Protein AF-0000000078392306 (afdb_homodimer)

Nearest PDB structures (foldseek):
  4hba-assembly1_A  TM=8.890E-01  e=8.306E-28  Homo sapiens
  5ogo-assembly1_A  TM=8.853E-01  e=5.448E-27  Homo sapiens
  4m2v-assembly1_A  TM=8.783E-01  e=2.795E-27  Homo sapiens
  2h4n-assembly1_A  TM=8.807E-01  e=5.127E-27  Homo sapiens
  8p6u-assembly1_A  TM=8.705E-01  e=2.199E-26  Homo sapiens

Foldseek 3Di:
DPPPPPPPPPPPPPPPPPPPPLQQAFCDPPRRLVPQDDCSPVPQFADDAEAEPVQEDADAWWFKDKALLQPKDWKKWAQQFRSQQPPPLLQLQPPPVPPSSHNARIKIADLVVVPPSFMWIDTRPDDAIWTWGMKGKWAAPDQFPTDQYHYNSTAGRMKMKTKTAGPPDHRNDPDPAALARIEIEMAGEHADDDAQLCVQPLVCLLVHQENGGMDGPTMDRNCSQPDPDQQKWKWWFHFDFDPPGDRRYIYTYGPDHHYHHPVSSVSNQSRHHNVRHGDRTRYRHHDDNNPTGMYIHDNDPD/DPPPPPPPPPPPPPPPPPPPPLQQAFCDPPRRLVPQDDCSPVPQFADDAEAEPVQEDADAWWFKDKALLQPKDWKKWAQQFRSQQPPPLLQLQPPPPPPSSHGARIKIADLVVVPPSFMWIDTRPDDAIWTWGMKHKWAAPDQFPTDQYHYNSTAGRMKMKTKTAGPPDHRNDPDPAALARIEIEMAGEHADDDAQLCVQPLVCLLQHQENGGMDGGTMDRNCSQPDPDQQKWKWWFHFDFDPPGDRRYIYTYGPDHHYHHPVSSVSNQSRHHNVRHGDRTRYRHHDDNNPTGMYIHDNDPD

Structure (mmCIF, N/CA/C/O backbone):
data_AF-0000000078392306-model_v1
#
loop_
_entity.id
_entity.type
_entity.pdbx_description
1 polymer 'Carbonic anhydrase'
#
loop_
_atom_site.group_PDB
_atom_site.id
_atom_site.type_symbol
_atom_site.label_atom_id
_atom_site.label_alt_id
_atom_site.label_comp_id
_atom_site.label_asym_id
_atom_site.label_entity_id
_atom_site.label_seq_id
_atom_site.pdbx_PDB_ins_code
_atom_site.Cartn_x
_atom_site.Cartn_y
_atom_site.Cartn_z
_atom_site.occupancy
_atom_site.B_iso_or_equiv
_atom_site.auth_seq_id
_atom_site.auth_comp_id
_atom_site.auth_asym_id
_atom_site.auth_atom_id
_atom_site.pdbx_PDB_model_num
ATOM 1 N N . MET A 1 1 ? 37.656 -70.188 -48 1 37.53 1 MET A N 1
ATOM 2 C CA . MET A 1 1 ? 36.531 -69.812 -47.156 1 37.53 1 MET A CA 1
ATOM 3 C C . MET A 1 1 ? 36.938 -68.75 -46.156 1 37.53 1 MET A C 1
ATOM 5 O O . MET A 1 1 ? 37.656 -69 -45.188 1 37.53 1 MET A O 1
ATOM 9 N N . PHE A 1 2 ? 37.188 -67.5 -46.656 1 47 2 PHE A N 1
ATOM 10 C CA . PHE A 1 2 ? 37.594 -66.25 -45.969 1 47 2 PHE A CA 1
ATOM 11 C C . PHE A 1 2 ? 36.531 -65.812 -44.969 1 47 2 PHE A C 1
ATOM 13 O O . PHE A 1 2 ? 35.375 -65.625 -45.344 1 47 2 PHE A O 1
ATOM 20 N N . LEU A 1 3 ? 36.688 -66.188 -43.688 1 44.06 3 LEU A N 1
ATOM 21 C CA . LEU A 1 3 ? 35.875 -65.812 -42.562 1 44.06 3 LEU A CA 1
ATOM 22 C C . LEU A 1 3 ? 35.938 -64.312 -42.344 1 44.06 3 LEU A C 1
ATOM 24 O O . LEU A 1 3 ? 37 -63.75 -42.031 1 44.06 3 LEU A O 1
ATOM 28 N N . VAL A 1 4 ? 35.094 -63.531 -43 1 49.12 4 VAL A N 1
ATOM 29 C CA . VAL A 1 4 ? 34.938 -62.094 -42.75 1 49.12 4 VAL A CA 1
ATOM 30 C C . VAL A 1 4 ? 34.375 -61.875 -41.344 1 49.12 4 VAL A C 1
ATOM 32 O O . VAL A 1 4 ? 33.281 -62.344 -41.031 1 49.12 4 VAL A O 1
ATOM 35 N N . ILE A 1 5 ? 35.219 -61.75 -40.312 1 49.16 5 ILE A N 1
ATOM 36 C CA . ILE A 1 5 ? 34.844 -61.344 -38.969 1 49.16 5 ILE A CA 1
ATOM 37 C C . ILE A 1 5 ? 34.25 -59.938 -39.031 1 49.16 5 ILE A C 1
ATOM 39 O O . ILE A 1 5 ? 34.906 -59 -39.438 1 49.16 5 ILE A O 1
ATOM 43 N N . SER A 1 6 ? 32.938 -59.812 -39.219 1 46.03 6 SER A N 1
ATOM 44 C CA . SER A 1 6 ? 32.25 -58.562 -39.094 1 46.03 6 SER A CA 1
ATOM 45 C C . SER A 1 6 ? 32.375 -57.969 -37.688 1 46.03 6 SER A C 1
ATOM 47 O O . SER A 1 6 ? 32 -58.625 -36.719 1 46.03 6 SER A O 1
ATOM 49 N N . THR A 1 7 ? 33.406 -57.188 -37.438 1 47.09 7 THR A N 1
ATOM 50 C CA . THR A 1 7 ? 33.531 -56.469 -36.156 1 47.09 7 THR A CA 1
ATOM 51 C C . THR A 1 7 ? 32.344 -55.531 -35.969 1 47.09 7 THR A C 1
ATOM 53 O O . THR A 1 7 ? 32.125 -54.594 -36.781 1 47.09 7 THR A O 1
ATOM 56 N N . THR A 1 8 ? 31.25 -56.031 -35.406 1 46.09 8 THR A N 1
ATOM 57 C CA . THR A 1 8 ? 30.172 -55.156 -34.969 1 46.09 8 THR A CA 1
ATOM 58 C C . THR A 1 8 ? 30.672 -54.125 -34 1 46.09 8 THR A C 1
ATOM 60 O O . THR A 1 8 ? 31.188 -54.469 -32.906 1 46.09 8 THR A O 1
ATOM 63 N N . MET A 1 9 ? 31.125 -52.969 -34.469 1 43.53 9 MET A N 1
ATOM 64 C CA . MET A 1 9 ? 31.422 -51.812 -33.594 1 43.53 9 MET A CA 1
ATOM 65 C C . MET A 1 9 ? 30.234 -51.469 -32.719 1 43.53 9 MET A C 1
ATOM 67 O O . MET A 1 9 ? 29.156 -51.125 -33.219 1 43.53 9 MET A O 1
ATOM 71 N N . LEU A 1 10 ? 30.172 -52.062 -31.516 1 44.16 10 LEU A N 1
ATOM 72 C CA . LEU A 1 10 ? 29.25 -51.625 -30.484 1 44.16 10 LEU A CA 1
ATOM 73 C C . LEU A 1 10 ? 29.406 -50.125 -30.188 1 44.16 10 LEU A C 1
ATOM 75 O O . LEU A 1 10 ? 30.453 -49.719 -29.688 1 44.16 10 LEU A O 1
ATOM 79 N N . LEU A 1 11 ? 28.766 -49.281 -30.984 1 42.5 11 LEU A N 1
ATOM 80 C CA . LEU A 1 11 ? 28.656 -47.875 -30.625 1 42.5 11 LEU A CA 1
ATOM 81 C C . LEU A 1 11 ? 28.047 -47.719 -29.234 1 42.5 11 LEU A C 1
ATOM 83 O O . LEU A 1 11 ? 26.875 -48.062 -29.031 1 42.5 11 LEU A O 1
ATOM 87 N N . PHE A 1 12 ? 28.875 -47.781 -28.203 1 39.78 12 PHE A N 1
ATOM 88 C CA . PHE A 1 12 ? 28.469 -47.344 -26.875 1 39.78 12 PHE A CA 1
ATOM 89 C C . PHE A 1 12 ? 27.922 -45.938 -26.906 1 39.78 12 PHE A C 1
ATOM 91 O O . PHE A 1 12 ? 28.672 -44.969 -27.125 1 39.78 12 PHE A O 1
ATOM 98 N N . PHE A 1 13 ? 26.641 -45.781 -27.234 1 37.84 13 PHE A N 1
ATOM 99 C CA . PHE A 1 13 ? 25.969 -44.5 -26.969 1 37.84 13 PHE A CA 1
ATOM 100 C C . PHE A 1 13 ? 26.094 -44.125 -25.5 1 37.84 13 PHE A C 1
ATOM 102 O O . PHE A 1 13 ? 25.469 -44.75 -24.641 1 37.84 13 PHE A O 1
ATOM 109 N N . VAL A 1 14 ? 27.234 -43.594 -25.078 1 38.03 14 VAL A N 1
ATOM 110 C CA . VAL A 1 14 ? 27.312 -42.906 -23.797 1 38.03 14 VAL A CA 1
ATOM 111 C C . VAL A 1 14 ? 26.156 -41.938 -23.656 1 38.03 14 VAL A C 1
ATOM 113 O O . VAL A 1 14 ? 26.094 -40.938 -24.375 1 38.03 14 VAL A O 1
ATOM 116 N N . LEU A 1 15 ? 25.031 -42.438 -23.266 1 36.59 15 LEU A N 1
ATOM 117 C CA . LEU A 1 15 ? 24.031 -41.5 -22.75 1 36.59 15 LEU A CA 1
ATOM 118 C C . LEU A 1 15 ? 24.641 -40.562 -21.719 1 36.59 15 LEU A C 1
ATOM 120 O O . LEU A 1 15 ? 25 -41 -20.625 1 36.59 15 LEU A O 1
ATOM 124 N N . ILE A 1 16 ? 25.391 -39.625 -22.188 1 37 16 ILE A N 1
ATOM 125 C CA . ILE A 1 16 ? 25.688 -38.531 -21.266 1 37 16 ILE A CA 1
ATOM 126 C C . ILE A 1 16 ? 24.406 -38.094 -20.562 1 37 16 ILE A C 1
ATOM 128 O O . ILE A 1 16 ? 23.5 -37.531 -21.188 1 37 16 ILE A O 1
ATOM 132 N N . ALA A 1 17 ? 24.031 -38.844 -19.562 1 36.19 17 ALA A N 1
ATOM 133 C CA . ALA A 1 17 ? 23.078 -38.281 -18.609 1 36.19 17 ALA A CA 1
ATOM 134 C C . ALA A 1 17 ? 23.438 -36.844 -18.234 1 36.19 17 ALA A C 1
ATOM 136 O O . ALA A 1 17 ? 24.453 -36.594 -17.594 1 36.19 17 ALA A O 1
ATOM 137 N N . ARG A 1 18 ? 23.141 -35.938 -19.141 1 35.69 18 ARG A N 1
ATOM 138 C CA . ARG A 1 18 ? 23.234 -34.594 -18.609 1 35.69 18 ARG A CA 1
ATOM 139 C C . ARG A 1 18 ? 22.656 -34.5 -17.203 1 35.69 18 ARG A C 1
ATOM 141 O O . ARG A 1 18 ? 21.469 -34.781 -17 1 35.69 18 ARG A O 1
ATOM 148 N N . SER A 1 19 ? 23.484 -34.844 -16.25 1 35.62 19 SER A N 1
ATOM 149 C CA . SER A 1 19 ? 23.125 -34.469 -14.898 1 35.62 19 SER A CA 1
ATOM 150 C C . SER A 1 19 ? 22.406 -33.125 -14.875 1 35.62 19 SER A C 1
ATOM 152 O O . SER A 1 19 ? 22.953 -32.125 -15.297 1 35.62 19 SER A O 1
ATOM 154 N N . ASP A 1 20 ? 21.188 -33.062 -15.3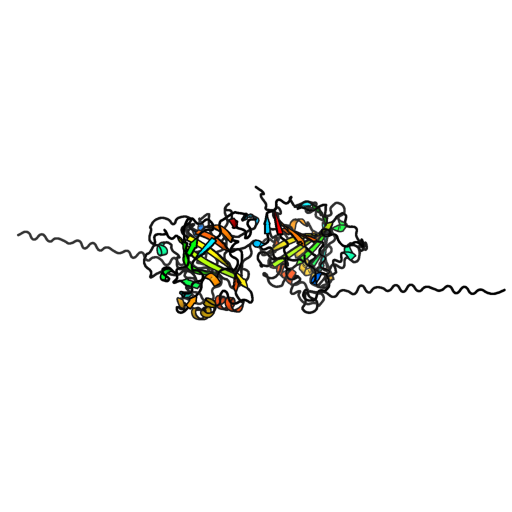28 1 38.03 20 ASP A N 1
ATOM 155 C CA . ASP A 1 20 ? 20.453 -31.828 -15.039 1 38.03 20 ASP A CA 1
ATOM 156 C C . ASP A 1 20 ? 20.891 -31.203 -13.719 1 38.03 20 ASP A C 1
ATOM 158 O O . ASP A 1 20 ? 20.625 -31.766 -12.648 1 38.03 20 ASP A O 1
ATOM 162 N N . ALA A 1 21 ? 22.062 -30.781 -13.656 1 38.62 21 ALA A N 1
ATOM 163 C CA . ALA A 1 21 ? 22.562 -30.031 -12.508 1 38.62 21 ALA A CA 1
ATOM 164 C C . ALA A 1 21 ? 21.438 -29.328 -11.773 1 38.62 21 ALA A C 1
ATOM 166 O O . ALA A 1 21 ? 20.672 -28.562 -12.383 1 38.62 21 ALA A O 1
ATOM 167 N N . LYS A 1 22 ? 20.859 -29.812 -10.781 1 47.62 22 LYS A N 1
ATOM 168 C CA . LYS A 1 22 ? 20.016 -29.172 -9.781 1 47.62 22 LYS A CA 1
ATOM 169 C C . LYS A 1 22 ? 20.344 -27.688 -9.656 1 47.62 22 LYS A C 1
ATOM 171 O O . LYS A 1 22 ? 21.438 -27.312 -9.203 1 47.62 22 LYS A O 1
ATOM 176 N N . ALA A 1 23 ? 20.172 -26.828 -10.641 1 51.97 23 ALA A N 1
ATOM 177 C CA . ALA A 1 23 ? 20.531 -25.438 -10.43 1 51.97 23 ALA A CA 1
ATOM 178 C C . ALA A 1 23 ? 20.094 -24.953 -9.055 1 51.97 23 ALA A C 1
ATOM 180 O O . ALA A 1 23 ? 18.922 -25.047 -8.703 1 51.97 23 ALA A O 1
ATOM 181 N N . ASN A 1 24 ? 20.906 -25.047 -8.047 1 66.62 24 ASN A N 1
ATOM 182 C CA . ASN A 1 24 ? 20.75 -24.781 -6.617 1 66.62 24 ASN A CA 1
ATOM 183 C C . ASN A 1 24 ? 20.406 -23.328 -6.344 1 66.62 24 ASN A C 1
ATOM 185 O O . ASN A 1 24 ? 21.297 -22.5 -6.176 1 66.62 24 ASN A O 1
ATOM 189 N N . TRP A 1 25 ? 19.203 -22.891 -6.812 1 78.62 25 TRP A N 1
ATOM 190 C CA . TRP A 1 25 ? 18.859 -21.531 -6.383 1 78.62 25 TRP A CA 1
ATOM 191 C C . TRP A 1 25 ? 17.938 -21.578 -5.168 1 78.62 25 TRP A C 1
ATOM 193 O O . TRP A 1 25 ? 17.328 -22.594 -4.875 1 78.62 25 TRP A O 1
ATOM 203 N N . GLY A 1 26 ? 17.922 -20.609 -4.375 1 81.31 26 GLY A N 1
ATOM 204 C CA . GLY A 1 26 ? 17.109 -20.391 -3.201 1 81.31 26 GLY A CA 1
ATOM 205 C C . GLY A 1 26 ? 16.875 -18.922 -2.889 1 81.31 26 GLY A C 1
ATOM 206 O O . GLY A 1 26 ? 16.812 -18.094 -3.799 1 81.31 26 GLY A O 1
ATOM 207 N N . TYR A 1 27 ? 16.594 -18.641 -1.7 1 84.94 27 TYR A N 1
ATOM 208 C CA . TYR A 1 27 ? 16.312 -17.266 -1.297 1 84.94 27 TYR A CA 1
ATOM 209 C C . TYR A 1 27 ? 17.266 -16.812 -0.196 1 84.94 27 TYR A C 1
ATOM 211 O O . TYR A 1 27 ? 17.047 -15.773 0.435 1 84.94 27 TYR A O 1
ATOM 219 N N . GLY A 1 28 ? 18.219 -17.594 -0.042 1 80.75 28 GLY A N 1
ATOM 220 C CA . GLY A 1 28 ? 19.203 -17.266 0.977 1 80.75 28 GLY A CA 1
ATOM 221 C C . GLY A 1 28 ? 20.312 -16.359 0.468 1 80.75 28 GLY A C 1
ATOM 222 O O . GLY A 1 28 ? 20.281 -15.922 -0.683 1 80.75 28 GLY A O 1
ATOM 223 N N . GLU A 1 29 ? 21.25 -16.078 1.28 1 82.88 29 GLU A N 1
ATOM 224 C CA . GLU A 1 29 ? 22.344 -15.156 0.968 1 82.88 29 GLU A CA 1
ATOM 225 C C . GLU A 1 29 ? 23.219 -15.711 -0.146 1 82.88 29 GLU A C 1
ATOM 227 O O . GLU A 1 29 ? 23.688 -14.969 -1.012 1 82.88 29 GLU A O 1
ATOM 232 N N . LYS A 1 30 ? 23.453 -16.984 -0.208 1 83.88 30 LYS A N 1
ATOM 233 C CA . LYS A 1 30 ? 24.422 -17.578 -1.121 1 83.88 30 LYS A CA 1
ATOM 234 C C . LYS A 1 30 ? 23.75 -18.062 -2.406 1 83.88 30 LYS A C 1
ATOM 236 O O . LYS A 1 30 ? 24.422 -18.25 -3.426 1 83.88 30 LYS A O 1
ATOM 241 N N . ASP A 1 31 ? 22.469 -18.25 -2.406 1 85.62 31 ASP A N 1
ATOM 242 C CA . ASP A 1 31 ? 21.812 -18.828 -3.568 1 85.62 31 ASP A CA 1
ATOM 243 C C . ASP A 1 31 ? 20.547 -18.031 -3.932 1 85.62 31 ASP A C 1
ATOM 245 O O . ASP A 1 31 ? 19.719 -18.516 -4.703 1 85.62 31 ASP A O 1
ATOM 249 N N . GLY A 1 32 ? 20.438 -16.859 -3.363 1 88.94 32 GLY A N 1
ATOM 250 C CA . GLY A 1 32 ? 19.234 -16.078 -3.523 1 88.94 32 GLY A CA 1
ATOM 251 C C . GLY A 1 32 ? 19.25 -15.211 -4.773 1 88.94 32 GLY A C 1
ATOM 252 O O . GLY A 1 32 ? 20.156 -15.328 -5.602 1 88.94 32 GLY A O 1
ATOM 253 N N . PRO A 1 33 ? 18.188 -14.406 -4.961 1 91 33 PRO A N 1
ATOM 254 C CA . PRO A 1 33 ? 17.969 -13.625 -6.18 1 91 33 PRO A CA 1
ATOM 255 C C . PRO A 1 33 ? 19.156 -12.766 -6.566 1 91 33 PRO A C 1
ATOM 257 O O . PRO A 1 33 ? 19.391 -12.516 -7.75 1 91 33 PRO A O 1
ATOM 260 N N . GLY A 1 34 ? 19.953 -12.336 -5.625 1 91.38 34 GLY A N 1
ATOM 261 C CA . GLY A 1 34 ? 21.094 -11.477 -5.898 1 91.38 34 GLY A CA 1
ATOM 262 C C . GLY A 1 34 ? 22.156 -12.156 -6.734 1 91.38 34 GLY A C 1
ATOM 263 O O . GLY A 1 34 ? 23 -11.484 -7.344 1 91.38 34 GLY A O 1
ATOM 264 N N . VAL A 1 35 ? 22.172 -13.516 -6.766 1 91.19 35 VAL A N 1
ATOM 265 C CA . VAL A 1 35 ? 23.25 -14.211 -7.465 1 91.19 35 VAL A CA 1
ATOM 266 C C . VAL A 1 35 ? 22.656 -15.109 -8.555 1 91.19 35 VAL A C 1
ATOM 268 O O . VAL A 1 35 ? 23.375 -15.93 -9.141 1 91.19 35 VAL A O 1
ATOM 271 N N . TRP A 1 36 ? 21.344 -15.008 -8.773 1 91.06 36 TRP A N 1
ATOM 272 C CA . TRP A 1 36 ? 20.734 -15.82 -9.82 1 91.06 36 TRP A CA 1
ATOM 273 C C . TRP A 1 36 ? 21.312 -15.445 -11.188 1 91.06 36 TRP A C 1
ATOM 275 O O . TRP A 1 36 ? 21.469 -14.266 -11.492 1 91.06 36 TRP A O 1
ATOM 285 N N . PRO A 1 37 ? 21.641 -16.422 -12 1 90.19 37 PRO A N 1
ATOM 286 C CA . PRO A 1 37 ? 22.312 -16.141 -13.266 1 90.19 37 PRO A CA 1
ATOM 287 C C . PRO A 1 37 ? 21.344 -15.969 -14.43 1 90.19 37 PRO A C 1
ATOM 289 O O . PRO A 1 37 ? 20.125 -16.062 -14.242 1 90.19 37 PRO A O 1
ATOM 292 N N . GLY A 1 38 ? 21.938 -15.672 -15.609 1 92 38 GLY A N 1
ATOM 293 C CA . GLY A 1 38 ? 21.172 -15.68 -16.844 1 92 38 GLY A CA 1
ATOM 294 C C . GLY A 1 38 ? 20.203 -14.516 -16.953 1 92 38 GLY A C 1
ATOM 295 O O . GLY A 1 38 ? 20.578 -13.375 -16.672 1 92 38 GLY A O 1
ATOM 296 N N . THR A 1 39 ? 19 -14.867 -17.406 1 92.19 39 THR A N 1
ATOM 297 C CA . THR A 1 39 ? 17.984 -13.859 -17.672 1 92.19 39 THR A CA 1
ATOM 298 C C . THR A 1 39 ? 17.594 -13.125 -16.391 1 92.19 39 THR A C 1
ATOM 300 O O . THR A 1 39 ? 17.219 -11.953 -16.438 1 92.19 39 THR A O 1
ATOM 303 N N . CYS A 1 40 ? 17.766 -13.797 -15.281 1 93.44 40 CYS A N 1
ATOM 304 C CA . CYS A 1 40 ? 17.438 -13.164 -14.008 1 93.44 40 CYS A CA 1
ATOM 305 C C . CYS A 1 40 ? 18.328 -11.938 -13.773 1 93.44 40 CYS A C 1
ATOM 307 O O . CYS A 1 40 ? 17.922 -11 -13.094 1 93.44 40 CYS A O 1
ATOM 309 N N . ARG A 1 41 ? 19.422 -11.977 -14.367 1 93.44 41 ARG A N 1
ATOM 310 C CA . ARG A 1 41 ? 20.406 -10.914 -14.125 1 93.44 41 ARG A CA 1
ATOM 311 C C . ARG A 1 41 ? 20.359 -9.875 -15.242 1 93.44 41 ARG A C 1
ATOM 313 O O . ARG A 1 41 ? 20.438 -8.672 -14.984 1 93.44 41 ARG A O 1
ATOM 320 N N . VAL A 1 42 ? 20.125 -10.312 -16.422 1 95.38 42 VAL A N 1
ATOM 321 C CA . VAL A 1 42 ? 20.375 -9.414 -17.547 1 95.38 42 VAL A CA 1
ATOM 322 C C . VAL A 1 42 ? 19.047 -9.016 -18.203 1 95.38 42 VAL A C 1
ATOM 324 O O . VAL A 1 42 ? 19.016 -8.148 -19.078 1 95.38 42 VAL A O 1
ATOM 327 N N . GLY A 1 43 ? 18 -9.727 -17.891 1 96.12 43 GLY A N 1
ATOM 328 C CA . GLY A 1 43 ? 16.719 -9.391 -18.484 1 96.12 43 GLY A CA 1
ATOM 329 C C . GLY A 1 43 ? 16.312 -7.945 -18.266 1 96.12 43 GLY A C 1
ATOM 330 O O . GLY A 1 43 ? 16.734 -7.324 -17.281 1 96.12 43 GLY A O 1
ATOM 331 N N . THR A 1 44 ? 15.414 -7.375 -19.156 1 97.06 44 THR A N 1
ATOM 332 C CA . THR A 1 44 ? 15.047 -5.965 -19.078 1 97.06 44 THR A CA 1
ATOM 333 C C . THR A 1 44 ? 13.555 -5.812 -18.797 1 97.06 44 THR A C 1
ATOM 335 O O . THR A 1 44 ? 13.07 -4.707 -18.547 1 97.06 44 THR A O 1
ATOM 338 N N . ARG A 1 45 ? 12.805 -6.883 -18.906 1 97.81 45 ARG A N 1
ATOM 339 C CA . ARG A 1 45 ? 11.383 -6.887 -18.609 1 97.81 45 ARG A CA 1
ATOM 340 C C . ARG A 1 45 ? 11.07 -7.848 -17.469 1 97.81 45 ARG A C 1
ATOM 342 O O . ARG A 1 45 ? 10.18 -8.695 -17.578 1 97.81 45 ARG A O 1
ATOM 349 N N . GLN A 1 46 ? 11.766 -7.648 -16.406 1 97.88 46 GLN A N 1
ATOM 350 C CA . GLN A 1 46 ? 11.734 -8.602 -15.305 1 97.88 46 GLN A CA 1
ATOM 351 C C . GLN A 1 46 ? 10.617 -8.273 -14.328 1 97.88 46 GLN A C 1
ATOM 353 O O . GLN A 1 46 ? 10.102 -7.152 -14.32 1 97.88 46 GLN A O 1
ATOM 358 N N . SER A 1 47 ? 10.203 -9.281 -13.609 1 97.81 47 SER A N 1
ATOM 359 C CA . SER A 1 47 ? 9.211 -9.242 -12.539 1 97.81 47 SER A CA 1
ATOM 360 C C . SER A 1 47 ? 9.789 -9.781 -11.234 1 97.81 47 SER A C 1
ATOM 362 O O . SER A 1 47 ? 10.758 -10.539 -11.242 1 97.81 47 SER A O 1
ATOM 364 N N . PRO A 1 48 ? 9.18 -9.453 -10.141 1 98.44 48 PRO A N 1
ATOM 365 C CA . PRO A 1 48 ? 8.008 -8.602 -9.938 1 98.44 48 PRO A CA 1
ATOM 366 C C . PRO A 1 48 ? 8.344 -7.113 -10.016 1 98.44 48 PRO A C 1
ATOM 368 O O . PRO A 1 48 ? 9.523 -6.742 -10.062 1 98.44 48 PRO A O 1
ATOM 371 N N . VAL A 1 49 ? 7.293 -6.258 -10.125 1 98.62 49 VAL A N 1
ATOM 372 C CA . VAL A 1 49 ? 7.5 -4.816 -10.195 1 98.62 49 VAL A CA 1
ATOM 373 C C . VAL A 1 49 ? 6.672 -4.121 -9.117 1 98.62 49 VAL A C 1
ATOM 375 O O . VAL A 1 49 ? 5.848 -4.75 -8.461 1 98.62 49 VAL A O 1
ATOM 378 N N . ASP A 1 50 ? 6.988 -2.879 -8.898 1 97.81 50 ASP A N 1
ATOM 379 C CA . ASP A 1 50 ? 6.145 -1.998 -8.094 1 97.81 50 ASP A CA 1
ATOM 380 C C . ASP A 1 50 ? 5.02 -1.397 -8.93 1 97.81 50 ASP A C 1
ATOM 382 O O . ASP A 1 50 ? 5.258 -0.903 -10.031 1 97.81 50 ASP A O 1
ATOM 386 N N . ILE A 1 51 ? 3.799 -1.483 -8.391 1 96.12 51 ILE A N 1
ATOM 387 C CA . ILE A 1 51 ? 2.678 -0.771 -8.992 1 96.12 51 ILE A CA 1
ATOM 388 C C . ILE A 1 51 ? 2.588 0.638 -8.414 1 96.12 51 ILE A C 1
ATOM 390 O O . ILE A 1 51 ? 1.837 0.877 -7.461 1 96.12 51 ILE A O 1
ATOM 394 N N . SER A 1 52 ? 3.271 1.478 -9.008 1 90.56 52 SER A N 1
ATOM 395 C CA . SER A 1 52 ? 3.246 2.883 -8.609 1 90.56 52 SER A CA 1
ATOM 396 C C . SER A 1 52 ? 2.219 3.666 -9.422 1 90.56 52 SER A C 1
ATOM 398 O O . SER A 1 52 ? 2.1 3.475 -10.633 1 90.56 52 SER A O 1
ATOM 400 N N . PRO A 1 53 ? 1.543 4.535 -8.75 1 82.88 53 PRO A N 1
ATOM 401 C CA . PRO A 1 53 ? 0.544 5.309 -9.492 1 82.88 53 PRO A CA 1
ATOM 402 C C . PRO A 1 53 ? 1.139 6.047 -10.695 1 82.88 53 PRO A C 1
ATOM 404 O O . PRO A 1 53 ? 0.462 6.227 -11.711 1 82.88 53 PRO A O 1
ATOM 407 N N . SER A 1 54 ? 2.373 6.453 -10.594 1 82.62 54 SER A N 1
ATOM 408 C CA . SER A 1 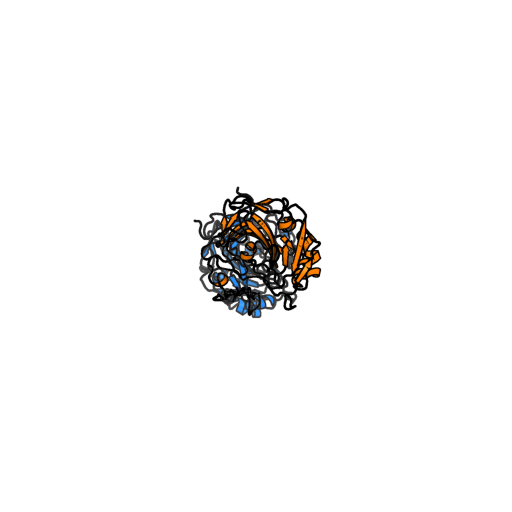54 ? 3.01 7.211 -11.664 1 82.62 54 SER A CA 1
ATOM 409 C C . SER A 1 54 ? 3.312 6.316 -12.867 1 82.62 54 SER A C 1
ATOM 411 O O . SER A 1 54 ? 3.576 6.812 -13.961 1 82.62 54 SER A O 1
ATOM 413 N N . ASP A 1 55 ? 3.268 5.043 -12.664 1 89.88 55 ASP A N 1
ATOM 414 C CA . ASP A 1 55 ? 3.629 4.113 -13.727 1 89.88 55 ASP A CA 1
ATOM 415 C C . ASP A 1 55 ? 2.393 3.424 -14.297 1 89.88 55 ASP A C 1
ATOM 417 O O . ASP A 1 55 ? 2.504 2.557 -15.164 1 89.88 55 ASP A O 1
ATOM 421 N N . VAL A 1 56 ? 1.24 3.807 -13.844 1 90.5 56 VAL A N 1
ATOM 422 C CA . VAL A 1 56 ? -0.005 3.148 -14.227 1 90.5 56 VAL A CA 1
ATOM 423 C C . VAL A 1 56 ? -0.813 4.062 -15.141 1 90.5 56 VAL A C 1
ATOM 425 O O . VAL A 1 56 ? -0.891 5.27 -14.914 1 90.5 56 VAL A O 1
ATOM 428 N N . TYR A 1 57 ? -1.333 3.529 -16.219 1 87.81 57 TYR A N 1
ATOM 429 C CA . TYR A 1 57 ? -2.266 4.266 -17.062 1 87.81 57 TYR A CA 1
ATOM 430 C C . TYR A 1 57 ? -3.578 3.506 -17.219 1 87.81 57 TYR A C 1
ATOM 432 O O . TYR A 1 57 ? -3.59 2.273 -17.234 1 87.81 57 TYR A O 1
ATOM 440 N N . PHE A 1 58 ? -4.652 4.219 -17.328 1 85.81 58 PHE A N 1
ATOM 441 C CA . PHE A 1 58 ? -5.965 3.605 -17.5 1 85.81 58 PHE A CA 1
ATOM 442 C C . PHE A 1 58 ? -6.125 3.066 -18.922 1 85.81 58 PHE A C 1
ATOM 444 O O . PHE A 1 58 ? -5.781 3.744 -19.891 1 85.81 58 PHE A O 1
ATOM 451 N N . SER A 1 59 ? -6.543 1.876 -18.969 1 89.5 59 SER A N 1
ATOM 452 C CA . SER A 1 59 ? -6.738 1.232 -20.266 1 89.5 59 SER A CA 1
ATOM 453 C C . SER A 1 59 ? -8.086 0.519 -20.328 1 89.5 59 SER A C 1
ATOM 455 O O . SER A 1 59 ? -8.508 -0.118 -19.359 1 89.5 59 SER A O 1
ATOM 457 N N . PRO A 1 60 ? -8.742 0.69 -21.469 1 90.81 60 PRO A N 1
ATOM 458 C CA . PRO A 1 60 ? -10.008 -0.027 -21.656 1 90.81 60 PRO A CA 1
ATOM 459 C C . PRO A 1 60 ? -9.805 -1.497 -22.016 1 90.81 60 PRO A C 1
ATOM 461 O O . PRO A 1 60 ? -10.297 -1.956 -23.047 1 90.81 60 PRO A O 1
ATOM 464 N N . LEU A 1 61 ? -9.211 -2.203 -21.234 1 94.12 61 LEU A N 1
ATOM 465 C CA . LEU A 1 61 ? -9.016 -3.637 -21.406 1 94.12 61 LEU A CA 1
ATOM 466 C C . LEU A 1 61 ? -10.336 -4.387 -21.234 1 94.12 61 LEU A C 1
ATOM 468 O O . LEU A 1 61 ? -11.172 -4 -20.422 1 94.12 61 LEU A O 1
ATOM 472 N N . PRO A 1 62 ? -10.477 -5.461 -22.047 1 95.06 62 PRO A N 1
ATOM 473 C CA . PRO A 1 62 ? -11.648 -6.309 -21.781 1 95.06 62 PRO A CA 1
ATOM 474 C C . PRO A 1 62 ? -11.609 -6.961 -20.406 1 95.06 62 PRO A C 1
ATOM 476 O O . PRO A 1 62 ? -10.555 -7.016 -19.766 1 95.06 62 PRO A O 1
ATOM 479 N N . ARG A 1 63 ? -12.758 -7.402 -20.062 1 95.31 63 ARG A N 1
ATOM 480 C CA . ARG A 1 63 ? -12.867 -8.148 -18.828 1 95.31 63 ARG A CA 1
ATOM 481 C C . ARG A 1 63 ? -12.031 -9.422 -18.859 1 95.31 63 ARG A C 1
ATOM 483 O O . ARG A 1 63 ? -11.938 -10.07 -19.906 1 95.31 63 ARG A O 1
ATOM 490 N N . LEU A 1 64 ? -11.391 -9.75 -17.797 1 97.62 64 LEU A N 1
ATOM 491 C CA . LEU A 1 64 ? -10.766 -11.055 -17.625 1 97.62 64 LEU A CA 1
ATOM 492 C C . LEU A 1 64 ? -11.781 -12.094 -17.156 1 97.62 64 LEU A C 1
ATOM 494 O O . LEU A 1 64 ? -12.359 -11.945 -16.078 1 97.62 64 LEU A O 1
ATOM 498 N N . ASN A 1 65 ? -11.93 -13.094 -17.906 1 98.06 65 ASN A N 1
ATOM 499 C CA . ASN A 1 65 ? -12.945 -14.094 -17.625 1 98.06 65 ASN A CA 1
ATOM 500 C C . ASN A 1 65 ? -12.328 -15.352 -17 1 98.06 65 ASN A C 1
ATOM 502 O O . ASN A 1 65 ? -11.289 -15.828 -17.469 1 98.06 65 ASN A O 1
ATOM 506 N N . PHE A 1 66 ? -12.977 -15.836 -15.992 1 98.62 66 PHE A N 1
ATOM 507 C CA . PHE A 1 66 ? -12.562 -17.047 -15.289 1 98.62 66 PHE A CA 1
ATOM 508 C C . PHE A 1 66 ? -13.57 -18.172 -15.516 1 98.62 66 PHE A C 1
ATOM 510 O O . PHE A 1 66 ? -14.711 -18.094 -15.055 1 98.62 66 PHE A O 1
ATOM 517 N N . PHE A 1 67 ? -13.094 -19.219 -16.156 1 98.56 67 PHE A N 1
ATOM 518 C CA . PHE A 1 67 ? -13.961 -20.344 -16.484 1 98.56 67 PHE A CA 1
ATOM 519 C C . PHE A 1 67 ? -13.617 -21.562 -15.633 1 98.56 67 PHE A C 1
ATOM 521 O O . PHE A 1 67 ? -12.445 -21.859 -15.414 1 98.56 67 PHE A O 1
ATOM 528 N N . ASN A 1 68 ? -14.617 -22.219 -15.109 1 98.31 68 ASN A N 1
ATOM 529 C CA . ASN A 1 68 ? -14.523 -23.453 -14.336 1 98.31 68 ASN A CA 1
ATOM 530 C C . ASN A 1 68 ? -13.852 -23.219 -12.984 1 98.31 68 ASN A C 1
ATOM 532 O O . ASN A 1 68 ? -13.391 -24.172 -12.344 1 98.31 68 ASN A O 1
ATOM 536 N N . TYR A 1 69 ? -13.781 -22.016 -12.539 1 98.44 69 TYR A N 1
ATOM 537 C CA . TYR A 1 69 ? -13.156 -21.734 -11.258 1 98.44 69 TYR A CA 1
ATOM 538 C C . TYR A 1 69 ? -14.109 -22.016 -10.102 1 98.44 69 TYR A C 1
ATOM 540 O O . TYR A 1 69 ? -13.695 -22.078 -8.945 1 98.44 69 TYR A O 1
ATOM 548 N N . ASP A 1 70 ? -15.352 -22.203 -10.453 1 97.19 70 ASP A N 1
ATOM 549 C CA . ASP A 1 70 ? -16.359 -22.516 -9.453 1 97.19 70 ASP A CA 1
ATOM 550 C C . ASP A 1 70 ? -16.5 -24.031 -9.273 1 97.19 70 ASP A C 1
ATOM 552 O O . ASP A 1 70 ? -17.312 -24.5 -8.469 1 97.19 70 ASP A O 1
ATOM 556 N N . ARG A 1 71 ? -15.719 -24.781 -10 1 96.81 71 ARG A N 1
ATOM 557 C CA . ARG A 1 71 ? -15.734 -26.234 -9.875 1 96.81 71 ARG A CA 1
ATOM 558 C C . ARG A 1 71 ? -14.805 -26.703 -8.75 1 96.81 71 ARG A C 1
ATOM 560 O O . ARG A 1 71 ? -13.703 -26.156 -8.594 1 96.81 71 ARG A O 1
ATOM 567 N N . LYS A 1 72 ? -15.312 -27.672 -8.078 1 95.75 72 LYS A N 1
ATOM 568 C CA . LYS A 1 72 ? -14.508 -28.297 -7.031 1 95.75 72 LYS A CA 1
ATOM 569 C C . LYS A 1 72 ? -13.844 -29.578 -7.531 1 95.75 72 LYS A C 1
ATOM 571 O O . LYS A 1 72 ? -14.477 -30.375 -8.227 1 95.75 72 LYS A O 1
ATOM 576 N N . GLY A 1 73 ? -12.547 -29.734 -7.238 1 94.44 73 GLY A N 1
ATOM 577 C CA . GLY A 1 73 ? -11.82 -30.922 -7.664 1 94.44 73 GLY A CA 1
ATOM 578 C C . GLY A 1 73 ? -10.594 -31.219 -6.816 1 94.44 73 GLY A C 1
ATOM 579 O O . GLY A 1 73 ? -10.25 -30.422 -5.93 1 94.44 73 GLY A O 1
ATOM 580 N N . PRO A 1 74 ? -10.055 -32.375 -7.02 1 93.44 74 PRO A N 1
ATOM 581 C CA . PRO A 1 74 ? -8.891 -32.781 -6.234 1 93.44 74 PRO A CA 1
ATOM 582 C C . PRO A 1 74 ? -7.629 -32 -6.602 1 93.44 74 PRO A C 1
ATOM 584 O O . PRO A 1 74 ? -7.398 -31.719 -7.781 1 93.44 74 PRO A O 1
ATOM 587 N N . VAL A 1 75 ? -6.898 -31.641 -5.566 1 92.25 75 VAL A N 1
ATOM 588 C CA . VAL A 1 75 ? -5.594 -31.016 -5.754 1 92.25 75 VAL A CA 1
ATOM 589 C C . VAL A 1 75 ? -4.586 -31.609 -4.773 1 92.25 75 VAL A C 1
ATOM 591 O O . VAL A 1 75 ? -4.969 -32.312 -3.842 1 92.25 75 VAL A O 1
ATOM 594 N N . VAL A 1 76 ? -3.365 -31.375 -5.105 1 89.06 76 VAL A N 1
ATOM 595 C CA . VAL A 1 76 ? -2.262 -31.75 -4.23 1 89.06 76 VAL A CA 1
ATOM 596 C C . VAL A 1 76 ? -1.572 -30.5 -3.689 1 89.06 76 VAL A C 1
ATOM 598 O O . VAL A 1 76 ? -1.199 -29.609 -4.457 1 89.06 76 VAL A O 1
ATOM 601 N N . LEU A 1 77 ? -1.549 -30.422 -2.396 1 91 77 LEU A N 1
ATOM 602 C CA . LEU A 1 77 ? -0.799 -29.359 -1.72 1 91 77 LEU A CA 1
ATOM 603 C C . LEU A 1 77 ? 0.569 -29.875 -1.275 1 91 77 LEU A C 1
ATOM 605 O O . LEU A 1 77 ? 0.67 -30.922 -0.637 1 91 77 LEU A O 1
ATOM 609 N N . GLU A 1 78 ? 1.579 -29.078 -1.653 1 87.94 78 GLU A N 1
ATOM 610 C CA . GLU A 1 78 ? 2.934 -29.562 -1.386 1 87.94 78 GLU A CA 1
ATOM 611 C C . GLU A 1 78 ? 3.816 -28.438 -0.856 1 87.94 78 GLU A C 1
ATOM 613 O O . GLU A 1 78 ? 3.742 -27.297 -1.336 1 87.94 78 GLU A O 1
ATOM 618 N N . ASN A 1 79 ? 4.594 -28.75 0.198 1 88.69 79 ASN A N 1
ATOM 619 C CA . ASN A 1 79 ? 5.746 -27.938 0.56 1 88.69 79 ASN A CA 1
ATOM 620 C C . ASN A 1 79 ? 7.012 -28.406 -0.15 1 88.69 79 ASN A C 1
ATOM 622 O O . ASN A 1 79 ? 7.625 -29.391 0.252 1 88.69 79 ASN A O 1
ATOM 626 N N . THR A 1 80 ? 7.383 -27.656 -1.14 1 78.62 80 THR A N 1
ATOM 627 C CA . THR A 1 80 ? 8.508 -28.094 -1.965 1 78.62 80 THR A CA 1
ATOM 628 C C . THR A 1 80 ? 9.828 -27.656 -1.345 1 78.62 80 THR A C 1
ATOM 630 O O . THR A 1 80 ? 10.898 -28.125 -1.745 1 78.62 80 THR A O 1
ATOM 633 N N . GLY A 1 81 ? 9.719 -26.875 -0.291 1 73.06 81 GLY A N 1
ATOM 634 C CA . GLY A 1 81 ? 10.938 -26.312 0.279 1 73.06 81 GLY A CA 1
ATOM 635 C C . GLY A 1 81 ? 11.57 -25.25 -0.601 1 73.06 81 GLY A C 1
ATOM 636 O O . GLY A 1 81 ? 10.906 -24.672 -1.456 1 73.06 81 GLY A O 1
ATOM 637 N N . ASN A 1 82 ? 12.719 -24.531 -0.378 1 59.03 82 ASN A N 1
ATOM 638 C CA . ASN A 1 82 ? 13.383 -23.547 -1.218 1 59.03 82 ASN A CA 1
ATOM 639 C C . ASN A 1 82 ? 13.977 -24.188 -2.469 1 59.03 82 ASN A C 1
ATOM 641 O O . ASN A 1 82 ? 14.828 -23.578 -3.129 1 59.03 82 ASN A O 1
ATOM 645 N N . THR A 1 83 ? 13.828 -25.422 -2.613 1 47.41 83 THR A N 1
ATOM 646 C CA . THR A 1 83 ? 14.477 -26.031 -3.777 1 47.41 83 THR A CA 1
ATOM 647 C C . THR A 1 83 ? 13.656 -25.766 -5.039 1 47.41 83 THR A C 1
ATOM 649 O O . THR A 1 83 ? 12.555 -26.297 -5.188 1 47.41 83 THR A O 1
ATOM 652 N N . GLY A 1 84 ? 13.562 -24.484 -5.238 1 42.81 84 GLY A N 1
ATOM 653 C CA . GLY A 1 84 ? 12.766 -24 -6.352 1 42.81 84 GLY A CA 1
ATOM 654 C C . GLY A 1 84 ? 12.773 -24.922 -7.547 1 42.81 84 GLY A C 1
ATOM 655 O O . GLY A 1 84 ? 13.836 -25.281 -8.055 1 42.81 84 GLY A O 1
ATOM 656 N N . LEU A 1 85 ? 12.016 -25.781 -7.527 1 39.84 85 LEU A N 1
ATOM 657 C CA . LEU A 1 85 ? 11.734 -26.484 -8.773 1 39.84 85 LEU A CA 1
ATOM 658 C C . LEU A 1 85 ? 11.578 -25.516 -9.93 1 39.84 85 LEU A C 1
ATOM 660 O O . LEU A 1 85 ? 11 -24.438 -9.766 1 39.84 85 LEU A O 1
ATOM 664 N N . ARG A 1 86 ? 12.531 -25.531 -10.82 1 41.66 86 ARG A N 1
ATOM 665 C CA . ARG A 1 86 ? 12.516 -24.828 -12.094 1 41.66 86 ARG A CA 1
ATOM 666 C C . ARG A 1 86 ? 11.141 -24.922 -12.75 1 41.66 86 ARG A C 1
ATOM 668 O O . ARG A 1 86 ? 10.664 -26.016 -13.047 1 41.66 86 ARG A O 1
ATOM 675 N N . LEU A 1 87 ? 10.156 -24.125 -12.367 1 38.97 87 LEU A N 1
ATOM 676 C CA . LEU A 1 87 ? 9.164 -24.062 -13.43 1 38.97 87 LEU A CA 1
ATOM 677 C C . LEU A 1 87 ? 9.836 -24 -14.797 1 38.97 87 LEU A C 1
ATOM 679 O O . LEU A 1 87 ? 10.266 -22.922 -15.234 1 38.97 87 LEU A O 1
ATOM 683 N N . THR A 1 88 ? 10.734 -24.859 -15.031 1 39.22 88 THR A N 1
ATOM 684 C CA . THR A 1 88 ? 11.281 -24.766 -16.375 1 39.22 88 THR A CA 1
ATOM 685 C C . THR A 1 88 ? 10.211 -25.078 -17.422 1 39.22 88 THR A C 1
ATOM 687 O O . THR A 1 88 ? 9.492 -26.078 -17.312 1 39.22 88 THR A O 1
ATOM 690 N N . LEU A 1 89 ? 9.938 -24.047 -18.047 1 42.06 89 LEU A N 1
ATOM 691 C CA . LEU A 1 89 ? 9.273 -24.281 -19.328 1 42.06 89 LEU A CA 1
ATOM 692 C C . LEU A 1 89 ? 9.742 -25.594 -19.938 1 42.06 89 LEU A C 1
ATOM 694 O O . LEU A 1 89 ? 9.008 -26.219 -20.703 1 42.06 89 LEU A O 1
ATOM 698 N N . THR A 1 90 ? 10.922 -25.844 -19.797 1 38.5 90 THR A N 1
ATOM 699 C CA . THR A 1 90 ? 11.367 -27.141 -20.281 1 38.5 90 THR A CA 1
ATOM 700 C C . THR A 1 90 ? 10.57 -28.266 -19.625 1 38.5 90 THR A C 1
ATOM 702 O O . THR A 1 90 ? 10.25 -29.266 -20.266 1 38.5 90 THR A O 1
ATOM 705 N N . HIS A 1 91 ? 10.273 -27.953 -18.453 1 42.84 91 HIS A N 1
ATOM 706 C CA . HIS A 1 91 ? 9.438 -29 -17.859 1 42.84 91 HIS A CA 1
ATOM 707 C C . HIS A 1 91 ? 7.992 -28.875 -18.344 1 42.84 91 HIS A C 1
ATOM 709 O O . HIS A 1 91 ? 7.285 -29.891 -18.438 1 42.84 91 HIS A O 1
ATOM 715 N N . LEU A 1 92 ? 7.535 -27.656 -18.469 1 43.47 92 LEU A N 1
ATOM 716 C CA . LEU A 1 92 ? 6.289 -27.609 -19.234 1 43.47 92 LEU A CA 1
ATOM 717 C C . LEU A 1 92 ? 6.457 -28.312 -20.578 1 43.47 92 LEU A C 1
ATOM 719 O O . LEU A 1 92 ? 5.477 -28.781 -21.172 1 43.47 92 LEU A O 1
ATOM 723 N N . ARG A 1 93 ? 7.648 -28.234 -21.094 1 40.28 93 ARG A N 1
ATOM 724 C CA . ARG A 1 93 ? 7.941 -28.922 -22.344 1 40.28 93 ARG A CA 1
ATOM 725 C C . ARG A 1 93 ? 8.039 -30.438 -22.141 1 40.28 93 ARG A C 1
ATOM 727 O O . ARG A 1 93 ? 7.805 -31.203 -23.062 1 40.28 93 ARG A O 1
ATOM 734 N N . ALA A 1 94 ? 8.68 -30.828 -21.062 1 36.72 94 ALA A N 1
ATOM 735 C CA . ALA A 1 94 ? 8.867 -32.281 -21 1 36.72 94 ALA A CA 1
ATOM 736 C C . ALA A 1 94 ? 7.539 -33 -20.75 1 36.72 94 ALA A C 1
ATOM 738 O O . ALA A 1 94 ? 6.762 -32.594 -19.875 1 36.72 94 ALA A O 1
ATOM 739 N N . ALA A 1 95 ? 6.828 -33.438 -21.703 1 33.72 95 ALA A N 1
ATOM 740 C CA . ALA A 1 95 ? 5.695 -34.344 -21.672 1 33.72 95 ALA A CA 1
ATOM 741 C C . ALA A 1 95 ? 5.742 -35.25 -20.422 1 33.72 95 ALA A C 1
ATOM 743 O O . ALA A 1 95 ? 4.961 -36.188 -20.297 1 33.72 95 ALA A O 1
ATOM 744 N N . ASP A 1 96 ? 6.938 -35.344 -19.703 1 33.53 96 ASP A N 1
ATOM 745 C CA . ASP A 1 96 ? 6.977 -36.344 -18.625 1 33.53 96 ASP A CA 1
ATOM 746 C C . ASP A 1 96 ? 6.277 -35.812 -17.375 1 33.53 96 ASP A C 1
ATOM 748 O O . ASP A 1 96 ? 6.629 -34.75 -16.859 1 33.53 96 ASP A O 1
ATOM 752 N N . ARG A 1 97 ? 4.969 -36.031 -17.234 1 36.66 97 ARG A N 1
ATOM 753 C CA . ARG A 1 97 ? 4.102 -35.906 -16.062 1 36.66 97 ARG A CA 1
ATOM 754 C C . ARG A 1 97 ? 4.898 -36.031 -14.773 1 36.66 97 ARG A C 1
ATOM 756 O O . ARG A 1 97 ? 4.359 -35.844 -13.68 1 36.66 97 ARG A O 1
ATOM 763 N N . SER A 1 98 ? 5.926 -36.812 -14.766 1 34.16 98 SER A N 1
ATOM 764 C CA . SER A 1 98 ? 6.508 -37.125 -13.461 1 34.16 98 SER A CA 1
ATOM 765 C C . SER A 1 98 ? 7.141 -35.906 -12.82 1 34.16 98 SER A C 1
ATOM 767 O O . SER A 1 98 ? 7.066 -35.719 -11.602 1 34.16 98 SER A O 1
ATOM 769 N N . GLY A 1 99 ? 8.25 -35.312 -13.336 1 32.5 99 GLY A N 1
ATOM 770 C CA . GLY A 1 99 ? 9.172 -34.5 -12.562 1 32.5 99 GLY A CA 1
ATOM 771 C C . GLY A 1 99 ? 8.758 -33.031 -12.477 1 32.5 99 GLY A C 1
ATOM 772 O O . GLY A 1 99 ? 9.43 -32.156 -13.031 1 32.5 99 GLY A O 1
ATOM 773 N N . VAL A 1 100 ? 7.535 -32.688 -12.648 1 34.66 100 VAL A N 1
ATOM 774 C CA . VAL A 1 100 ? 7.324 -31.312 -12.195 1 34.66 100 VAL A CA 1
ATOM 775 C C . VAL A 1 100 ? 8.078 -31.062 -10.891 1 34.66 100 VAL A C 1
ATOM 777 O O . VAL A 1 100 ? 7.707 -31.594 -9.844 1 34.66 100 VAL A O 1
ATOM 780 N N . THR A 1 101 ? 9.375 -31.078 -10.883 1 34.19 101 THR A N 1
ATOM 781 C CA . THR A 1 101 ? 10.086 -30.672 -9.68 1 34.19 101 THR A CA 1
ATOM 782 C C . THR A 1 101 ? 9.656 -29.266 -9.266 1 34.19 101 THR A C 1
ATOM 784 O O . THR A 1 101 ? 9.664 -28.328 -10.078 1 34.19 101 THR A O 1
ATOM 787 N N . ASN A 1 102 ? 8.5 -29.203 -8.648 1 35.69 102 ASN A N 1
ATOM 788 C CA . ASN A 1 102 ? 7.723 -28.094 -8.109 1 35.69 102 ASN A CA 1
ATOM 789 C C . ASN A 1 102 ? 8.57 -27.203 -7.207 1 35.69 102 ASN A C 1
ATOM 791 O O . ASN A 1 102 ? 9.188 -27.688 -6.254 1 35.69 102 ASN A O 1
ATOM 795 N N . ASP A 1 103 ? 9.195 -26.203 -7.758 1 39.19 103 ASP A N 1
ATOM 796 C CA . ASP A 1 103 ? 10.117 -25.281 -7.105 1 39.19 103 ASP A CA 1
ATOM 797 C C . ASP A 1 103 ? 9.383 -24.359 -6.125 1 39.19 103 ASP A C 1
ATOM 799 O O . ASP A 1 103 ? 9.953 -23.391 -5.625 1 39.19 103 ASP A O 1
ATOM 803 N N . HIS A 1 104 ? 8.078 -24.312 -6.164 1 46.19 104 HIS A N 1
ATOM 804 C CA . HIS A 1 104 ? 7.5 -23.312 -5.281 1 46.19 104 HIS A CA 1
ATOM 805 C C . HIS A 1 104 ? 7.23 -23.875 -3.895 1 46.19 104 HIS A C 1
ATOM 807 O O . HIS A 1 104 ? 7.012 -25.078 -3.748 1 46.19 104 HIS A O 1
ATOM 813 N N . LEU A 1 105 ? 7.602 -23.25 -2.822 1 58.28 105 LEU A N 1
ATOM 814 C CA . LEU A 1 105 ? 7.496 -23.688 -1.434 1 58.28 105 LEU A CA 1
ATOM 815 C C . LEU A 1 105 ? 6.121 -24.281 -1.154 1 58.28 105 LEU A C 1
ATOM 817 O O . LEU A 1 105 ? 6.016 -25.391 -0.643 1 58.28 105 LEU A O 1
ATOM 821 N N . VAL A 1 106 ? 5.125 -23.531 -1.394 1 58.06 106 VAL A N 1
ATOM 822 C CA . VAL A 1 106 ? 3.781 -24.094 -1.256 1 58.06 106 VAL A CA 1
ATOM 823 C C . VAL A 1 106 ? 3.059 -24.031 -2.6 1 58.06 106 VAL A C 1
ATOM 825 O O . VAL A 1 106 ? 2.801 -22.938 -3.127 1 58.06 106 VAL A O 1
ATOM 828 N N . VAL A 1 107 ? 2.764 -25.219 -3.111 1 73.5 107 VAL A N 1
ATOM 829 C CA . VAL A 1 107 ? 2.189 -25.328 -4.449 1 73.5 107 VAL A CA 1
ATOM 830 C C . VAL A 1 107 ? 0.92 -26.172 -4.395 1 73.5 107 VAL A C 1
ATOM 832 O O . VAL A 1 107 ? 0.87 -27.188 -3.688 1 73.5 107 VAL A O 1
ATOM 835 N N . VAL A 1 108 ? -0.061 -25.641 -5.02 1 77.75 108 VAL A N 1
ATOM 836 C CA . VAL A 1 108 ? -1.254 -26.422 -5.34 1 77.75 108 VAL A CA 1
ATOM 837 C C . VAL A 1 108 ? -1.216 -26.844 -6.805 1 77.75 108 VAL A C 1
ATOM 839 O O . VAL A 1 108 ? -1.136 -26.016 -7.703 1 77.75 108 VAL A O 1
ATOM 842 N N . ARG A 1 109 ? -1.29 -28.172 -6.988 1 82.75 109 ARG A N 1
ATOM 843 C CA . ARG A 1 109 ? -1.229 -28.703 -8.344 1 82.75 109 ARG A CA 1
ATOM 844 C C . ARG A 1 109 ? -2.277 -29.797 -8.555 1 82.75 109 ARG A C 1
ATOM 846 O O . ARG A 1 109 ? -3.055 -30.094 -7.648 1 82.75 109 ARG A O 1
ATOM 853 N N . GLY A 1 110 ? -2.303 -30.266 -9.797 1 85.12 110 GLY A N 1
ATOM 854 C CA . GLY A 1 110 ? -3.217 -31.359 -10.109 1 85.12 110 GLY A CA 1
ATOM 855 C C . GLY A 1 110 ? -4.395 -30.922 -10.961 1 85.12 110 GLY A C 1
ATOM 856 O O . GLY A 1 110 ? -5.227 -31.75 -11.344 1 85.12 110 GLY A O 1
ATOM 857 N N . PHE A 1 111 ? -4.375 -29.656 -11.367 1 89.81 111 PHE A N 1
ATOM 858 C CA . PHE A 1 111 ? -5.484 -29.125 -12.148 1 89.81 111 PHE A CA 1
ATOM 859 C C . PHE A 1 111 ? -5.516 -29.75 -13.539 1 89.81 111 PHE A C 1
ATOM 861 O O . PHE A 1 111 ? -6.57 -29.812 -14.172 1 89.81 111 PHE A O 1
ATOM 868 N N . ASP A 1 112 ? -4.398 -30.188 -14.031 1 85.25 112 ASP A N 1
ATOM 869 C CA . ASP A 1 112 ? -4.297 -30.797 -15.352 1 85.25 112 ASP A CA 1
ATOM 870 C C . ASP A 1 112 ? -5.059 -32.125 -15.414 1 85.25 112 ASP A C 1
ATOM 872 O O . ASP A 1 112 ? -5.379 -32.594 -16.5 1 85.25 112 ASP A O 1
ATOM 876 N N . GLU A 1 113 ? -5.402 -32.656 -14.312 1 88 113 GLU A N 1
ATOM 877 C CA . GLU A 1 113 ? -6.102 -33.938 -14.242 1 88 113 GLU A CA 1
ATOM 878 C C . GLU A 1 113 ? -7.613 -33.75 -14.219 1 88 113 GLU A C 1
ATOM 880 O O . GLU A 1 113 ? -8.367 -34.719 -14.219 1 88 113 GLU A O 1
ATOM 885 N N . TRP A 1 114 ? -8.016 -32.5 -14.281 1 94.12 114 TRP A N 1
ATOM 886 C CA . TRP A 1 114 ? -9.445 -32.219 -14.133 1 94.12 114 TRP A CA 1
ATOM 887 C C . TRP A 1 114 ? -10.172 -32.375 -15.469 1 94.12 114 TRP A C 1
ATOM 889 O O . TRP A 1 114 ? -11.398 -32.25 -15.523 1 94.12 114 TRP A O 1
ATOM 899 N N . GLY A 1 115 ? -9.492 -32.688 -16.562 1 92.69 115 GLY A N 1
ATOM 900 C CA . GLY A 1 115 ? -10.117 -32.844 -17.875 1 92.69 115 GLY A CA 1
ATOM 901 C C . GLY A 1 115 ? -10.836 -31.578 -18.344 1 92.69 115 GLY A C 1
ATOM 902 O O . GLY A 1 115 ? -10.25 -30.484 -18.328 1 92.69 115 GLY A O 1
ATOM 903 N N . GLU A 1 116 ? -12.102 -31.688 -18.734 1 94.25 116 GLU A N 1
ATOM 904 C CA . GLU A 1 116 ? -12.898 -30.578 -19.266 1 94.25 116 GLU A CA 1
ATOM 905 C C . GLU A 1 116 ? -13.227 -29.562 -18.172 1 94.25 116 GLU A C 1
ATOM 907 O O . GLU A 1 116 ? -13.641 -28.438 -18.469 1 94.25 116 GLU A O 1
ATOM 912 N N . LYS A 1 117 ? -13.016 -29.984 -16.969 1 96.69 117 LYS A N 1
ATOM 913 C CA . LYS A 1 117 ? -13.359 -29.125 -15.836 1 96.69 117 LYS A CA 1
ATOM 914 C C . LYS A 1 117 ? -12.148 -28.312 -15.391 1 96.69 117 LYS A C 1
ATOM 916 O O . LYS A 1 117 ? -12.242 -27.531 -14.438 1 96.69 117 LYS A O 1
ATOM 921 N N . ARG A 1 118 ? -11.047 -28.484 -16.062 1 96.12 118 ARG A N 1
ATOM 922 C CA . ARG A 1 118 ? -9.859 -27.703 -15.711 1 96.12 118 ARG A CA 1
ATOM 923 C C . ARG A 1 118 ? -10.117 -26.219 -15.852 1 96.12 118 ARG A C 1
ATOM 925 O O . ARG A 1 118 ? -10.625 -25.75 -16.875 1 96.12 118 ARG A O 1
ATOM 932 N N . PRO A 1 119 ? -9.789 -25.438 -14.766 1 98 119 PRO A N 1
ATOM 933 C CA . PRO A 1 119 ? -9.977 -23.984 -14.844 1 98 119 PRO A CA 1
ATOM 934 C C . PRO A 1 119 ? -9.109 -23.344 -15.93 1 98 119 PRO A C 1
ATOM 936 O O . PRO A 1 119 ? -7.988 -23.781 -16.172 1 98 119 PRO A O 1
ATOM 939 N N . PHE A 1 120 ? -9.672 -22.312 -16.594 1 98.19 120 PHE A N 1
ATOM 940 C CA . PHE A 1 120 ? -8.898 -21.531 -17.547 1 98.19 120 PHE A CA 1
ATOM 941 C C . PHE A 1 120 ? -9.383 -20.078 -17.594 1 98.19 120 PHE A C 1
ATOM 943 O O . PHE A 1 120 ? -10.43 -19.766 -17.016 1 98.19 120 PHE A O 1
ATOM 950 N N . ILE A 1 121 ? -8.547 -19.188 -18.172 1 98.75 121 ILE A N 1
ATOM 951 C CA . ILE A 1 121 ? -8.906 -17.781 -18.266 1 98.75 121 ILE A CA 1
ATOM 952 C C . ILE A 1 121 ? -8.844 -17.328 -19.734 1 98.75 121 ILE A C 1
ATOM 954 O O . ILE A 1 121 ? -8.172 -17.969 -20.547 1 98.75 121 ILE A O 1
ATOM 958 N N . SER A 1 122 ? -9.594 -16.328 -20.062 1 98.31 122 SER A N 1
ATOM 959 C CA . SER A 1 122 ? -9.602 -15.625 -21.344 1 98.31 122 SER A CA 1
ATOM 960 C C . SER A 1 122 ? -10.008 -14.164 -21.172 1 98.31 122 SER A C 1
ATOM 962 O O . SER A 1 122 ? -10.43 -13.758 -20.078 1 98.31 122 SER A O 1
ATOM 964 N N . GLY A 1 123 ? -9.75 -13.398 -22.219 1 97.75 123 GLY A N 1
ATOM 965 C CA . GLY A 1 123 ? -10.016 -11.977 -22.094 1 97.75 123 GLY A CA 1
ATOM 966 C C . GLY A 1 123 ? -8.867 -11.203 -21.469 1 97.75 123 GLY A C 1
ATOM 967 O O . GLY A 1 123 ? -7.707 -11.609 -21.578 1 97.75 123 GLY A O 1
ATOM 968 N N . GLY A 1 124 ? -9.117 -9.977 -21 1 96.5 124 GLY A N 1
ATOM 969 C CA . GLY A 1 124 ? -8.086 -9.164 -20.375 1 96.5 124 GLY A CA 1
ATOM 970 C C . GLY A 1 124 ? -6.965 -8.789 -21.344 1 96.5 124 GLY A C 1
ATOM 971 O O . GLY A 1 124 ? -5.836 -8.531 -20.906 1 96.5 124 GLY A O 1
ATOM 972 N N . GLY A 1 125 ? -7.164 -8.914 -22.609 1 96.62 125 GLY A N 1
ATOM 973 C CA . GLY A 1 125 ? -6.16 -8.602 -23.609 1 96.62 125 GLY A CA 1
ATOM 974 C C . GLY A 1 125 ? -5.355 -9.82 -24.031 1 96.62 125 GLY A C 1
ATOM 975 O O . GLY A 1 125 ? -4.438 -9.703 -24.844 1 96.62 125 GLY A O 1
ATOM 976 N N . LEU A 1 126 ? -5.695 -10.977 -23.484 1 97.19 126 LEU A N 1
ATOM 977 C CA . LEU A 1 126 ? -5.043 -12.219 -23.891 1 97.19 126 LEU A CA 1
ATOM 978 C C . LEU A 1 126 ? -5.5 -12.648 -25.281 1 97.19 126 LEU A C 1
ATOM 980 O O . LEU A 1 126 ? -6.652 -12.414 -25.656 1 97.19 126 LEU A O 1
ATOM 984 N N . LYS A 1 127 ? -4.641 -13.375 -25.922 1 94.81 127 LYS A N 1
ATOM 985 C CA . LYS A 1 127 ? -4.902 -13.711 -27.312 1 94.81 127 LYS A CA 1
ATOM 986 C C . LYS A 1 127 ? -5.645 -15.039 -27.438 1 94.81 127 LYS A C 1
ATOM 988 O O . LYS A 1 127 ? -6.215 -15.344 -28.484 1 94.81 127 LYS A O 1
ATOM 993 N N . GLU A 1 128 ? -5.562 -15.828 -26.531 1 95.88 128 GLU A N 1
ATOM 994 C CA . GLU A 1 128 ? -6.258 -17.109 -26.484 1 95.88 128 GLU A CA 1
ATOM 995 C C . GLU A 1 128 ? -6.578 -17.531 -25.047 1 95.88 128 GLU A C 1
ATOM 997 O O . GLU A 1 128 ? -6.551 -16.688 -24.141 1 95.88 128 GLU A O 1
ATOM 1002 N N . ARG A 1 129 ? -6.996 -18.781 -24.953 1 97.06 129 ARG A N 1
ATOM 1003 C CA . ARG A 1 129 ? -7.27 -19.312 -23.625 1 97.06 129 ARG A CA 1
ATOM 1004 C C . ARG A 1 129 ? -5.984 -19.766 -22.938 1 97.06 129 ARG A C 1
ATOM 1006 O O . ARG A 1 129 ? -5.07 -20.266 -23.594 1 97.06 129 ARG A O 1
ATOM 1013 N N . TYR A 1 130 ? -5.969 -19.609 -21.703 1 97.12 130 TYR A N 1
ATOM 1014 C CA . TYR A 1 130 ? -4.855 -20.047 -20.875 1 97.12 130 TYR A CA 1
ATOM 1015 C C . TYR A 1 130 ? -5.332 -21 -19.781 1 97.12 130 TYR A C 1
ATOM 1017 O O . TYR A 1 130 ? -6.238 -20.672 -19.016 1 97.12 130 TYR A O 1
ATOM 1025 N N . GLN A 1 131 ? -4.676 -22.156 -19.656 1 94.88 131 GLN A N 1
ATOM 1026 C CA . GLN A 1 131 ? -5.113 -23.219 -18.75 1 94.88 131 GLN A CA 1
ATOM 1027 C C . GLN A 1 131 ? -4.34 -23.172 -17.438 1 94.88 131 GLN A C 1
ATOM 1029 O O . GLN A 1 131 ? -3.111 -23.047 -17.438 1 94.88 131 GLN A O 1
ATOM 1034 N N . LEU A 1 132 ? -5.141 -23.312 -16.375 1 95.19 132 LEU A N 1
ATOM 1035 C CA . LEU A 1 132 ? -4.516 -23.266 -15.055 1 95.19 132 LEU A CA 1
ATOM 1036 C C . LEU A 1 132 ? -3.582 -24.469 -14.859 1 95.19 132 LEU A C 1
ATOM 1038 O O . LEU A 1 132 ? -3.982 -25.609 -15.07 1 95.19 132 LEU A O 1
ATOM 1042 N N . LEU A 1 133 ? -2.41 -24.156 -14.445 1 89.75 133 LEU A N 1
ATOM 1043 C CA . LEU A 1 133 ? -1.398 -25.172 -14.234 1 89.75 133 LEU A CA 1
ATOM 1044 C C . LEU A 1 133 ? -1.143 -25.391 -12.742 1 89.75 133 LEU A C 1
ATOM 1046 O O . LEU A 1 133 ? -1.101 -26.531 -12.273 1 89.75 133 LEU A O 1
ATOM 1050 N N . GLN A 1 134 ? -0.984 -24.297 -12 1 89.88 134 GLN A N 1
ATOM 1051 C CA . GLN A 1 134 ? -0.664 -24.375 -10.578 1 89.88 134 GLN A CA 1
ATOM 1052 C C . GLN A 1 134 ? -0.98 -23.047 -9.875 1 89.88 134 GLN A C 1
ATOM 1054 O O . GLN A 1 134 ? -1.161 -22.031 -10.531 1 89.88 134 GLN A O 1
ATOM 1059 N N . VAL A 1 135 ? -1.055 -23.188 -8.586 1 93.5 135 VAL A N 1
ATOM 1060 C CA . VAL A 1 135 ? -1.16 -22.031 -7.699 1 93.5 135 VAL A CA 1
ATOM 1061 C C . VAL A 1 135 ? -0.062 -22.078 -6.637 1 93.5 135 VAL A C 1
ATOM 1063 O O . VAL A 1 135 ? 0.224 -23.156 -6.09 1 93.5 135 VAL A O 1
ATOM 1066 N N . HIS A 1 136 ? 0.581 -20.984 -6.398 1 92.62 136 HIS A N 1
ATOM 1067 C CA . HIS A 1 136 ? 1.571 -20.984 -5.328 1 92.62 136 HIS A CA 1
ATOM 1068 C C . HIS A 1 136 ? 1.541 -19.672 -4.555 1 92.62 136 HIS A C 1
ATOM 1070 O O . HIS A 1 136 ? 0.968 -18.688 -5.02 1 92.62 136 HIS A O 1
ATOM 1076 N N . LEU A 1 137 ? 2.188 -19.703 -3.381 1 93.88 137 LEU A N 1
ATOM 1077 C CA . LEU A 1 137 ? 2.123 -18.562 -2.475 1 93.88 137 LEU A CA 1
ATOM 1078 C C . LEU A 1 137 ? 3.516 -18 -2.203 1 93.88 137 LEU A C 1
ATOM 1080 O O . LEU A 1 137 ? 4.496 -18.75 -2.186 1 93.88 137 LEU A O 1
ATOM 1084 N N . HIS A 1 138 ? 3.551 -16.734 -1.995 1 94.88 138 HIS A N 1
ATOM 1085 C CA . HIS A 1 138 ? 4.715 -15.992 -1.511 1 94.88 138 HIS A CA 1
ATOM 1086 C C . HIS A 1 138 ? 4.418 -15.305 -0.184 1 94.88 138 HIS A C 1
ATOM 1088 O O . HIS A 1 138 ? 3.332 -14.75 0.004 1 94.88 138 HIS A O 1
ATOM 1094 N N . TRP A 1 139 ? 5.414 -15.383 0.746 1 95 139 TRP A N 1
ATOM 1095 C CA . TRP A 1 139 ? 5.246 -14.75 2.047 1 95 139 TRP A CA 1
ATOM 1096 C C . TRP A 1 139 ? 6.598 -14.477 2.697 1 95 139 TRP A C 1
ATOM 1098 O O . TRP A 1 139 ? 7.641 -14.797 2.129 1 95 139 TRP A O 1
ATOM 1108 N N . ALA A 1 140 ? 6.574 -13.766 3.812 1 94.62 140 ALA A N 1
ATOM 1109 C CA . ALA A 1 140 ? 7.719 -13.539 4.688 1 94.62 140 ALA A CA 1
ATOM 1110 C C . ALA A 1 140 ? 7.305 -13.578 6.156 1 94.62 140 ALA A C 1
ATOM 1112 O O . ALA A 1 140 ? 6.141 -13.836 6.473 1 94.62 140 ALA A O 1
ATOM 1113 N N . GLN A 1 141 ? 8.266 -13.398 6.969 1 95.12 141 GLN A N 1
ATOM 1114 C CA . GLN A 1 141 ? 7.996 -13.523 8.398 1 95.12 141 GLN A CA 1
ATOM 1115 C C . GLN A 1 141 ? 7.395 -12.234 8.961 1 95.12 141 GLN A C 1
ATOM 1117 O O . GLN A 1 141 ? 6.832 -12.234 10.062 1 95.12 141 GLN A O 1
ATOM 1122 N N . ARG A 1 142 ? 7.52 -11.148 8.211 1 95.31 142 ARG A N 1
ATOM 1123 C CA . ARG A 1 142 ? 6.895 -9.891 8.609 1 95.31 142 ARG A CA 1
ATOM 1124 C C . ARG A 1 142 ? 5.758 -9.523 7.66 1 95.31 142 ARG A C 1
ATOM 1126 O O . ARG A 1 142 ? 5.805 -9.836 6.473 1 95.31 142 ARG A O 1
ATOM 1133 N N . ASN A 1 143 ? 4.816 -8.766 8.203 1 96 143 ASN A N 1
ATOM 1134 C CA . ASN A 1 143 ? 3.635 -8.391 7.43 1 96 143 ASN A CA 1
ATOM 1135 C C . ASN A 1 143 ? 3.984 -7.422 6.301 1 96 143 ASN A C 1
ATOM 1137 O O . ASN A 1 143 ? 3.303 -7.387 5.277 1 96 143 ASN A O 1
ATOM 1141 N N . ASP A 1 144 ? 5.008 -6.621 6.465 1 94.75 144 ASP A N 1
ATOM 1142 C CA . ASP A 1 144 ? 5.289 -5.535 5.535 1 94.75 144 ASP A CA 1
ATOM 1143 C C . ASP A 1 144 ? 6.375 -5.938 4.535 1 94.75 144 ASP A C 1
ATOM 1145 O O . ASP A 1 144 ? 7.016 -5.074 3.928 1 94.75 144 ASP A O 1
ATOM 1149 N N . THR A 1 145 ? 6.633 -7.297 4.359 1 95.94 145 THR A N 1
ATOM 1150 C CA . THR A 1 145 ? 7.637 -7.762 3.408 1 95.94 145 THR A CA 1
ATOM 1151 C C . THR A 1 145 ? 7.16 -9.023 2.695 1 95.94 145 THR A C 1
ATOM 1153 O O . THR A 1 145 ? 7.969 -9.781 2.154 1 95.94 145 THR A O 1
ATOM 1156 N N . GLY A 1 146 ? 5.938 -9.281 2.678 1 96.81 146 GLY A N 1
ATOM 1157 C CA . GLY A 1 146 ? 5.441 -10.609 2.332 1 96.81 146 GLY A CA 1
ATOM 1158 C C . GLY A 1 146 ? 5.25 -10.805 0.84 1 96.81 146 GLY A C 1
ATOM 1159 O O . GLY A 1 146 ? 5.691 -11.805 0.279 1 96.81 146 GLY A O 1
ATOM 1160 N N . SER A 1 147 ? 4.547 -9.93 0.156 1 98.06 147 SER A N 1
ATOM 1161 C CA . SER A 1 147 ? 4.254 -10.078 -1.266 1 98.06 147 SER A CA 1
ATOM 1162 C C . SER A 1 147 ? 5.473 -9.75 -2.119 1 98.06 147 SER A C 1
ATOM 1164 O O . SER A 1 147 ? 6.375 -9.031 -1.675 1 98.06 147 SER A O 1
ATOM 1166 N N . GLU A 1 148 ? 5.504 -10.328 -3.303 1 97.69 148 GLU A N 1
ATOM 1167 C CA . GLU A 1 148 ? 6.562 -9.984 -4.246 1 97.69 148 GLU A CA 1
ATOM 1168 C C . GLU A 1 148 ? 6.297 -8.641 -4.91 1 97.69 148 GLU A C 1
ATOM 1170 O O . GLU A 1 148 ? 7.145 -7.742 -4.875 1 97.69 148 GLU A O 1
ATOM 1175 N N . HIS A 1 149 ? 5.152 -8.555 -5.504 1 98.62 149 HIS A N 1
ATOM 1176 C CA . HIS A 1 149 ? 4.777 -7.246 -6.023 1 98.62 149 HIS A CA 1
ATOM 1177 C C . HIS A 1 149 ? 4.484 -6.266 -4.895 1 98.62 149 HIS A C 1
ATOM 1179 O O . HIS A 1 149 ? 4.152 -6.676 -3.781 1 98.62 149 HIS A O 1
ATOM 1185 N N . THR A 1 150 ? 4.648 -5 -5.176 1 97.88 150 THR A N 1
ATOM 1186 C CA . THR A 1 150 ? 4.297 -3.949 -4.227 1 97.88 150 THR A CA 1
ATOM 1187 C C . THR A 1 150 ? 3.334 -2.947 -4.859 1 97.88 150 THR A C 1
ATOM 1189 O O . THR A 1 150 ? 3.271 -2.83 -6.086 1 97.88 150 THR A O 1
ATOM 1192 N N . ILE A 1 151 ? 2.564 -2.367 -4.039 1 96.38 151 ILE A N 1
ATOM 1193 C CA . ILE A 1 151 ? 1.747 -1.218 -4.414 1 96.38 151 ILE A CA 1
ATOM 1194 C C . ILE A 1 151 ? 2.285 0.041 -3.738 1 96.38 151 ILE A C 1
ATOM 1196 O O . ILE A 1 151 ? 2.312 0.13 -2.508 1 96.38 151 ILE A O 1
ATOM 1200 N N . ALA A 1 152 ? 2.725 0.981 -4.539 1 94.31 152 ALA A N 1
ATOM 1201 C CA . ALA A 1 152 ? 3.324 2.209 -4.023 1 94.31 152 ALA A CA 1
ATOM 1202 C C . ALA A 1 152 ? 4.426 1.899 -3.014 1 94.31 152 ALA A C 1
ATOM 1204 O O . ALA A 1 152 ? 4.461 2.479 -1.925 1 94.31 152 ALA A O 1
ATOM 1205 N N . SER A 1 153 ? 5.172 0.893 -3.305 1 95.06 153 SER A N 1
ATOM 1206 C CA . SER A 1 153 ? 6.375 0.483 -2.588 1 95.06 153 SER A CA 1
ATOM 1207 C C . SER A 1 153 ? 6.031 -0.324 -1.342 1 95.06 153 SER A C 1
ATOM 1209 O O . SER A 1 153 ? 6.922 -0.766 -0.614 1 95.06 153 SER A O 1
ATOM 1211 N N . LEU A 1 154 ? 4.75 -0.595 -1.122 1 96.75 154 LEU A N 1
ATOM 1212 C CA . LEU A 1 154 ? 4.336 -1.319 0.075 1 96.75 154 LEU A CA 1
ATOM 1213 C C . LEU A 1 154 ? 4.062 -2.785 -0.244 1 96.75 154 LEU A C 1
ATOM 1215 O O . LEU A 1 154 ? 3.48 -3.1 -1.284 1 96.75 154 LEU A O 1
ATOM 1219 N N . HIS A 1 155 ? 4.461 -3.654 0.63 1 98 155 HIS A N 1
ATOM 1220 C CA . HIS A 1 155 ? 4.203 -5.086 0.503 1 98 155 HIS A CA 1
ATOM 1221 C C . HIS A 1 155 ? 2.922 -5.48 1.228 1 98 155 HIS A C 1
ATOM 1223 O O . HIS A 1 155 ? 2.629 -4.965 2.307 1 98 155 HIS A O 1
ATOM 1229 N N . TYR A 1 156 ? 2.244 -6.391 0.632 1 98.19 156 TYR A N 1
ATOM 1230 C CA . TYR A 1 156 ? 1.231 -7.133 1.376 1 98.19 156 TYR A CA 1
ATOM 1231 C C . TYR A 1 156 ? 1.866 -8.242 2.201 1 98.19 156 TYR A C 1
ATOM 1233 O O . TYR A 1 156 ? 3.014 -8.633 1.958 1 98.19 156 TYR A O 1
ATOM 1241 N N . PRO A 1 157 ? 1.111 -8.805 3.176 1 98.06 157 PRO A N 1
ATOM 1242 C CA . PRO A 1 157 ? 1.642 -9.906 3.988 1 98.06 157 PRO A CA 1
ATOM 1243 C C . PRO A 1 157 ? 1.949 -11.156 3.166 1 98.06 157 PRO A C 1
ATOM 1245 O O . PRO A 1 157 ? 2.795 -11.961 3.555 1 98.06 157 PRO A O 1
ATOM 1248 N N . ALA A 1 158 ? 1.262 -11.32 2.111 1 97.81 158 ALA A N 1
ATOM 1249 C CA . ALA A 1 158 ? 1.481 -12.461 1.229 1 97.81 158 ALA A CA 1
ATOM 1250 C C . ALA A 1 158 ? 0.88 -12.211 -0.151 1 97.81 158 ALA A C 1
ATOM 1252 O O . ALA A 1 158 ? 0.224 -11.195 -0.375 1 97.81 158 ALA A O 1
ATOM 1253 N N . GLU A 1 159 ? 1.159 -13.133 -1.076 1 98.19 159 GLU A N 1
ATOM 1254 C CA . GLU A 1 159 ? 0.708 -13.055 -2.463 1 98.19 159 GLU A CA 1
ATOM 1255 C C . GLU A 1 159 ? 0.51 -14.445 -3.062 1 98.19 159 GLU A C 1
ATOM 1257 O O . GLU A 1 159 ? 1.304 -15.352 -2.812 1 98.19 159 GLU A O 1
ATOM 1262 N N . ILE A 1 160 ? -0.539 -14.609 -3.807 1 97.69 160 ILE A N 1
ATOM 1263 C CA . ILE A 1 160 ? -0.817 -15.852 -4.523 1 97.69 160 ILE A CA 1
ATOM 1264 C C . ILE A 1 160 ? -0.605 -15.648 -6.02 1 97.69 160 ILE A C 1
ATOM 1266 O O . ILE A 1 160 ? -1.005 -14.617 -6.574 1 97.69 160 ILE A O 1
ATOM 1270 N N . HIS A 1 161 ? -0.007 -16.625 -6.633 1 96.88 161 HIS A N 1
ATOM 1271 C CA . HIS A 1 161 ? 0.124 -16.641 -8.086 1 96.88 161 HIS A CA 1
ATOM 1272 C C . HIS A 1 161 ? -0.632 -17.812 -8.695 1 96.88 161 HIS A C 1
ATOM 1274 O O . HIS A 1 161 ? -0.456 -18.953 -8.266 1 96.88 161 HIS A O 1
ATOM 1280 N N . PHE A 1 162 ? -1.487 -17.5 -9.641 1 96.81 162 PHE A N 1
ATOM 1281 C CA . PHE A 1 162 ? -2.09 -18.5 -10.516 1 96.81 162 PHE A CA 1
ATOM 1282 C C . PHE A 1 162 ? -1.334 -18.594 -11.836 1 96.81 162 PHE A C 1
ATOM 1284 O O . PHE A 1 162 ? -1.343 -17.656 -12.633 1 96.81 162 PHE A O 1
ATOM 1291 N N . VAL A 1 163 ? -0.769 -19.734 -12.07 1 94.25 163 VAL A N 1
ATOM 1292 C CA . VAL A 1 163 ? 0.018 -19.938 -13.281 1 94.25 163 VAL A CA 1
ATOM 1293 C C . VAL A 1 163 ? -0.852 -20.562 -14.367 1 94.25 163 VAL A C 1
ATOM 1295 O O . VAL A 1 163 ? -1.367 -21.672 -14.188 1 94.25 163 VAL A O 1
ATOM 1298 N N . HIS A 1 164 ? -1.013 -19.875 -15.461 1 95.06 164 HIS A N 1
ATOM 1299 C CA . HIS A 1 164 ? -1.743 -20.391 -16.609 1 95.06 164 HIS A CA 1
ATOM 1300 C C . HIS A 1 164 ? -0.833 -20.531 -17.828 1 95.06 164 HIS A C 1
ATOM 1302 O O . HIS A 1 164 ? 0.017 -19.672 -18.062 1 95.06 164 HIS A O 1
ATOM 1308 N N . VAL A 1 165 ? -1.053 -21.547 -18.562 1 91 165 VAL A N 1
ATOM 1309 C CA . VAL A 1 165 ? -0.277 -21.75 -19.781 1 91 165 VAL A CA 1
ATOM 1310 C C . VAL A 1 165 ? -1.194 -21.672 -21 1 91 165 VAL A C 1
ATOM 1312 O O . VAL A 1 165 ? -2.336 -22.141 -20.969 1 91 165 VAL A O 1
ATOM 1315 N N . LYS A 1 166 ? -0.624 -21.109 -21.938 1 92.12 166 LYS A N 1
ATOM 1316 C CA . LYS A 1 166 ? -1.362 -20.953 -23.188 1 92.12 166 LYS A CA 1
ATOM 1317 C C . LYS A 1 166 ? -1.795 -22.312 -23.734 1 92.12 166 LYS A C 1
ATOM 1319 O O . LYS A 1 166 ? -1.028 -23.281 -23.703 1 92.12 166 LYS A O 1
ATOM 1324 N N . LYS A 1 167 ? -3.008 -22.328 -24.281 1 89.12 167 LYS A N 1
ATOM 1325 C CA . LYS A 1 167 ? -3.547 -23.578 -24.781 1 89.12 167 LYS A CA 1
ATOM 1326 C C . LYS A 1 167 ? -2.68 -24.141 -25.906 1 89.12 167 LYS A C 1
ATOM 1328 O O . LYS A 1 167 ? -2.48 -25.344 -26 1 89.12 167 LYS A O 1
ATOM 1333 N N . SER A 1 168 ? -2.191 -23.25 -26.75 1 85.81 168 SER A N 1
ATOM 1334 C CA . SER A 1 168 ? -1.417 -23.672 -27.922 1 85.81 168 SER A CA 1
ATOM 1335 C C . SER A 1 168 ? 0.009 -24.047 -27.531 1 85.81 168 SER A C 1
ATOM 1337 O O . SER A 1 168 ? 0.805 -24.438 -28.375 1 85.81 168 SER A O 1
ATOM 1339 N N . PHE A 1 169 ? 0.169 -23.859 -26.234 1 78.12 169 PHE A N 1
ATOM 1340 C CA . PHE A 1 169 ? 1.516 -24.172 -25.781 1 78.12 169 PHE A CA 1
ATOM 1341 C C . PHE A 1 169 ? 1.805 -25.672 -25.953 1 78.12 169 PHE A C 1
ATOM 1343 O O . PHE A 1 169 ? 1.003 -26.516 -25.547 1 78.12 169 PHE A O 1
ATOM 1350 N N . VAL A 1 170 ? 2.832 -25.969 -26.719 1 66.38 170 VAL A N 1
ATOM 1351 C CA . VAL A 1 170 ? 3.258 -27.344 -26.969 1 66.38 170 VAL A CA 1
ATOM 1352 C C . VAL A 1 170 ? 4.387 -27.719 -26 1 66.38 170 VAL A C 1
ATOM 1354 O O . VAL A 1 170 ? 5.504 -27.203 -26.125 1 66.38 170 VAL A O 1
ATOM 1357 N N . PRO A 1 171 ? 4 -28.531 -25.047 1 61.31 171 PRO A N 1
ATOM 1358 C CA . PRO A 1 171 ? 5.062 -28.953 -24.125 1 61.31 171 PRO A CA 1
ATOM 1359 C C . PRO A 1 171 ? 6.246 -29.594 -24.844 1 61.31 171 PRO A C 1
ATOM 1361 O O . PRO A 1 171 ? 6.059 -30.328 -25.828 1 61.31 171 PRO A O 1
ATOM 1364 N N . GLY A 1 172 ? 7.461 -29.234 -24.453 1 58.41 172 GLY A N 1
ATOM 1365 C CA . GLY A 1 172 ? 8.641 -29.875 -25.031 1 58.41 172 GLY A CA 1
ATOM 1366 C C . GLY A 1 172 ? 9.164 -29.156 -26.25 1 58.41 172 GLY A C 1
ATOM 1367 O O . GLY A 1 172 ? 10.188 -29.547 -26.812 1 58.41 172 GLY A O 1
ATOM 1368 N N . SER A 1 173 ? 8.422 -28.188 -26.625 1 63.75 173 SER A N 1
ATOM 1369 C CA . SER A 1 173 ? 8.891 -27.453 -27.797 1 63.75 173 SER A CA 1
ATOM 1370 C C . SER A 1 173 ? 10.25 -26.797 -27.516 1 63.75 173 SER A C 1
ATOM 1372 O O . SER A 1 173 ? 10.516 -26.359 -26.406 1 63.75 173 SER A O 1
ATOM 1374 N N . ARG A 1 174 ? 11.242 -26.953 -28.375 1 59.22 174 ARG A N 1
ATOM 1375 C CA . ARG A 1 174 ? 12.578 -26.359 -28.297 1 59.22 174 ARG A CA 1
ATOM 1376 C C . ARG A 1 174 ? 12.547 -24.875 -28.641 1 59.22 174 ARG A C 1
ATOM 1378 O O . ARG A 1 174 ? 13.57 -24.188 -28.531 1 59.22 174 ARG A O 1
ATOM 1385 N N . GLU A 1 175 ? 11.43 -24.453 -29.016 1 63.94 175 GLU A N 1
ATOM 1386 C CA . GLU A 1 175 ? 11.328 -23.031 -29.375 1 63.94 175 GLU A CA 1
ATOM 1387 C C . GLU A 1 175 ? 11.312 -22.156 -28.125 1 63.94 175 GLU A C 1
ATOM 1389 O O . GLU A 1 175 ? 10.836 -22.562 -27.078 1 63.94 175 GLU A O 1
ATOM 1394 N N . PRO A 1 176 ? 12.031 -21.062 -28.281 1 67.56 176 PRO A N 1
ATOM 1395 C CA . PRO A 1 176 ? 11.945 -20.109 -27.172 1 67.56 176 PRO A CA 1
ATOM 1396 C C . PRO A 1 176 ? 10.508 -19.766 -26.797 1 67.56 176 PRO A C 1
ATOM 1398 O O . PRO A 1 176 ? 9.625 -19.75 -27.656 1 67.56 176 PRO A O 1
ATOM 1401 N N . LEU A 1 177 ? 10.375 -19.656 -25.484 1 76.5 177 LEU A N 1
ATOM 1402 C CA . LEU A 1 177 ? 9.039 -19.281 -25.031 1 76.5 177 LEU A CA 1
ATOM 1403 C C . LEU A 1 177 ? 8.609 -17.953 -25.656 1 76.5 177 LEU A C 1
ATOM 1405 O O . LEU A 1 177 ? 9.406 -17.016 -25.734 1 76.5 177 LEU A O 1
ATOM 1409 N N . GLU A 1 178 ? 7.406 -18 -26.172 1 81.81 178 GLU A N 1
ATOM 1410 C CA . GLU A 1 178 ? 6.824 -16.75 -26.609 1 81.81 178 GLU A CA 1
ATOM 1411 C C . GLU A 1 178 ? 6.66 -15.773 -25.438 1 81.81 178 GLU A C 1
ATOM 1413 O O . GLU A 1 178 ? 6.609 -16.203 -24.281 1 81.81 178 GLU A O 1
ATOM 1418 N N . ASP A 1 179 ? 6.555 -14.477 -25.734 1 89.38 179 ASP A N 1
ATOM 1419 C CA . ASP A 1 179 ? 6.457 -13.438 -24.719 1 89.38 179 ASP A CA 1
ATOM 1420 C C . ASP A 1 179 ? 5.141 -13.539 -23.953 1 89.38 179 ASP A C 1
ATOM 1422 O O . ASP A 1 179 ? 4.992 -12.938 -22.875 1 89.38 179 ASP A O 1
ATOM 1426 N N . ASP A 1 180 ? 4.215 -14.32 -24.5 1 93.06 180 ASP A N 1
ATOM 1427 C CA . ASP A 1 180 ? 2.924 -14.477 -23.828 1 93.06 180 ASP A CA 1
ATOM 1428 C C . ASP A 1 180 ? 2.602 -15.953 -23.609 1 93.06 180 ASP A C 1
ATOM 1430 O O . ASP A 1 180 ? 1.442 -16.359 -23.719 1 93.06 180 ASP A O 1
ATOM 1434 N N . ALA A 1 181 ? 3.637 -16.781 -23.328 1 90.88 181 ALA A N 1
ATOM 1435 C CA . ALA A 1 181 ? 3.439 -18.203 -23.109 1 90.88 181 ALA A CA 1
ATOM 1436 C C . ALA A 1 181 ? 2.684 -18.469 -21.812 1 90.88 181 ALA A C 1
ATOM 1438 O O . ALA A 1 181 ? 1.945 -19.453 -21.703 1 90.88 181 ALA A O 1
ATOM 1439 N N . ILE A 1 182 ? 2.877 -17.578 -20.859 1 92.94 182 ILE A N 1
ATOM 1440 C CA . ILE A 1 182 ? 2.307 -17.75 -19.531 1 92.94 182 ILE A CA 1
ATOM 1441 C C . ILE A 1 182 ? 1.472 -16.516 -19.156 1 92.94 182 ILE A C 1
ATOM 1443 O O . ILE A 1 182 ? 1.879 -15.383 -19.422 1 92.94 182 ILE A O 1
ATOM 1447 N N . ALA A 1 183 ? 0.292 -16.734 -18.719 1 97.25 183 ALA A N 1
ATOM 1448 C CA . ALA A 1 183 ? -0.504 -15.695 -18.078 1 97.25 183 ALA A CA 1
ATOM 1449 C C . ALA A 1 183 ? -0.55 -15.906 -16.562 1 97.25 183 ALA A C 1
ATOM 1451 O O . ALA A 1 183 ? -1.004 -16.953 -16.094 1 97.25 183 ALA A O 1
ATOM 1452 N N . MET A 1 184 ? -0.096 -14.977 -15.852 1 97.75 184 MET A N 1
ATOM 1453 C CA . MET A 1 184 ? -0.035 -15.07 -14.398 1 97.75 184 MET A CA 1
ATOM 1454 C C . MET A 1 184 ? -1.053 -14.141 -13.75 1 97.75 184 MET A C 1
ATOM 1456 O O . MET A 1 184 ? -1.046 -12.938 -14 1 97.75 184 MET A O 1
ATOM 1460 N N . VAL A 1 185 ? -1.936 -14.727 -12.977 1 98.69 185 VAL A N 1
ATOM 1461 C CA . VAL A 1 185 ? -2.824 -13.898 -12.164 1 98.69 185 VAL A CA 1
ATOM 1462 C C . VAL A 1 185 ? -2.268 -13.781 -10.75 1 98.69 185 VAL A C 1
ATOM 1464 O O . VAL A 1 185 ? -2.055 -14.789 -10.07 1 98.69 185 VAL A O 1
ATOM 1467 N N . GLY A 1 186 ? -1.962 -12.57 -10.328 1 98.62 186 GLY A N 1
ATOM 1468 C CA . GLY A 1 186 ? -1.509 -12.297 -8.969 1 98.62 186 GLY A CA 1
ATOM 1469 C C . GLY A 1 186 ? -2.605 -11.766 -8.07 1 98.62 186 GLY A C 1
ATOM 1470 O O . GLY A 1 186 ? -3.42 -10.945 -8.492 1 98.62 186 GLY A O 1
ATOM 1471 N N . VAL A 1 187 ? -2.629 -12.289 -6.871 1 98.69 187 VAL A N 1
ATOM 1472 C CA . VAL A 1 187 ? -3.604 -11.867 -5.871 1 98.69 187 VAL A CA 1
ATOM 1473 C C . VAL A 1 187 ? -2.895 -11.562 -4.551 1 98.69 187 VAL A C 1
ATOM 1475 O O . VAL A 1 187 ? -2.186 -12.414 -4.012 1 98.69 187 VAL A O 1
ATOM 1478 N N . PHE A 1 188 ? -3.15 -10.344 -4.051 1 98.44 188 PHE A N 1
ATOM 1479 C CA . PHE A 1 188 ? -2.6 -9.969 -2.752 1 98.44 188 PHE A CA 1
ATOM 1480 C C . PHE A 1 188 ? -3.457 -10.531 -1.623 1 98.44 188 PHE A C 1
ATOM 1482 O O . PHE A 1 188 ? -4.676 -10.648 -1.764 1 98.44 188 PHE A O 1
ATOM 1489 N N . LEU A 1 189 ? -2.768 -10.914 -0.508 1 98.44 189 LEU A N 1
ATOM 1490 C CA . LEU A 1 189 ? -3.467 -11.312 0.709 1 98.44 189 LEU A CA 1
ATOM 1491 C C . LEU A 1 189 ? -3.342 -10.242 1.783 1 98.44 189 LEU A C 1
ATOM 1493 O O . LEU A 1 189 ? -2.25 -9.719 2.025 1 98.44 189 LEU A O 1
ATOM 1497 N N . ILE A 1 190 ? -4.441 -9.961 2.377 1 97.69 190 ILE A N 1
ATOM 1498 C CA . ILE A 1 190 ? -4.465 -8.969 3.447 1 97.69 190 ILE A CA 1
ATOM 1499 C C . ILE A 1 190 ? -4.988 -9.609 4.73 1 97.69 190 ILE A C 1
ATOM 1501 O O . ILE A 1 190 ? -5.898 -10.445 4.691 1 97.69 190 ILE A O 1
ATOM 1505 N N . ILE A 1 191 ? -4.453 -9.227 5.871 1 97.19 191 ILE A N 1
ATOM 1506 C CA . ILE A 1 191 ? -4.867 -9.797 7.148 1 97.19 191 ILE A CA 1
ATOM 1507 C C . ILE A 1 191 ? -6.242 -9.258 7.535 1 97.19 191 ILE A C 1
ATOM 1509 O O . ILE A 1 191 ? -6.445 -8.047 7.586 1 97.19 191 ILE A O 1
ATOM 1513 N N . SER A 1 192 ? -7.129 -10.102 7.688 1 96.38 192 SER A N 1
ATOM 1514 C CA . SER A 1 192 ? -8.477 -9.797 8.172 1 96.38 192 SER A CA 1
ATOM 1515 C C . SER A 1 192 ? -9.078 -10.992 8.898 1 96.38 192 SER A C 1
ATOM 1517 O O . SER A 1 192 ? -8.43 -12.023 9.055 1 96.38 192 SER A O 1
ATOM 1519 N N . ASN A 1 193 ? -10.336 -10.875 9.352 1 96.62 193 ASN A N 1
ATOM 1520 C CA . ASN A 1 193 ? -10.93 -11.898 10.195 1 96.62 193 ASN A CA 1
ATOM 1521 C C . ASN A 1 193 ? -11.68 -12.938 9.367 1 96.62 193 ASN A C 1
ATOM 1523 O O . ASN A 1 193 ? -12.148 -13.945 9.906 1 96.62 193 ASN A O 1
ATOM 1527 N N . ASP A 1 194 ? -11.789 -12.781 8.094 1 97.38 194 ASP A N 1
ATOM 1528 C CA . ASP A 1 194 ? -12.492 -13.734 7.234 1 97.38 194 ASP A CA 1
ATOM 1529 C C . ASP A 1 194 ? -11.57 -14.891 6.828 1 97.38 194 ASP A C 1
ATOM 1531 O O . ASP A 1 194 ? -10.609 -14.695 6.082 1 97.38 194 ASP A O 1
ATOM 1535 N N . SER A 1 195 ? -11.883 -16.031 7.234 1 97.25 195 SER A N 1
ATOM 1536 C CA . SER A 1 195 ? -11.039 -17.188 6.98 1 97.25 195 SER A CA 1
ATOM 1537 C C . SER A 1 195 ? -11.484 -17.938 5.727 1 97.25 195 SER A C 1
ATOM 1539 O O . SER A 1 195 ? -10.836 -18.891 5.301 1 97.25 195 SER A O 1
ATOM 1541 N N . SER A 1 196 ? -12.516 -17.5 5.082 1 96.88 196 SER A N 1
ATOM 1542 C CA . SER A 1 196 ? -13.195 -18.281 4.059 1 96.88 196 SER A CA 1
ATOM 1543 C C . SER A 1 196 ? -12.32 -18.469 2.824 1 96.88 196 SER A C 1
ATOM 1545 O O . SER A 1 196 ? -12.234 -19.562 2.27 1 96.88 196 SER A O 1
ATOM 1547 N N . PRO A 1 197 ? -11.594 -17.469 2.469 1 97.19 197 PRO A N 1
ATOM 1548 C CA . PRO A 1 197 ? -10.914 -17.609 1.178 1 97.19 197 PRO A CA 1
ATOM 1549 C C . PRO A 1 197 ? -9.852 -18.703 1.179 1 97.19 197 PRO A C 1
ATOM 1551 O O . PRO A 1 197 ? -9.734 -19.453 0.202 1 97.19 197 PRO A O 1
ATOM 1554 N N . LEU A 1 198 ? -9.125 -18.891 2.234 1 96.38 198 LEU A N 1
ATOM 1555 C CA . LEU A 1 198 ? -8.016 -19.844 2.232 1 96.38 198 LEU A CA 1
ATOM 1556 C C . LEU A 1 198 ? -8.375 -21.094 3.039 1 96.38 198 LEU A C 1
ATOM 1558 O O . LEU A 1 198 ? -7.516 -21.938 3.307 1 96.38 198 LEU A O 1
ATOM 1562 N N . PHE A 1 199 ? -9.57 -21.219 3.398 1 95.31 199 PHE A N 1
ATOM 1563 C CA . PHE A 1 199 ? -9.984 -22.266 4.328 1 95.31 199 PHE A CA 1
ATOM 1564 C C . PHE A 1 199 ? -9.562 -23.641 3.816 1 95.31 199 PHE A C 1
ATOM 1566 O O . PHE A 1 199 ? -8.969 -24.438 4.555 1 95.31 199 PHE A O 1
ATOM 1573 N N . GLU A 1 200 ? -9.781 -23.953 2.566 1 92.44 200 GLU A N 1
ATOM 1574 C CA . GLU A 1 200 ? -9.586 -25.297 2.016 1 92.44 200 GLU A CA 1
ATOM 1575 C C . GLU A 1 200 ? -8.109 -25.672 1.995 1 92.44 200 GLU A C 1
ATOM 1577 O O . GLU A 1 200 ? -7.766 -26.859 2.125 1 92.44 200 GLU A O 1
ATOM 1582 N N . ILE A 1 201 ? -7.246 -24.688 1.911 1 92.31 201 ILE A N 1
ATOM 1583 C CA . ILE A 1 201 ? -5.836 -25.047 1.812 1 92.31 201 ILE A CA 1
ATOM 1584 C C . ILE A 1 201 ? -5.137 -24.766 3.141 1 92.31 201 ILE A C 1
ATOM 1586 O O . ILE A 1 201 ? -4.246 -25.516 3.549 1 92.31 201 ILE A O 1
ATOM 1590 N N . ALA A 1 202 ? -5.539 -23.766 3.836 1 93.31 202 ALA A N 1
ATOM 1591 C CA . ALA A 1 202 ? -4.855 -23.359 5.062 1 93.31 202 ALA A CA 1
ATOM 1592 C C . ALA A 1 202 ? -5.012 -24.406 6.152 1 93.31 202 ALA A C 1
ATOM 1594 O O . ALA A 1 202 ? -4.141 -24.562 7.012 1 93.31 202 ALA A O 1
ATOM 1595 N N . SER A 1 203 ? -6.047 -25.156 6.09 1 91.5 203 SER A N 1
ATOM 1596 C CA . SER A 1 203 ? -6.281 -26.219 7.062 1 91.5 203 SER A CA 1
ATOM 1597 C C . SER A 1 203 ? -5.238 -27.312 6.934 1 91.5 203 SER A C 1
ATOM 1599 O O . SER A 1 203 ? -5.102 -28.156 7.824 1 91.5 203 SER A O 1
ATOM 1601 N N . ASN A 1 204 ? -4.504 -27.344 5.855 1 92.31 204 ASN A N 1
ATOM 1602 C CA . ASN A 1 204 ? -3.539 -28.406 5.598 1 92.31 204 ASN A CA 1
ATOM 1603 C C . ASN A 1 204 ? -2.105 -27.891 5.691 1 92.31 204 ASN A C 1
ATOM 1605 O O . ASN A 1 204 ? -1.157 -28.641 5.477 1 92.31 204 ASN A O 1
ATOM 1609 N N . PHE A 1 205 ? -1.896 -26.625 6.004 1 91.69 205 PHE A N 1
ATOM 1610 C CA . PHE A 1 205 ? -0.552 -26.062 6.066 1 91.69 205 PHE A CA 1
ATOM 1611 C C . PHE A 1 205 ? 0.302 -26.797 7.086 1 91.69 205 PHE A C 1
ATOM 1613 O O . PHE A 1 205 ? 1.468 -27.109 6.82 1 91.69 205 PHE A O 1
ATOM 1620 N N . LEU A 1 206 ? -0.268 -27.156 8.195 1 92.31 206 LEU A N 1
ATOM 1621 C CA . LEU A 1 206 ? 0.498 -27.781 9.266 1 92.31 206 LEU A CA 1
ATOM 1622 C C . LEU A 1 206 ? 0.828 -29.219 8.93 1 92.31 206 LEU A C 1
ATOM 1624 O O . LEU A 1 206 ? 1.71 -29.828 9.547 1 92.31 206 LEU A O 1
ATOM 1628 N N . THR A 1 207 ? 0.101 -29.797 7.941 1 92.12 207 THR A N 1
ATOM 1629 C CA . THR A 1 207 ? 0.393 -31.156 7.523 1 92.12 207 THR A CA 1
ATOM 1630 C C . THR A 1 207 ? 1.58 -31.188 6.566 1 92.12 207 THR A C 1
ATOM 1632 O O . THR A 1 207 ? 2.156 -32.25 6.32 1 92.12 207 THR A O 1
ATOM 1635 N N . ILE A 1 208 ? 1.939 -30.031 6.094 1 91.25 208 ILE A N 1
ATOM 1636 C CA . ILE A 1 208 ? 3.035 -30 5.133 1 91.25 208 ILE A CA 1
ATOM 1637 C C . ILE A 1 208 ? 4.16 -29.109 5.648 1 91.25 208 ILE A C 1
ATOM 1639 O O . ILE A 1 208 ? 4.801 -28.406 4.875 1 91.25 208 ILE A O 1
ATOM 1643 N N . THR A 1 209 ? 4.41 -29.078 6.898 1 92.06 209 THR A N 1
ATOM 1644 C CA . THR A 1 209 ? 5.402 -28.203 7.52 1 92.06 209 THR A CA 1
ATOM 1645 C C . THR A 1 209 ? 6.805 -28.547 7.023 1 92.06 209 THR A C 1
ATOM 1647 O O . THR A 1 209 ? 7.625 -27.656 6.805 1 92.06 209 THR A O 1
ATOM 1650 N N . LYS A 1 210 ? 7.035 -29.797 6.762 1 90.25 210 LYS A N 1
ATOM 1651 C CA . LYS A 1 210 ? 8.359 -30.234 6.336 1 90.25 210 LYS A CA 1
ATOM 1652 C C . LYS A 1 210 ? 8.484 -30.203 4.812 1 90.25 210 LYS A C 1
ATOM 1654 O O . LYS A 1 210 ? 7.547 -30.562 4.102 1 90.25 210 LYS A O 1
ATOM 1659 N N . ALA A 1 211 ? 9.648 -29.828 4.41 1 87 211 ALA A N 1
ATOM 1660 C CA . ALA A 1 211 ? 9.906 -29.844 2.971 1 87 211 ALA A CA 1
ATOM 1661 C C . ALA A 1 211 ? 9.688 -31.25 2.402 1 87 211 ALA A C 1
ATOM 1663 O O . ALA A 1 211 ? 10.094 -32.25 3.012 1 87 211 ALA A O 1
ATOM 1664 N N . GLY A 1 212 ? 9 -31.25 1.247 1 84 212 GLY A N 1
ATOM 1665 C CA . GLY A 1 212 ? 8.75 -32.531 0.609 1 84 212 GLY A CA 1
ATOM 1666 C C . GLY A 1 212 ? 7.43 -33.156 1.025 1 84 212 GLY A C 1
ATOM 1667 O O . GLY A 1 212 ? 6.977 -34.125 0.415 1 84 212 GLY A O 1
ATOM 1668 N N . SER A 1 213 ? 6.84 -32.594 2.041 1 87.56 213 SER A N 1
ATOM 1669 C CA . SER A 1 213 ? 5.555 -33.125 2.49 1 87.56 213 SER A CA 1
ATOM 1670 C C . SER A 1 213 ? 4.438 -32.75 1.521 1 87.56 213 SER A C 1
ATOM 1672 O O . SER A 1 213 ? 4.465 -31.672 0.911 1 87.56 213 SER A O 1
ATOM 1674 N N . VAL A 1 214 ? 3.488 -33.719 1.408 1 88.31 214 VAL A N 1
ATOM 1675 C CA . VAL A 1 214 ? 2.367 -33.562 0.489 1 88.31 214 VAL A CA 1
ATOM 1676 C C . VAL A 1 214 ? 1.059 -33.875 1.212 1 88.31 214 VAL A C 1
ATOM 1678 O O . VAL A 1 214 ? 1.012 -34.75 2.062 1 88.31 214 VAL A O 1
ATOM 1681 N N . SER A 1 215 ? 0.116 -33.094 0.944 1 86.81 215 SER A N 1
ATOM 1682 C CA . SER A 1 215 ? -1.263 -33.406 1.308 1 86.81 215 SER A CA 1
ATOM 1683 C C . SER A 1 215 ? -2.119 -33.656 0.07 1 86.81 215 SER A C 1
ATOM 1685 O O . SER A 1 215 ? -2.34 -32.75 -0.732 1 86.81 215 SER A O 1
ATOM 1687 N N . ASP A 1 216 ? -2.578 -34.875 -0.234 1 76.25 216 ASP A N 1
ATOM 1688 C CA . ASP A 1 216 ? -3.221 -35.281 -1.482 1 76.25 216 ASP A CA 1
ATOM 1689 C C . ASP A 1 216 ? -4.734 -35.375 -1.308 1 76.25 216 ASP A C 1
ATOM 1691 O O . ASP A 1 216 ? -5.461 -35.625 -2.277 1 76.25 216 ASP A O 1
ATOM 1695 N N . MET A 1 217 ? -5.223 -35.125 -0.312 1 69.12 217 MET A N 1
ATOM 1696 C CA . MET A 1 217 ? -6.656 -35.344 -0.138 1 69.12 217 MET A CA 1
ATOM 1697 C C . MET A 1 217 ? -7.383 -34.031 0.079 1 69.12 217 MET A C 1
ATOM 1699 O O . MET A 1 217 ? -8.258 -33.938 0.937 1 69.12 217 MET A O 1
ATOM 1703 N N . ILE A 1 218 ? -6.992 -33.125 -0.825 1 84.62 218 ILE A N 1
ATOM 1704 C CA . ILE A 1 218 ? -7.652 -31.828 -0.681 1 84.62 218 ILE A CA 1
ATOM 1705 C C . ILE A 1 218 ? -8.531 -31.562 -1.9 1 84.62 218 ILE A C 1
ATOM 1707 O O . ILE A 1 218 ? -8.133 -31.828 -3.035 1 84.62 218 ILE A O 1
ATOM 1711 N N . LYS A 1 219 ? -9.773 -31.266 -1.692 1 91.5 219 LYS A N 1
ATOM 1712 C CA . LYS A 1 219 ? -10.617 -30.703 -2.742 1 91.5 219 LYS A CA 1
ATOM 1713 C C . LYS A 1 219 ? -10.727 -29.188 -2.602 1 91.5 219 LYS A C 1
ATOM 1715 O O . LYS A 1 219 ? -10.906 -28.672 -1.495 1 91.5 219 LYS A O 1
ATOM 1720 N N . MET A 1 220 ? -10.578 -28.594 -3.725 1 92.44 220 MET A N 1
ATOM 1721 C CA . MET A 1 220 ? -10.617 -27.141 -3.631 1 92.44 220 MET A CA 1
ATOM 1722 C C . MET A 1 220 ? -11.398 -26.547 -4.797 1 92.44 220 MET A C 1
ATOM 1724 O O . MET A 1 220 ? -11.469 -27.141 -5.871 1 92.44 220 MET A O 1
ATOM 1728 N N . GLU A 1 221 ? -12.07 -25.469 -4.539 1 96.31 221 GLU A N 1
ATOM 1729 C CA . GLU A 1 221 ? -12.625 -24.562 -5.531 1 96.31 221 GLU A CA 1
ATOM 1730 C C . GLU A 1 221 ? -11.742 -23.328 -5.703 1 96.31 221 GLU A C 1
ATOM 1732 O O . GLU A 1 221 ? -11.703 -22.453 -4.832 1 96.31 221 GLU A O 1
ATOM 1737 N N . PRO A 1 222 ? -11.078 -23.234 -6.871 1 97.19 222 PRO A N 1
ATOM 1738 C CA . PRO A 1 222 ? -10.055 -22.188 -7 1 97.19 222 PRO A CA 1
ATOM 1739 C C . PRO A 1 222 ? -10.617 -20.781 -6.867 1 97.19 222 PRO A C 1
ATOM 1741 O O . PRO A 1 222 ? -9.891 -19.844 -6.508 1 97.19 222 PRO A O 1
ATOM 1744 N N . GLN A 1 223 ? -11.883 -20.547 -7.133 1 97.81 223 GLN A N 1
ATOM 1745 C CA . GLN A 1 223 ? -12.461 -19.203 -7.137 1 97.81 223 GLN A CA 1
ATOM 1746 C C . GLN A 1 223 ? -12.344 -18.547 -5.762 1 97.81 223 GLN A C 1
ATOM 1748 O O . GLN A 1 223 ? -12.336 -17.328 -5.652 1 97.81 223 GLN A O 1
ATOM 1753 N N . TYR A 1 224 ? -12.195 -19.328 -4.684 1 97 224 TYR A N 1
ATOM 1754 C CA . TYR A 1 224 ? -12.156 -18.781 -3.338 1 97 224 TYR A CA 1
ATOM 1755 C C . TYR A 1 224 ? -10.844 -18.031 -3.096 1 97 224 TYR A C 1
ATOM 1757 O O . TYR A 1 224 ? -10.766 -17.172 -2.217 1 97 224 TYR A O 1
ATOM 1765 N N . LEU A 1 225 ? -9.852 -18.422 -3.875 1 97.81 225 LEU A N 1
ATOM 1766 C CA . LEU A 1 225 ? -8.562 -17.75 -3.744 1 97.81 225 LEU A CA 1
ATOM 1767 C C . LEU A 1 225 ? -8.539 -16.453 -4.551 1 97.81 225 LEU A C 1
ATOM 1769 O O . LEU A 1 225 ? -7.543 -15.727 -4.535 1 97.81 225 LEU A O 1
ATOM 1773 N N . LEU A 1 226 ? -9.594 -16.203 -5.289 1 98.44 226 LEU A N 1
ATOM 1774 C CA . LEU A 1 226 ? -9.734 -14.969 -6.062 1 98.44 226 LEU A CA 1
ATOM 1775 C C . LEU A 1 226 ? -10.641 -13.977 -5.344 1 98.44 226 LEU A C 1
ATOM 1777 O O . LEU A 1 226 ? -11.539 -14.375 -4.602 1 98.44 226 LEU A O 1
ATOM 1781 N N . PRO A 1 227 ? -10.391 -12.656 -5.578 1 97.19 227 PRO A N 1
ATOM 1782 C CA . PRO A 1 227 ? -11.328 -11.695 -5.012 1 97.19 227 PRO A CA 1
ATOM 1783 C C . PRO A 1 227 ? -12.742 -11.836 -5.582 1 97.19 227 PRO A C 1
ATOM 1785 O O . PRO A 1 227 ? -12.906 -12.305 -6.715 1 97.19 227 PRO A O 1
ATOM 1788 N N . GLN A 1 228 ? -13.703 -11.414 -4.766 1 94.06 228 GLN A N 1
ATOM 1789 C CA . GLN A 1 228 ? -15.078 -11.43 -5.234 1 94.06 228 GLN A CA 1
ATOM 1790 C C . GLN A 1 228 ? -15.281 -10.43 -6.379 1 94.06 228 GLN A C 1
ATOM 1792 O O . GLN A 1 228 ? -15.945 -10.742 -7.367 1 94.06 228 GLN A O 1
ATOM 1797 N N . PHE A 1 229 ? -14.758 -9.273 -6.207 1 92.06 229 PHE A N 1
ATOM 1798 C CA . PHE A 1 229 ? -14.805 -8.258 -7.246 1 92.06 229 PHE A CA 1
ATOM 1799 C C . PHE A 1 229 ? -13.523 -8.266 -8.07 1 92.06 229 PHE A C 1
ATOM 1801 O O . PHE A 1 229 ? -12.492 -7.742 -7.645 1 92.06 229 PHE A O 1
ATOM 1808 N N . ARG A 1 230 ? -13.555 -8.727 -9.367 1 94.19 230 ARG A N 1
ATOM 1809 C CA . ARG A 1 230 ? -12.352 -9.023 -10.148 1 94.19 230 ARG A CA 1
ATOM 1810 C C . ARG A 1 230 ? -12.25 -8.094 -11.359 1 94.19 230 ARG A C 1
ATOM 1812 O O . ARG A 1 230 ? -11.352 -8.25 -12.188 1 94.19 230 ARG A O 1
ATOM 1819 N N . GLU A 1 231 ? -13.094 -7.137 -11.469 1 93.69 231 GLU A N 1
ATOM 1820 C CA . GLU A 1 231 ? -13.148 -6.281 -12.656 1 93.69 231 GLU A CA 1
ATOM 1821 C C . GLU A 1 231 ? -11.891 -5.43 -12.773 1 93.69 231 GLU A C 1
ATOM 1823 O O . GLU A 1 231 ? -11.336 -5.289 -13.867 1 93.69 231 GLU A O 1
ATOM 1828 N N . PRO A 1 232 ? -11.516 -4.824 -11.656 1 94.69 232 PRO A N 1
ATOM 1829 C CA . PRO A 1 232 ? -10.297 -4.02 -11.789 1 94.69 232 PRO A CA 1
ATOM 1830 C C . PRO A 1 232 ? -9.023 -4.852 -11.672 1 94.69 232 PRO A C 1
ATOM 1832 O O . PRO A 1 232 ? -8.914 -5.691 -10.773 1 94.69 232 PRO A O 1
ATOM 1835 N N . PHE A 1 233 ? -8.086 -4.672 -12.586 1 96.44 233 PHE A N 1
ATOM 1836 C CA . PHE A 1 233 ? -6.797 -5.348 -12.5 1 96.44 233 PHE A CA 1
ATOM 1837 C C . PHE A 1 233 ? -5.723 -4.559 -13.242 1 96.44 233 PHE A C 1
ATOM 1839 O O . PHE A 1 233 ? -6.035 -3.693 -14.062 1 96.44 233 PHE A O 1
ATOM 1846 N N . TYR A 1 234 ? -4.473 -4.824 -12.867 1 96.94 234 TYR A N 1
ATOM 1847 C CA . TYR A 1 234 ? -3.289 -4.312 -13.555 1 96.94 234 TYR A CA 1
ATOM 1848 C C . TYR A 1 234 ? -2.748 -5.332 -14.547 1 96.94 234 TYR A C 1
ATOM 1850 O O . TYR A 1 234 ? -2.818 -6.539 -14.305 1 96.94 234 TYR A O 1
ATOM 1858 N N . ARG A 1 235 ? -2.199 -4.855 -15.602 1 97.94 235 ARG A N 1
ATOM 1859 C CA . ARG A 1 235 ? -1.632 -5.734 -16.609 1 97.94 235 ARG A CA 1
ATOM 1860 C C . ARG A 1 235 ? -0.289 -5.207 -17.109 1 97.94 235 ARG A C 1
ATOM 1862 O O . ARG A 1 235 ? -0.137 -4.008 -17.344 1 97.94 235 ARG A O 1
ATOM 1869 N N . TYR A 1 236 ? 0.665 -6.055 -17.219 1 98.19 236 TYR A N 1
ATOM 1870 C CA . TYR A 1 236 ? 1.944 -5.715 -17.828 1 98.19 236 TYR A CA 1
ATOM 1871 C C . TYR A 1 236 ? 2.662 -6.965 -18.328 1 98.19 236 TYR A C 1
ATOM 1873 O O . TYR A 1 236 ? 2.334 -8.078 -17.922 1 98.19 236 TYR A O 1
ATOM 1881 N N . GLU A 1 237 ? 3.557 -6.773 -19.281 1 97.5 237 GLU A N 1
ATOM 1882 C CA . GLU A 1 237 ? 4.41 -7.859 -19.75 1 97.5 237 GLU A CA 1
ATOM 1883 C C . GLU A 1 237 ? 5.66 -7.992 -18.875 1 97.5 237 GLU A C 1
ATOM 1885 O O . GLU A 1 237 ? 6.328 -6.996 -18.594 1 97.5 237 GLU A O 1
ATOM 1890 N N . GLY A 1 238 ? 5.934 -9.203 -18.469 1 97.81 238 GLY A N 1
ATOM 1891 C CA . GLY A 1 238 ? 7.07 -9.398 -17.578 1 97.81 238 GLY A CA 1
ATOM 1892 C C . GLY A 1 238 ? 7.672 -10.789 -17.688 1 97.81 238 GLY A C 1
ATOM 1893 O O . GLY A 1 238 ? 7.723 -11.367 -18.766 1 97.81 238 GLY A O 1
ATOM 1894 N N . SER A 1 239 ? 8.234 -11.273 -16.594 1 95.81 239 SER A N 1
ATOM 1895 C CA . SER A 1 239 ? 8.961 -12.539 -16.531 1 95.81 239 SER A CA 1
ATOM 1896 C C . SER A 1 239 ? 8.461 -13.406 -15.383 1 95.81 239 SER A C 1
ATOM 1898 O O . SER A 1 239 ? 7.637 -12.969 -14.57 1 95.81 239 SER A O 1
ATOM 1900 N N . LEU A 1 240 ? 8.93 -14.578 -15.398 1 91.75 240 LEU A N 1
ATOM 1901 C CA . LEU A 1 240 ? 8.867 -15.383 -14.18 1 91.75 240 LEU A CA 1
ATOM 1902 C C . LEU A 1 240 ? 9.602 -14.695 -13.031 1 91.75 240 LEU A C 1
ATOM 1904 O O . LEU A 1 240 ? 10.508 -13.891 -13.266 1 91.75 240 LEU A O 1
ATOM 1908 N N . THR A 1 241 ? 9.188 -15.062 -11.797 1 94.06 241 THR A N 1
ATOM 1909 C CA . THR A 1 241 ? 9.844 -14.469 -10.641 1 94.06 241 THR A CA 1
ATOM 1910 C C . THR A 1 241 ? 10.828 -15.445 -10.016 1 94.06 241 THR A C 1
ATOM 1912 O O . THR A 1 241 ? 11.391 -15.172 -8.953 1 94.06 241 THR A O 1
ATOM 1915 N N . THR A 1 242 ? 10.992 -16.547 -10.578 1 88.56 242 THR A N 1
ATOM 1916 C CA . THR A 1 242 ? 11.992 -17.531 -10.211 1 88.56 242 THR A CA 1
ATOM 1917 C C . THR A 1 242 ? 12.812 -17.953 -11.438 1 88.56 242 THR A C 1
ATOM 1919 O O . THR A 1 242 ? 12.359 -17.797 -12.57 1 88.56 242 THR A O 1
ATOM 1922 N N . PRO A 1 243 ? 13.953 -18.422 -11.148 1 86.31 243 PRO A N 1
ATOM 1923 C CA . PRO A 1 243 ? 14.75 -18.875 -12.289 1 86.31 243 PRO A CA 1
ATOM 1924 C C . PRO A 1 243 ? 14.016 -19.891 -13.156 1 86.31 243 PRO A C 1
ATOM 1926 O O . PRO A 1 243 ? 13.289 -20.75 -12.633 1 86.31 243 PRO A O 1
ATOM 1929 N N . PRO A 1 244 ? 14.273 -19.703 -14.484 1 84.5 244 PRO A N 1
ATOM 1930 C CA . PRO A 1 244 ? 15.297 -18.922 -15.18 1 84.5 244 PRO A CA 1
ATOM 1931 C C . PRO A 1 244 ? 14.852 -17.5 -15.461 1 84.5 244 PRO A C 1
ATOM 1933 O O . PRO A 1 244 ? 15.523 -16.766 -16.188 1 84.5 244 PRO A O 1
ATOM 1936 N N . CYS A 1 245 ? 13.727 -17.062 -15.008 1 91.06 245 CYS A N 1
ATOM 1937 C CA . CYS A 1 245 ? 13.281 -15.688 -15.094 1 91.06 245 CYS A CA 1
ATOM 1938 C C . CYS A 1 245 ? 12.945 -15.312 -16.531 1 91.06 245 CYS A C 1
ATOM 1940 O O . CYS A 1 245 ? 13.211 -14.188 -16.969 1 91.06 245 CYS A O 1
ATOM 1942 N N . ASP A 1 246 ? 12.398 -16.266 -17.219 1 89.12 246 ASP A N 1
ATOM 1943 C CA . ASP A 1 246 ? 12.047 -16.047 -18.609 1 89.12 246 ASP A CA 1
ATOM 1944 C C . ASP A 1 246 ? 11.055 -14.891 -18.75 1 89.12 246 ASP A C 1
ATOM 1946 O O . ASP A 1 246 ? 10.07 -14.828 -18.016 1 89.12 246 ASP A O 1
ATOM 1950 N N . GLU A 1 247 ? 11.336 -14.039 -19.734 1 94.25 247 GLU A N 1
ATOM 1951 C CA . GLU A 1 247 ? 10.461 -12.914 -20.031 1 94.25 247 GLU A CA 1
ATOM 1952 C C . GLU A 1 247 ? 9.336 -13.32 -20.984 1 94.25 247 GLU A C 1
ATOM 1954 O O . GLU A 1 247 ? 9.266 -12.828 -22.109 1 94.25 247 GLU A O 1
ATOM 1959 N N . ALA A 1 248 ? 8.461 -14.211 -20.422 1 92.69 248 ALA A N 1
ATOM 1960 C CA . ALA A 1 248 ? 7.438 -14.875 -21.219 1 92.69 248 ALA A CA 1
ATOM 1961 C C . ALA A 1 248 ? 6.074 -14.805 -20.531 1 92.69 248 ALA A C 1
ATOM 1963 O O . ALA A 1 248 ? 5.184 -15.609 -20.828 1 92.69 248 ALA A O 1
ATOM 1964 N N . VAL A 1 249 ? 5.941 -13.805 -19.656 1 95.62 249 VAL A N 1
ATOM 1965 C CA . VAL A 1 249 ? 4.762 -13.805 -18.797 1 95.62 249 VAL A CA 1
ATOM 1966 C C . VAL A 1 249 ? 3.953 -12.531 -19.031 1 95.62 249 VAL A C 1
ATOM 1968 O O . VAL A 1 249 ? 4.512 -11.43 -19.062 1 95.62 249 VAL A O 1
ATOM 1971 N N . VAL A 1 250 ? 2.666 -12.695 -19.25 1 97.81 250 VAL A N 1
ATOM 1972 C CA . VAL A 1 250 ? 1.728 -11.586 -19.109 1 97.81 250 VAL A CA 1
ATOM 1973 C C . VAL A 1 250 ? 1.127 -11.586 -17.703 1 97.81 250 VAL A C 1
ATOM 1975 O O . VAL A 1 250 ? 0.443 -12.539 -17.312 1 97.81 250 VAL A O 1
ATOM 1978 N N . TRP A 1 251 ? 1.36 -10.555 -16.984 1 98.56 251 TRP A N 1
ATOM 1979 C CA . TRP A 1 251 ? 0.872 -10.438 -15.617 1 98.56 251 TRP A CA 1
ATOM 1980 C C . TRP A 1 251 ? -0.485 -9.742 -15.578 1 98.56 251 TRP A C 1
ATOM 1982 O O . TRP A 1 251 ? -0.678 -8.711 -16.234 1 98.56 251 TRP A O 1
ATOM 1992 N N . MET A 1 252 ? -1.35 -10.305 -14.867 1 98.31 252 MET A N 1
ATOM 1993 C CA . MET A 1 252 ? -2.623 -9.711 -14.469 1 98.31 252 MET A CA 1
ATOM 1994 C C . MET A 1 252 ? -2.758 -9.68 -12.953 1 98.31 252 MET A C 1
ATOM 1996 O O . MET A 1 252 ? -3.068 -10.695 -12.328 1 98.31 252 MET A O 1
ATOM 2000 N N . LEU A 1 253 ? -2.576 -8.547 -12.352 1 98.25 253 LEU A N 1
ATOM 2001 C CA . LEU A 1 253 ? -2.65 -8.422 -10.898 1 98.25 253 LEU A CA 1
ATOM 2002 C C . LEU A 1 253 ? -4.008 -7.879 -10.469 1 98.25 253 LEU A C 1
ATOM 2004 O O . LEU A 1 253 ? -4.391 -6.773 -10.859 1 98.25 253 LEU A O 1
ATOM 2008 N N . MET A 1 254 ? -4.707 -8.695 -9.656 1 97.81 254 MET A N 1
ATOM 2009 C CA . MET A 1 254 ? -5.996 -8.234 -9.141 1 97.81 254 MET A CA 1
ATOM 2010 C C . MET A 1 254 ? -5.816 -7.012 -8.25 1 97.81 254 MET A C 1
ATOM 2012 O O . MET A 1 254 ? -4.906 -6.969 -7.422 1 97.81 254 MET A O 1
ATOM 2016 N N . ALA A 1 255 ? -6.703 -6.055 -8.477 1 95.5 255 ALA A N 1
ATOM 2017 C CA . ALA A 1 255 ? -6.613 -4.828 -7.684 1 95.5 255 ALA A CA 1
ATOM 2018 C C . ALA A 1 255 ? -7.082 -5.062 -6.25 1 95.5 255 ALA A C 1
ATOM 2020 O O . ALA A 1 255 ? -6.543 -4.477 -5.312 1 95.5 255 ALA A O 1
ATOM 2021 N N . GLU A 1 256 ? -8.078 -5.934 -6.086 1 95.06 256 GLU A N 1
ATOM 2022 C CA . GLU A 1 256 ? -8.625 -6.234 -4.766 1 95.06 256 GLU A CA 1
ATOM 2023 C C . GLU A 1 256 ? -7.895 -7.402 -4.117 1 95.06 256 GLU A C 1
ATOM 2025 O O . GLU A 1 256 ? -7.688 -8.445 -4.746 1 95.06 256 GLU A O 1
ATOM 2030 N N . PRO A 1 257 ? -7.504 -7.219 -2.836 1 97 257 PRO A N 1
ATOM 2031 C CA . PRO A 1 257 ? -6.875 -8.336 -2.121 1 97 257 PRO A CA 1
ATOM 2032 C C . PRO A 1 257 ? -7.891 -9.336 -1.578 1 97 257 PRO A C 1
ATOM 2034 O O . PRO A 1 257 ? -9.102 -9.078 -1.623 1 97 257 PRO A O 1
ATOM 2037 N N . VAL A 1 258 ? -7.367 -10.438 -1.149 1 98 258 VAL A N 1
ATOM 2038 C CA . VAL A 1 258 ? -8.164 -11.484 -0.511 1 98 258 VAL A CA 1
ATOM 2039 C C . VAL A 1 258 ? -7.742 -11.625 0.951 1 98 258 VAL A C 1
ATOM 2041 O O . VAL A 1 258 ? -6.578 -11.406 1.296 1 98 258 VAL A O 1
ATOM 2044 N N . SER A 1 259 ? -8.703 -12.039 1.744 1 98 259 SER A N 1
ATOM 2045 C CA . SER A 1 259 ? -8.484 -12.125 3.186 1 98 259 SER A CA 1
ATOM 2046 C C . SER A 1 259 ? -7.645 -13.344 3.549 1 98 259 SER A C 1
ATOM 2048 O O . SER A 1 259 ? -7.84 -14.422 2.986 1 98 259 SER A O 1
ATOM 2050 N N . ILE A 1 260 ? -6.766 -13.211 4.469 1 98.38 260 ILE A N 1
ATOM 2051 C CA . ILE A 1 260 ? -6.105 -14.273 5.223 1 98.38 260 ILE A CA 1
ATOM 2052 C C . ILE A 1 260 ? -6.141 -13.938 6.715 1 98.38 260 ILE A C 1
ATOM 2054 O O . ILE A 1 260 ? -5.895 -12.789 7.105 1 98.38 260 ILE A O 1
ATOM 2058 N N . THR A 1 261 ? -6.457 -14.867 7.566 1 98.44 261 THR A N 1
ATOM 2059 C CA . THR A 1 261 ? -6.469 -14.594 9 1 98.44 261 THR A CA 1
ATOM 2060 C C . THR A 1 261 ? -5.055 -14.672 9.57 1 98.44 261 THR A C 1
ATOM 2062 O O . THR A 1 261 ? -4.16 -15.25 8.953 1 98.44 261 THR A O 1
ATOM 2065 N N . TYR A 1 262 ? -4.922 -14.062 10.766 1 97.44 262 TYR A N 1
ATOM 2066 C CA . TYR A 1 262 ? -3.643 -14.141 11.461 1 97.44 262 TYR A CA 1
ATOM 2067 C C . TYR A 1 262 ? -3.236 -15.594 11.695 1 97.44 262 TYR A C 1
ATOM 2069 O O . TYR A 1 262 ? -2.072 -15.953 11.516 1 97.44 262 TYR A O 1
ATOM 2077 N N . SER A 1 263 ? -4.18 -16.406 12.047 1 97.94 263 SER A N 1
ATOM 2078 C CA . SER A 1 263 ? -3.904 -17.812 12.32 1 97.94 263 SER A CA 1
ATOM 2079 C C . SER A 1 263 ? -3.445 -18.547 11.07 1 97.94 263 SER A C 1
ATOM 2081 O O . SER A 1 263 ? -2.482 -19.312 11.109 1 97.94 263 SER A O 1
ATOM 2083 N N . GLN A 1 264 ? -4.152 -18.344 10.008 1 97.69 264 GLN A N 1
ATOM 2084 C CA . GLN A 1 264 ? -3.777 -18.969 8.742 1 97.69 264 GLN A CA 1
ATOM 2085 C C . GLN A 1 264 ? -2.379 -18.547 8.312 1 97.69 264 GLN A C 1
ATOM 2087 O O . GLN A 1 264 ? -1.568 -19.391 7.898 1 97.69 264 GLN A O 1
ATOM 2092 N N . LEU A 1 265 ? -2.094 -17.266 8.398 1 97.94 265 LEU A N 1
ATOM 2093 C CA . LEU A 1 265 ? -0.783 -16.734 8.031 1 97.94 265 LEU A CA 1
ATOM 2094 C C . LEU A 1 265 ? 0.301 -17.297 8.953 1 97.94 265 LEU A C 1
ATOM 2096 O O . LEU A 1 265 ? 1.4 -17.609 8.5 1 97.94 265 LEU A O 1
ATOM 2100 N N . SER A 1 266 ? 0.013 -17.391 10.211 1 97.31 266 SER A N 1
ATOM 2101 C CA . SER A 1 266 ? 0.952 -17.969 11.172 1 97.31 266 SER A CA 1
ATOM 2102 C C . SER A 1 266 ? 1.292 -19.406 10.812 1 97.31 266 SER A C 1
ATOM 2104 O O . SER A 1 266 ? 2.443 -19.828 10.938 1 97.31 266 SER A O 1
ATOM 2106 N N . SER A 1 267 ? 0.311 -20.172 10.398 1 96 267 SER A N 1
ATOM 2107 C CA . SER A 1 267 ? 0.552 -21.547 9.977 1 96 267 SER A CA 1
ATOM 2108 C C . SER A 1 267 ? 1.439 -21.609 8.742 1 96 267 SER A C 1
ATOM 2110 O O . SER A 1 267 ? 2.314 -22.469 8.633 1 96 267 SER A O 1
ATOM 2112 N N . LEU A 1 268 ? 1.174 -20.75 7.84 1 94.5 268 LEU A N 1
ATOM 2113 C CA . LEU A 1 268 ? 2.008 -20.641 6.645 1 94.5 268 LEU A CA 1
ATOM 2114 C C . LEU A 1 268 ? 3.453 -20.328 7.02 1 94.5 268 LEU A C 1
ATOM 2116 O O . LEU A 1 268 ? 4.383 -20.938 6.465 1 94.5 268 LEU A O 1
ATOM 2120 N N . ARG A 1 269 ? 3.676 -19.469 7.969 1 95.31 269 ARG A N 1
ATOM 2121 C CA . ARG A 1 269 ? 4.988 -18.984 8.391 1 95.31 269 ARG A CA 1
ATOM 2122 C C . ARG A 1 269 ? 5.742 -20.078 9.156 1 95.31 269 ARG A C 1
ATOM 2124 O O . ARG A 1 269 ? 6.934 -19.922 9.438 1 95.31 269 ARG A O 1
ATOM 2131 N N . LYS A 1 270 ? 5.121 -21.188 9.461 1 94.81 270 LYS A N 1
ATOM 2132 C CA . LYS A 1 270 ? 5.758 -22.281 10.172 1 94.81 270 LYS A CA 1
ATOM 2133 C C . LYS A 1 270 ? 6.375 -23.281 9.195 1 94.81 270 LYS A C 1
ATOM 2135 O O . LYS A 1 270 ? 7.109 -24.188 9.602 1 94.81 270 LYS A O 1
ATOM 2140 N N . LEU A 1 271 ? 6.016 -23.172 7.984 1 91.5 271 LEU A N 1
ATOM 2141 C CA . LEU A 1 271 ? 6.586 -24.062 6.988 1 91.5 271 LEU A CA 1
ATOM 2142 C C . LEU A 1 271 ? 8.109 -23.969 6.965 1 91.5 271 LEU A C 1
ATOM 2144 O O . LEU A 1 271 ? 8.664 -22.875 7.172 1 91.5 271 LEU A O 1
ATOM 2148 N N . ARG A 1 272 ? 8.711 -25.094 6.609 1 89.88 272 ARG A N 1
ATOM 2149 C CA . ARG A 1 272 ? 10.172 -25.156 6.695 1 89.88 272 ARG A CA 1
ATOM 2150 C C . ARG A 1 272 ? 10.781 -25.453 5.328 1 89.88 272 ARG A C 1
ATOM 2152 O O . ARG A 1 272 ? 10.156 -26.094 4.488 1 89.88 272 ARG A O 1
ATOM 2159 N N . SER A 1 273 ? 11.953 -24.953 5.203 1 85.19 273 SER A N 1
ATOM 2160 C CA . SER A 1 273 ? 12.719 -25.203 3.986 1 85.19 273 SER A CA 1
ATOM 2161 C C . SER A 1 273 ? 13.367 -26.578 4.02 1 85.19 273 SER A C 1
ATOM 2163 O O . SER A 1 273 ? 13.203 -27.328 4.988 1 85.19 273 SER A O 1
ATOM 2165 N N . SER A 1 274 ? 14.07 -26.891 2.93 1 80.06 274 SER A N 1
ATOM 2166 C CA . SER A 1 274 ? 14.766 -28.172 2.832 1 80.06 274 SER A CA 1
ATOM 2167 C C . SER A 1 274 ? 15.859 -28.297 3.895 1 80.06 274 SER A C 1
ATOM 2169 O O . SER A 1 274 ? 16.234 -29.391 4.281 1 80.06 274 SER A O 1
ATOM 2171 N N . SER A 1 275 ? 16.328 -27.172 4.395 1 80.06 275 SER A N 1
ATOM 2172 C CA . SER A 1 275 ? 17.344 -27.172 5.453 1 80.06 275 SER A CA 1
ATOM 2173 C C . SER A 1 275 ? 16.703 -27.375 6.824 1 80.06 275 SER A C 1
ATOM 2175 O O . SER A 1 275 ? 17.406 -27.5 7.828 1 80.06 275 SER A O 1
ATOM 2177 N N . GLY A 1 276 ? 15.477 -27.438 6.832 1 85.56 276 GLY A N 1
ATOM 2178 C CA . GLY A 1 276 ? 14.773 -27.609 8.094 1 85.56 276 GLY A CA 1
ATOM 2179 C C . GLY A 1 276 ? 14.492 -26.297 8.805 1 85.56 276 GLY A C 1
ATOM 2180 O O . GLY A 1 276 ? 13.844 -26.281 9.859 1 85.56 276 GLY A O 1
ATOM 2181 N N . LYS A 1 277 ? 14.938 -25.281 8.289 1 87.38 277 LYS A N 1
ATOM 2182 C CA . LYS A 1 277 ? 14.742 -23.984 8.906 1 87.38 277 LYS A CA 1
ATOM 2183 C C . LYS A 1 277 ? 13.461 -23.328 8.406 1 87.38 277 LYS A C 1
ATOM 2185 O O . LYS A 1 277 ? 12.953 -23.672 7.332 1 87.38 277 LYS A O 1
ATOM 2190 N N . LYS A 1 278 ? 13 -22.406 9.227 1 88 278 LYS A N 1
ATOM 2191 C CA . LYS A 1 278 ? 11.859 -21.609 8.781 1 88 278 LYS A CA 1
ATOM 2192 C C . LYS A 1 278 ? 12.203 -20.812 7.535 1 88 278 LYS A C 1
ATOM 2194 O O . LYS A 1 278 ? 13.312 -20.281 7.418 1 88 278 LYS A O 1
ATOM 2199 N N . ILE A 1 279 ? 11.305 -20.781 6.699 1 86.5 279 ILE A N 1
ATOM 2200 C CA . ILE A 1 279 ? 11.484 -19.984 5.492 1 86.5 279 ILE A CA 1
ATOM 2201 C C . ILE A 1 279 ? 11.375 -18.5 5.836 1 86.5 279 ILE A C 1
ATOM 2203 O O . ILE A 1 279 ? 10.312 -18.031 6.238 1 86.5 279 ILE A O 1
ATOM 2207 N N . ALA A 1 280 ? 12.453 -17.781 5.719 1 88.69 280 ALA A N 1
ATOM 2208 C CA . ALA A 1 280 ? 12.453 -16.359 6.051 1 88.69 280 ALA A CA 1
ATOM 2209 C C . ALA A 1 280 ? 11.609 -15.562 5.066 1 88.69 280 ALA A C 1
ATOM 2211 O O . ALA A 1 280 ? 10.836 -14.695 5.469 1 88.69 280 ALA A O 1
ATOM 2212 N N . SER A 1 281 ? 11.844 -15.805 3.865 1 91.5 281 SER A N 1
ATOM 2213 C CA . SER A 1 281 ? 11.109 -15.195 2.76 1 91.5 281 SER A CA 1
ATOM 2214 C C . SER A 1 281 ? 11.289 -15.992 1.472 1 91.5 281 SER A C 1
ATOM 2216 O O . SER A 1 281 ? 12.344 -16.594 1.25 1 91.5 281 SER A O 1
ATOM 2218 N N . ASN A 1 282 ? 10.258 -16 0.644 1 90.25 282 ASN A N 1
ATOM 2219 C CA . ASN A 1 282 ? 10.367 -16.609 -0.68 1 90.25 282 ASN A CA 1
ATOM 2220 C C . ASN A 1 282 ? 9.984 -15.617 -1.778 1 90.25 282 ASN A C 1
ATOM 2222 O O . ASN A 1 282 ? 9.312 -15.984 -2.742 1 90.25 282 ASN A O 1
ATOM 2226 N N . ASN A 1 283 ? 10.391 -14.414 -1.561 1 91.94 283 ASN A N 1
ATOM 2227 C CA . ASN A 1 283 ? 10.102 -13.328 -2.496 1 91.94 283 ASN A CA 1
ATOM 2228 C C . ASN A 1 283 ? 11.344 -12.938 -3.289 1 91.94 283 ASN A C 1
ATOM 2230 O O . ASN A 1 283 ? 12.453 -12.906 -2.746 1 91.94 283 ASN A O 1
ATOM 2234 N N . ARG A 1 284 ? 11.117 -12.711 -4.531 1 94.12 284 ARG A N 1
ATOM 2235 C CA . ARG A 1 284 ? 12.133 -12.023 -5.32 1 94.12 284 ARG A CA 1
ATOM 2236 C C . ARG A 1 284 ? 12.008 -10.508 -5.188 1 94.12 284 ARG A C 1
ATOM 2238 O O . ARG A 1 284 ? 10.898 -9.969 -5.246 1 94.12 284 ARG A O 1
ATOM 2245 N N . PRO A 1 285 ? 13.164 -9.773 -4.938 1 95.5 285 PRO A N 1
ATOM 2246 C CA . PRO A 1 285 ? 13.07 -8.312 -4.906 1 95.5 285 PRO A CA 1
ATOM 2247 C C . PRO A 1 285 ? 12.508 -7.723 -6.199 1 95.5 285 PRO A C 1
ATOM 2249 O O . PRO A 1 285 ? 12.68 -8.312 -7.27 1 95.5 285 PRO A O 1
ATOM 2252 N N . ARG A 1 286 ? 11.922 -6.602 -6.121 1 97.25 286 ARG A N 1
ATOM 2253 C CA . ARG A 1 286 ? 11.312 -5.938 -7.273 1 97.25 286 ARG A CA 1
ATOM 2254 C C . ARG A 1 286 ? 12.359 -5.617 -8.336 1 97.25 286 ARG A C 1
ATOM 2256 O O . ARG A 1 286 ? 13.523 -5.371 -8.016 1 97.25 286 ARG A O 1
ATOM 2263 N N . SER A 1 287 ? 11.859 -5.605 -9.523 1 97.31 287 SER A N 1
ATOM 2264 C CA . SER A 1 287 ? 12.656 -5.188 -10.672 1 97.31 287 SER A CA 1
ATOM 2265 C C . SER A 1 287 ? 12.164 -3.861 -11.242 1 97.31 287 SER A C 1
ATOM 2267 O O . SER A 1 287 ? 11 -3.498 -11.055 1 97.31 287 SER A O 1
ATOM 2269 N N . ALA A 1 288 ? 13.094 -3.186 -11.938 1 96.06 288 ALA A N 1
ATOM 2270 C CA . ALA A 1 288 ? 12.734 -1.927 -12.586 1 96.06 288 ALA A CA 1
ATOM 2271 C C . ALA A 1 288 ? 11.82 -2.17 -13.781 1 96.06 288 ALA A C 1
ATOM 2273 O O . ALA A 1 288 ? 11.945 -3.184 -14.477 1 96.06 288 ALA A O 1
ATOM 2274 N N . LEU A 1 289 ? 11 -1.223 -14.031 1 96.88 289 LEU A N 1
ATOM 2275 C CA . LEU A 1 289 ? 10.102 -1.309 -15.18 1 96.88 289 LEU A CA 1
ATOM 2276 C C . LEU A 1 289 ? 10.859 -1.052 -16.484 1 96.88 289 LEU A C 1
ATOM 2278 O O . LEU A 1 289 ? 10.477 -1.558 -17.531 1 96.88 289 LEU A O 1
ATOM 2282 N N . ASN A 1 290 ? 11.969 -0.273 -16.391 1 96.25 290 ASN A N 1
ATOM 2283 C CA . ASN A 1 290 ? 12.773 0.055 -17.562 1 96.25 290 ASN A CA 1
ATOM 2284 C C . ASN A 1 290 ? 11.914 0.624 -18.688 1 96.25 290 ASN A C 1
ATOM 2286 O O . ASN A 1 290 ? 11.992 0.162 -19.828 1 96.25 290 ASN A O 1
ATOM 2290 N N . GLY A 1 291 ? 11.07 1.546 -18.359 1 92.88 291 GLY A N 1
ATOM 2291 C CA . GLY A 1 291 ? 10.297 2.254 -19.375 1 92.88 291 GLY A CA 1
ATOM 2292 C C . GLY A 1 291 ? 8.945 1.61 -19.641 1 92.88 291 GLY A C 1
ATOM 2293 O O . GLY A 1 291 ? 8.086 2.217 -20.281 1 92.88 291 GLY A O 1
ATOM 2294 N N . ARG A 1 292 ? 8.742 0.367 -19.203 1 93.81 292 ARG A N 1
ATOM 2295 C CA . ARG A 1 292 ? 7.43 -0.257 -19.344 1 93.81 292 ARG A CA 1
ATOM 2296 C C . ARG A 1 292 ? 6.379 0.476 -18.516 1 93.81 292 ARG A C 1
ATOM 2298 O O . ARG A 1 292 ? 6.695 1.044 -17.469 1 93.81 292 ARG A O 1
ATOM 2305 N N . LYS A 1 293 ? 5.148 0.433 -19.047 1 92.19 293 LYS A N 1
ATOM 2306 C CA . LYS A 1 293 ? 4 0.969 -18.312 1 92.19 293 LYS A CA 1
ATOM 2307 C C . LYS A 1 293 ? 3.053 -0.146 -17.875 1 92.19 293 LYS A C 1
ATOM 2309 O O . LYS A 1 293 ? 3.068 -1.237 -18.453 1 92.19 293 LYS A O 1
ATOM 2314 N N . ILE A 1 294 ? 2.365 0.173 -16.891 1 96.06 294 ILE A N 1
ATOM 2315 C CA . ILE A 1 294 ? 1.392 -0.774 -16.359 1 96.06 294 ILE A CA 1
ATOM 2316 C C . ILE A 1 294 ? -0.022 -0.307 -16.688 1 96.06 294 ILE A C 1
ATOM 2318 O O . ILE A 1 294 ? -0.424 0.797 -16.312 1 96.06 294 ILE A O 1
ATOM 2322 N N . ALA A 1 295 ? -0.786 -1.128 -17.391 1 95.62 295 ALA A N 1
ATOM 2323 C CA . ALA A 1 295 ? -2.178 -0.818 -17.703 1 95.62 295 ALA A CA 1
ATOM 2324 C C . ALA A 1 295 ? -3.094 -1.139 -16.531 1 95.62 295 ALA A C 1
ATOM 2326 O O . ALA A 1 295 ? -2.902 -2.145 -15.844 1 95.62 295 ALA A O 1
ATOM 2327 N N . PHE A 1 296 ? -4.023 -0.277 -16.297 1 93.25 296 PHE A N 1
ATOM 2328 C CA . PHE A 1 296 ? -5.035 -0.52 -15.281 1 93.25 296 PHE A CA 1
ATOM 2329 C C . PHE A 1 296 ? -6.434 -0.509 -15.891 1 93.25 296 PHE A C 1
ATOM 2331 O O . PHE A 1 296 ? -6.82 0.457 -16.547 1 93.25 296 PHE A O 1
ATOM 2338 N N . ARG A 1 297 ? -7.094 -1.591 -15.711 1 93.25 297 ARG A N 1
ATOM 2339 C CA . ARG A 1 297 ? -8.516 -1.667 -16.047 1 93.25 297 ARG A CA 1
ATOM 2340 C C . ARG A 1 297 ? -9.383 -1.337 -14.836 1 93.25 297 ARG A C 1
ATOM 2342 O O . ARG A 1 297 ? -9.461 -2.123 -13.891 1 93.25 297 ARG A O 1
ATOM 2349 N N . PRO A 1 298 ? -10.125 -0.21 -14.914 1 86.69 298 PRO A N 1
ATOM 2350 C CA . PRO A 1 298 ? -11.031 0.104 -13.812 1 86.69 298 PRO A CA 1
ATOM 2351 C C . PRO A 1 298 ? -12.344 -0.678 -13.883 1 86.69 298 PRO A C 1
ATOM 2353 O O . PRO A 1 298 ? -12.602 -1.373 -14.867 1 86.69 298 PRO A O 1
ATOM 2356 N N . ALA A 1 299 ? -13.141 -0.785 -12.68 1 77.06 299 ALA A N 1
ATOM 2357 C CA . ALA A 1 299 ? -14.43 -1.479 -12.664 1 77.06 299 ALA A CA 1
ATOM 2358 C C . ALA A 1 299 ? -15.398 -0.856 -13.664 1 77.06 299 ALA A C 1
ATOM 2360 O O . ALA A 1 299 ? -16.141 -1.568 -14.344 1 77.06 299 ALA A O 1
ATOM 2361 N N . LEU A 1 300 ? -15.75 0.489 -13.453 1 63.22 300 LEU A N 1
ATOM 2362 C CA . LEU A 1 300 ? -16.734 1.101 -14.336 1 63.22 300 LEU A CA 1
ATOM 2363 C C . LEU A 1 300 ? -16.047 1.857 -15.469 1 63.22 300 LEU A C 1
ATOM 2365 O O . LEU A 1 300 ? -15.094 2.604 -15.242 1 63.22 300 LEU A O 1
ATOM 2369 N N . PHE A 1 301 ? -15.727 1.27 -16.562 1 48.06 301 PHE A N 1
ATOM 2370 C CA . PHE A 1 301 ? -15.5 2.217 -17.641 1 48.06 301 PHE A CA 1
ATOM 2371 C C . PHE A 1 301 ? -16.766 3.023 -17.938 1 48.06 301 PHE A C 1
ATOM 2373 O O . PHE A 1 301 ? -17.828 2.453 -18.172 1 48.06 301 PHE A O 1
ATOM 2380 N N . VAL A 1 302 ? -16.969 4.055 -17.062 1 34.88 302 VAL A N 1
ATOM 2381 C CA . VAL A 1 302 ? -18.031 4.895 -17.578 1 34.88 302 VAL A CA 1
ATOM 2382 C C . VAL A 1 302 ? -17.719 5.309 -19.016 1 34.88 302 VAL A C 1
ATOM 2384 O O . VAL A 1 302 ? -16.562 5.602 -19.344 1 34.88 302 VAL A O 1
ATOM 2387 N N . MET B 1 1 ? -36.781 67 52.312 1 36.84 1 MET B N 1
ATOM 2388 C CA . MET B 1 1 ? -35.594 66.625 51.5 1 36.84 1 MET B CA 1
ATOM 2389 C C . MET B 1 1 ? -35.406 65.125 51.438 1 36.84 1 MET B C 1
ATOM 2391 O O . MET B 1 1 ? -35.094 64.5 52.438 1 36.84 1 MET B O 1
ATOM 2395 N N . PHE B 1 2 ? -36.312 64.438 50.594 1 46.12 2 PHE B N 1
ATOM 2396 C CA . PHE B 1 2 ? -36.406 63.031 50.312 1 46.12 2 PHE B CA 1
ATOM 2397 C C . PHE B 1 2 ? -35.125 62.531 49.656 1 46.12 2 PHE B C 1
ATOM 2399 O O . PHE B 1 2 ? -34.719 63.062 48.625 1 46.12 2 PHE B O 1
ATOM 2406 N N . LEU B 1 3 ? -34.25 61.969 50.469 1 44.5 3 LEU B N 1
ATOM 2407 C CA . LEU B 1 3 ? -33 61.312 50.031 1 44.5 3 LEU B CA 1
ATOM 2408 C C . LEU B 1 3 ? -33.312 60.094 49.156 1 44.5 3 LEU B C 1
ATOM 2410 O O . LEU B 1 3 ? -33.969 59.156 49.562 1 44.5 3 LEU B O 1
ATOM 2414 N N . VAL B 1 4 ? -33.469 60.281 47.844 1 49.31 4 VAL B N 1
ATOM 2415 C CA . VAL B 1 4 ? -33.562 59.219 46.844 1 49.31 4 VAL B CA 1
ATOM 2416 C C . VAL B 1 4 ? -32.281 58.406 46.844 1 49.31 4 VAL B C 1
ATOM 2418 O O . VAL B 1 4 ? -31.203 58.969 46.562 1 49.31 4 VAL B O 1
ATOM 2421 N N . ILE B 1 5 ? -32.156 57.406 47.688 1 48.28 5 ILE B N 1
ATOM 2422 C CA . ILE B 1 5 ? -31.047 56.438 47.594 1 48.28 5 ILE B CA 1
ATOM 2423 C C . ILE B 1 5 ? -31.094 55.688 46.25 1 48.28 5 ILE B C 1
ATOM 2425 O O . ILE B 1 5 ? -32.094 55.062 45.938 1 48.28 5 ILE B O 1
ATOM 2429 N N . SER B 1 6 ? -30.453 56.219 45.25 1 45.56 6 SER B N 1
ATOM 2430 C CA . SER B 1 6 ? -30.281 55.5 44 1 45.56 6 SER B CA 1
ATOM 2431 C C . SER B 1 6 ? -29.547 54.188 44.188 1 45.56 6 SER B C 1
ATOM 2433 O O . SER B 1 6 ? -28.438 54.188 44.75 1 45.56 6 SER B O 1
ATOM 2435 N N . THR B 1 7 ? -30.25 53.125 44.469 1 46.97 7 THR B N 1
ATOM 2436 C CA . THR B 1 7 ? -29.656 51.781 44.5 1 46.97 7 THR B CA 1
ATOM 2437 C C . THR B 1 7 ? -29.031 51.438 43.156 1 46.97 7 THR B C 1
ATOM 2439 O O . THR B 1 7 ? -29.719 51.406 42.125 1 46.97 7 THR B O 1
ATOM 2442 N N . THR B 1 8 ? -27.797 51.844 42.938 1 46.12 8 THR B N 1
ATOM 2443 C CA . THR B 1 8 ? -27.031 51.344 41.812 1 46.12 8 THR B CA 1
ATOM 2444 C C . THR B 1 8 ? -27 49.812 41.812 1 46.12 8 THR B C 1
ATOM 2446 O O . THR B 1 8 ? -26.5 49.219 42.781 1 46.12 8 THR B O 1
ATOM 2449 N N . MET B 1 9 ? -27.953 49.188 41.188 1 42.75 9 MET B N 1
ATOM 2450 C CA . MET B 1 9 ? -27.906 47.719 40.938 1 42.75 9 MET B CA 1
ATOM 2451 C C . MET B 1 9 ? -26.609 47.344 40.25 1 42.75 9 MET B C 1
ATOM 2453 O O . MET B 1 9 ? -26.344 47.812 39.125 1 42.75 9 MET B O 1
ATOM 2457 N N . LEU B 1 10 ? -25.562 47.062 41 1 44.03 10 LEU B N 1
ATOM 2458 C CA . LEU B 1 10 ? -24.391 46.406 40.438 1 44.03 10 LEU B CA 1
ATOM 2459 C C . LEU B 1 10 ? -24.75 45.125 39.719 1 44.03 10 LEU B C 1
ATOM 2461 O O . LEU B 1 10 ? -25.219 44.156 40.344 1 44.03 10 LEU B O 1
ATOM 2465 N N . LEU B 1 11 ? -25.141 45.25 38.469 1 41.34 11 LEU B N 1
ATOM 2466 C CA . LEU B 1 11 ? -25.234 44.094 37.625 1 41.34 11 LEU B CA 1
ATOM 2467 C C . LEU B 1 11 ? -23.922 43.312 37.625 1 41.34 11 LEU B C 1
ATOM 2469 O O . LEU B 1 11 ? -22.891 43.812 37.156 1 41.34 11 LEU B O 1
ATOM 2473 N N . PHE B 1 12 ? -23.75 42.406 38.594 1 39.78 12 PHE B N 1
ATOM 2474 C CA . PHE B 1 12 ? -22.703 41.406 38.531 1 39.78 12 PHE B CA 1
ATOM 2475 C C . PHE B 1 12 ? -22.797 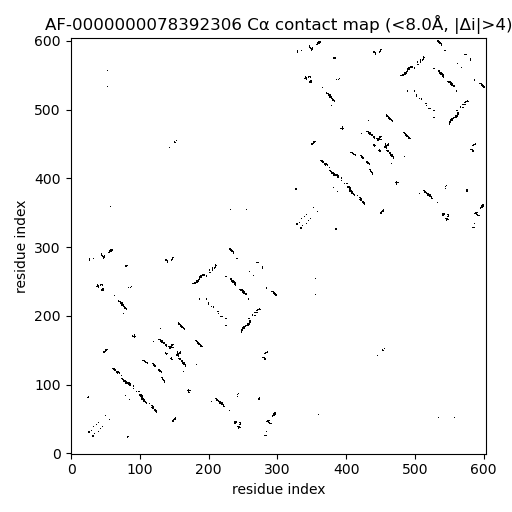40.625 37.25 1 39.78 12 PHE B C 1
ATOM 2477 O O . PHE B 1 12 ? -23.719 39.812 37.062 1 39.78 12 PHE B O 1
ATOM 2484 N N . PHE B 1 13 ? -22.203 41.156 36.156 1 37.75 13 PHE B N 1
ATOM 2485 C CA . PHE B 1 13 ? -21.938 40.281 35 1 37.75 13 PHE B CA 1
ATOM 2486 C C . PHE B 1 13 ? -21.141 39.062 35.406 1 37.75 13 PHE B C 1
ATOM 2488 O O . PHE B 1 13 ? -19.953 39.156 35.719 1 37.75 13 PHE B O 1
ATOM 2495 N N . VAL B 1 14 ? -21.766 38.031 35.938 1 38 14 VAL B N 1
ATOM 2496 C CA . VAL B 1 14 ? -21.141 36.719 36.031 1 38 14 VAL B CA 1
ATOM 2497 C C . VAL B 1 14 ? -20.562 36.344 34.688 1 38 14 VAL B C 1
ATOM 2499 O O . VAL B 1 14 ? -21.312 36.094 33.719 1 38 14 VAL B O 1
ATOM 2502 N N . LEU B 1 15 ? -19.391 36.781 34.406 1 36.47 15 LEU B N 1
ATOM 2503 C CA . LEU B 1 15 ? -18.656 36.125 33.344 1 36.47 15 LEU B CA 1
ATOM 2504 C C . LEU B 1 15 ? -18.656 34.625 33.531 1 36.47 15 LEU B C 1
ATOM 2506 O O . LEU B 1 15 ? -18.031 34.094 34.5 1 36.47 15 LEU B O 1
ATOM 2510 N N . ILE B 1 16 ? -19.75 34 33.25 1 36.72 16 ILE B N 1
ATOM 2511 C CA . ILE B 1 16 ? -19.656 32.562 33.094 1 36.72 16 ILE B CA 1
ATOM 2512 C C . ILE B 1 16 ? -18.438 32.219 32.25 1 36.72 16 ILE B C 1
ATOM 2514 O O . ILE B 1 16 ? -18.391 32.5 31.047 1 36.72 16 ILE B O 1
ATOM 2518 N N . ALA B 1 17 ? -17.297 32.219 32.844 1 35.91 17 ALA B N 1
ATOM 2519 C CA . ALA B 1 17 ? -16.172 31.516 32.25 1 35.91 17 ALA B CA 1
ATOM 2520 C C . ALA B 1 17 ? -16.594 30.156 31.688 1 35.91 17 ALA B C 1
ATOM 2522 O O . ALA B 1 17 ? -16.938 29.25 32.438 1 35.91 17 ALA B O 1
ATOM 2523 N N . ARG B 1 18 ? -17.234 30.203 30.562 1 35.47 18 ARG B N 1
ATOM 2524 C CA . ARG B 1 18 ? -17.344 28.891 29.953 1 35.47 18 ARG B CA 1
ATOM 2525 C C . ARG B 1 18 ? -16.031 28.125 30.062 1 35.47 18 ARG B C 1
ATOM 2527 O O . ARG B 1 18 ? -15.008 28.578 29.531 1 35.47 18 ARG B O 1
ATOM 2534 N N . SER B 1 19 ? -15.859 27.516 31.188 1 35.34 19 SER B N 1
ATOM 2535 C CA . SER B 1 19 ? -14.805 26.5 31.203 1 35.34 19 SER B CA 1
ATOM 2536 C C . SER B 1 19 ? -14.703 25.781 29.859 1 35.34 19 SER B C 1
ATOM 2538 O O . SER B 1 19 ? -15.664 25.141 29.422 1 35.34 19 SER B O 1
ATOM 2540 N N . ASP B 1 20 ? -14.211 26.391 28.859 1 37.84 20 ASP B N 1
ATOM 2541 C CA . ASP B 1 20 ? -13.891 25.594 27.672 1 37.84 20 ASP B CA 1
ATOM 2542 C C . ASP B 1 20 ? -13.492 24.172 28.062 1 37.84 20 ASP B C 1
ATOM 2544 O O . ASP B 1 20 ? -12.438 23.969 28.672 1 37.84 20 ASP B O 1
ATOM 2548 N N . ALA B 1 21 ? -14.359 23.469 28.578 1 38.5 21 ALA B N 1
ATOM 2549 C CA . ALA B 1 21 ? -14.164 22.047 28.859 1 38.5 21 ALA B CA 1
ATOM 2550 C C . ALA B 1 21 ? -13.117 21.438 27.922 1 38.5 21 ALA B C 1
ATOM 2552 O O . ALA B 1 21 ? -13.234 21.531 26.703 1 38.5 21 ALA B O 1
ATOM 2553 N N . LYS B 1 22 ? -11.922 21.344 28.234 1 47.56 22 LYS B N 1
ATOM 2554 C CA . LYS B 1 22 ? -10.867 20.516 27.656 1 47.56 22 LYS B CA 1
ATOM 2555 C C . LYS B 1 22 ? -11.453 19.281 26.969 1 47.56 22 LYS B C 1
ATOM 2557 O O . LYS B 1 22 ? -12.016 18.406 27.609 1 47.56 22 LYS B O 1
ATOM 2562 N N . ALA B 1 23 ? -12.219 19.375 25.906 1 51.94 23 ALA B N 1
ATOM 2563 C CA . ALA B 1 23 ? -12.773 18.156 25.312 1 51.94 23 ALA B CA 1
ATOM 2564 C C . ALA B 1 23 ? -11.734 17.047 25.266 1 51.94 23 ALA B C 1
ATOM 2566 O O . ALA B 1 23 ? -10.641 17.234 24.719 1 51.94 23 ALA B O 1
ATOM 2567 N N . ASN B 1 24 ? -11.633 16.203 26.25 1 66.81 24 ASN B N 1
ATOM 2568 C CA . ASN B 1 24 ? -10.703 15.133 26.578 1 66.81 24 ASN B CA 1
ATOM 2569 C C . ASN B 1 24 ? -10.719 14.039 25.516 1 66.81 24 ASN B C 1
ATOM 2571 O O . ASN B 1 24 ? -11.461 13.062 25.625 1 66.81 24 ASN B O 1
ATOM 2575 N N . TRP B 1 25 ? -10.32 14.406 24.25 1 78.62 25 TRP B N 1
ATOM 2576 C CA . TRP B 1 25 ? -10.211 13.281 23.328 1 78.62 25 TRP B CA 1
ATOM 2577 C C . TRP B 1 25 ? -8.766 12.805 23.219 1 78.62 25 TRP B C 1
ATOM 2579 O O . TRP B 1 25 ? -7.836 13.523 23.594 1 78.62 25 TRP B O 1
ATOM 2589 N N . GLY B 1 26 ? -8.531 11.625 22.906 1 81.44 26 GLY B N 1
ATOM 2590 C CA . GLY B 1 26 ? -7.254 10.961 22.688 1 81.44 26 GLY B CA 1
ATOM 2591 C C . GLY B 1 26 ? -7.348 9.797 21.719 1 81.44 26 GLY B C 1
ATOM 2592 O O . GLY B 1 26 ? -8.141 9.82 20.781 1 81.44 26 GLY B O 1
ATOM 2593 N N . TYR B 1 27 ? -6.461 8.906 21.812 1 85.06 27 TYR B N 1
ATOM 2594 C CA . TYR B 1 27 ? -6.418 7.766 20.906 1 85.06 27 TYR B CA 1
ATOM 2595 C C . TYR B 1 27 ? -6.492 6.453 21.672 1 85.06 27 TYR B C 1
ATOM 2597 O O . TYR B 1 27 ? -6.238 5.383 21.125 1 85.06 27 TYR B O 1
ATOM 2605 N N . GLY B 1 28 ? -6.809 6.613 22.875 1 80.94 28 GLY B N 1
ATOM 2606 C CA . GLY B 1 28 ? -6.918 5.43 23.703 1 80.94 28 GLY B CA 1
ATOM 2607 C C . GLY B 1 28 ? -8.297 4.789 23.656 1 80.94 28 GLY B C 1
ATOM 2608 O O . GLY B 1 28 ? -9.164 5.234 22.906 1 80.94 28 GLY B O 1
ATOM 2609 N N . GLU B 1 29 ? -8.492 3.779 24.406 1 83.19 29 GLU B N 1
ATOM 2610 C CA . GLU B 1 29 ? -9.734 3.006 24.422 1 83.19 29 GLU B CA 1
ATOM 2611 C C . GLU B 1 29 ? -10.906 3.848 24.906 1 83.19 29 GLU B C 1
ATOM 2613 O O . GLU B 1 29 ? -12.016 3.74 24.391 1 83.19 29 GLU B O 1
ATOM 2618 N N . LYS B 1 30 ? -10.711 4.727 25.844 1 84.12 30 LYS B N 1
ATOM 2619 C CA . LYS B 1 30 ? -11.805 5.438 26.516 1 84.12 30 LYS B CA 1
ATOM 2620 C C . LYS B 1 30 ? -12.039 6.801 25.875 1 84.12 30 LYS B C 1
ATOM 2622 O O . LYS B 1 30 ? -13.109 7.395 26.031 1 84.12 30 LYS B O 1
ATOM 2627 N N . ASP B 1 31 ? -11.102 7.312 25.156 1 85.62 31 ASP B N 1
ATOM 2628 C CA . ASP B 1 31 ? -11.227 8.664 24.641 1 85.62 31 ASP B CA 1
ATOM 2629 C C . ASP B 1 31 ? -10.844 8.727 23.156 1 85.62 31 ASP B C 1
ATOM 2631 O O . ASP B 1 31 ? -10.633 9.805 22.609 1 85.62 31 ASP B O 1
ATOM 2635 N N . GLY B 1 32 ? -10.742 7.566 22.562 1 89 32 GLY B N 1
ATOM 2636 C CA . GLY B 1 32 ? -10.258 7.473 21.203 1 89 32 GLY B CA 1
ATOM 2637 C C . GLY B 1 32 ? -11.344 7.668 20.156 1 89 32 GLY B C 1
ATOM 2638 O O . GLY B 1 32 ? -12.484 8 20.5 1 89 32 GLY B O 1
ATOM 2639 N N . PRO B 1 33 ? -10.977 7.543 18.875 1 91.06 33 PRO B N 1
ATOM 2640 C CA . PRO B 1 33 ? -11.859 7.844 17.75 1 91.06 33 PRO B CA 1
ATOM 2641 C C . PRO B 1 33 ? -13.203 7.125 17.828 1 91.06 33 PRO B C 1
ATOM 2643 O O . PRO B 1 33 ? -14.211 7.641 17.359 1 91.06 33 PRO B O 1
ATOM 2646 N N . GLY B 1 34 ? -13.258 5.984 18.438 1 91.44 34 GLY B N 1
ATOM 2647 C CA . GLY B 1 34 ? -14.484 5.211 18.531 1 91.44 34 GLY B CA 1
ATOM 2648 C C . GLY B 1 34 ? -15.562 5.902 19.328 1 91.44 34 GLY B C 1
ATOM 2649 O O . GLY B 1 34 ? -16.75 5.57 19.219 1 91.44 34 GLY B O 1
ATOM 2650 N N . VAL B 1 35 ? -15.188 6.883 20.203 1 91.25 35 VAL B N 1
ATOM 2651 C CA . VAL B 1 35 ? -16.172 7.504 21.078 1 91.25 35 VAL B CA 1
ATOM 2652 C C . VAL B 1 35 ? -16.219 9.008 20.828 1 91.25 35 VAL B C 1
ATOM 2654 O O . VAL B 1 35 ? -16.844 9.758 21.594 1 91.25 35 VAL B O 1
ATOM 2657 N N . TRP B 1 36 ? -15.477 9.477 19.812 1 91.06 36 TRP B N 1
ATOM 2658 C CA . TRP B 1 36 ? -15.508 10.906 19.531 1 91.06 36 TRP B CA 1
ATOM 2659 C C . TRP B 1 36 ? -16.906 11.352 19.125 1 91.06 36 TRP B C 1
ATOM 2661 O O . TRP B 1 36 ? -17.578 10.664 18.344 1 91.06 36 TRP B O 1
ATOM 2671 N N . PRO B 1 37 ? -17.375 12.461 19.641 1 90.12 37 PRO B N 1
ATOM 2672 C CA . PRO B 1 37 ? -18.766 12.867 19.422 1 90.12 37 PRO B CA 1
ATOM 2673 C C . PRO B 1 37 ? -18.906 13.781 18.203 1 90.12 37 PRO B C 1
ATOM 2675 O O . PRO B 1 37 ? -17.922 14.086 17.531 1 90.12 37 PRO B O 1
ATOM 2678 N N . GLY B 1 38 ? -20.188 14.148 17.953 1 92 38 GLY B N 1
ATOM 2679 C CA . GLY B 1 38 ? -20.453 15.18 16.953 1 92 38 GLY B CA 1
ATOM 2680 C C . GLY B 1 38 ? -20.219 14.711 15.531 1 92 38 GLY B C 1
ATOM 2681 O O . GLY B 1 38 ? -20.625 13.609 15.156 1 92 38 GLY B O 1
ATOM 2682 N N . THR B 1 39 ? -19.578 15.617 14.773 1 92.06 39 THR B N 1
ATOM 2683 C CA . THR B 1 39 ? -19.359 15.375 13.352 1 92.06 39 THR B CA 1
ATOM 2684 C C . THR B 1 39 ? -18.469 14.148 13.141 1 92.06 39 THR B C 1
ATOM 2686 O O . THR B 1 39 ? -18.594 13.461 12.133 1 92.06 39 THR B O 1
ATOM 2689 N N . CYS B 1 40 ? -17.656 13.867 14.117 1 93.38 40 CYS B N 1
ATOM 2690 C CA . CYS B 1 40 ? -16.781 12.695 14.008 1 93.38 40 CYS B CA 1
ATOM 2691 C C . CYS B 1 40 ? -17.609 11.414 13.906 1 93.38 40 CYS B C 1
ATOM 2693 O O . CYS B 1 40 ? -17.172 10.438 13.305 1 93.38 40 CYS B O 1
ATOM 2695 N N . ARG B 1 41 ? -18.75 11.477 14.422 1 93.44 41 ARG B N 1
ATOM 2696 C CA . ARG B 1 41 ? -19.578 10.281 14.484 1 93.44 41 ARG B CA 1
ATOM 2697 C C . ARG B 1 41 ? -20.594 10.266 13.344 1 93.44 41 ARG B C 1
ATOM 2699 O O . ARG B 1 41 ? -20.844 9.219 12.742 1 93.44 41 ARG B O 1
ATOM 2706 N N . VAL B 1 42 ? -21.078 11.414 12.992 1 95.38 42 VAL B N 1
ATOM 2707 C CA . VAL B 1 42 ? -22.266 11.406 12.133 1 95.38 42 VAL B CA 1
ATOM 2708 C C . VAL B 1 42 ? -21.906 11.953 10.758 1 95.38 42 VAL B C 1
ATOM 2710 O O . VAL B 1 42 ? -22.719 11.906 9.828 1 95.38 42 VAL B O 1
ATOM 2713 N N . GLY B 1 43 ? -20.75 12.57 10.641 1 96.19 43 GLY B N 1
ATOM 2714 C CA . GLY B 1 43 ? -20.359 13.109 9.344 1 96.19 43 GLY B CA 1
ATOM 2715 C C . GLY B 1 43 ? -20.391 12.07 8.242 1 96.19 43 GLY B C 1
ATOM 2716 O O . GLY B 1 43 ? -20.219 10.875 8.5 1 96.19 43 GLY B O 1
ATOM 2717 N N . THR B 1 44 ? -20.531 12.516 6.926 1 97.06 44 THR B N 1
ATOM 2718 C CA . THR B 1 44 ? -20.641 11.586 5.812 1 97.06 44 THR B CA 1
ATOM 2719 C C . THR B 1 44 ? -19.484 11.758 4.844 1 97.06 44 THR B C 1
ATOM 2721 O O . THR B 1 44 ? -19.328 10.969 3.908 1 97.06 44 THR B O 1
ATOM 2724 N N . ARG B 1 45 ? -18.703 12.805 4.996 1 97.81 45 ARG B N 1
ATOM 2725 C CA . ARG B 1 45 ? -17.516 13.047 4.18 1 97.81 45 ARG B CA 1
ATOM 2726 C C . ARG B 1 45 ? -16.266 13.086 5.039 1 97.81 45 ARG B C 1
ATOM 2728 O O . ARG B 1 45 ? -15.477 14.039 4.953 1 97.81 45 ARG B O 1
ATOM 2735 N N . GLN B 1 46 ? -16.109 12.062 5.793 1 97.88 46 GLN B N 1
ATOM 2736 C CA . GLN B 1 46 ? -15.078 12.039 6.816 1 97.88 46 GLN B CA 1
ATOM 2737 C C . GLN B 1 46 ? -13.758 11.523 6.254 1 97.88 46 GLN B C 1
ATOM 2739 O O . GLN B 1 46 ? -13.734 10.891 5.199 1 97.88 46 GLN B O 1
ATOM 2744 N N . SER B 1 47 ? -12.703 11.891 6.902 1 97.81 47 SER B N 1
ATOM 2745 C CA . SER B 1 47 ? -11.328 11.469 6.652 1 97.81 47 SER B CA 1
ATOM 2746 C C . SER B 1 47 ? -10.703 10.836 7.895 1 97.81 47 SER B C 1
ATOM 2748 O O . SER B 1 47 ? -11.156 11.086 9.016 1 97.81 47 SER B O 1
ATOM 2750 N N . PRO B 1 48 ? -9.664 10.086 7.73 1 98.38 48 PRO B N 1
ATOM 2751 C CA . PRO B 1 48 ? -8.977 9.703 6.496 1 98.38 48 PRO B CA 1
ATOM 2752 C C . PRO B 1 48 ? -9.711 8.602 5.73 1 98.38 48 PRO B C 1
ATOM 2754 O O . PRO B 1 48 ? -10.664 8.016 6.254 1 98.38 48 PRO B O 1
ATOM 2757 N N . VAL B 1 49 ? -9.312 8.391 4.449 1 98.62 49 VAL B N 1
ATOM 2758 C CA . VAL B 1 49 ? -9.938 7.359 3.631 1 98.62 49 VAL B CA 1
ATOM 2759 C C . VAL B 1 49 ? -8.875 6.422 3.07 1 98.62 49 VAL B C 1
ATOM 2761 O O . VAL B 1 49 ? -7.676 6.691 3.193 1 98.62 49 VAL B O 1
ATOM 2764 N N . ASP B 1 50 ? -9.32 5.301 2.572 1 97.81 50 ASP B N 1
ATOM 2765 C CA . ASP B 1 50 ? -8.477 4.414 1.77 1 97.81 50 ASP B CA 1
ATOM 2766 C C . ASP B 1 50 ? -8.438 4.867 0.312 1 97.81 50 ASP B C 1
ATOM 2768 O O . ASP B 1 50 ? -9.477 5.156 -0.284 1 97.81 50 ASP B O 1
ATOM 2772 N N . ILE B 1 51 ? -7.215 4.961 -0.224 1 96.06 51 ILE B N 1
ATOM 2773 C CA . ILE B 1 51 ? -7.051 5.184 -1.656 1 96.06 51 ILE B CA 1
ATOM 2774 C C . ILE B 1 51 ? -7.031 3.844 -2.389 1 96.06 51 ILE B C 1
ATOM 2776 O O . ILE B 1 51 ? -5.957 3.291 -2.65 1 96.06 51 ILE B O 1
ATOM 2780 N N . SER B 1 52 ? -8.156 3.424 -2.719 1 90.56 52 SER B N 1
ATOM 2781 C CA . SER B 1 52 ? -8.297 2.186 -3.477 1 90.56 52 SER B CA 1
ATOM 2782 C C . SER B 1 52 ? -8.352 2.459 -4.977 1 90.56 52 SER B C 1
ATOM 2784 O O . SER B 1 52 ? -9.008 3.406 -5.418 1 90.56 52 SER B O 1
ATOM 2786 N N . PRO B 1 53 ? -7.715 1.618 -5.715 1 82.94 53 PRO B N 1
ATOM 2787 C CA . PRO B 1 53 ? -7.742 1.845 -7.16 1 82.94 53 PRO B CA 1
ATOM 2788 C C . PRO B 1 53 ? -9.156 1.92 -7.719 1 82.94 53 PRO B C 1
ATOM 2790 O O . PRO B 1 53 ? -9.406 2.646 -8.688 1 82.94 53 PRO B O 1
ATOM 2793 N N . SER B 1 54 ? -10.07 1.198 -7.129 1 82.75 54 SER B N 1
ATOM 2794 C CA . SER B 1 54 ? -11.438 1.166 -7.621 1 82.75 54 SER B CA 1
ATOM 2795 C C . SER B 1 54 ? -12.164 2.475 -7.328 1 82.75 54 SER B C 1
ATOM 2797 O O . SER B 1 54 ? -13.219 2.754 -7.91 1 82.75 54 SER B O 1
ATOM 2799 N N . ASP B 1 55 ? -11.617 3.252 -6.465 1 89.81 55 ASP B N 1
ATOM 2800 C CA . ASP B 1 55 ? -12.281 4.48 -6.051 1 89.81 55 ASP B CA 1
ATOM 2801 C C . ASP B 1 55 ? -11.594 5.707 -6.645 1 89.81 55 ASP B C 1
ATOM 2803 O O . ASP B 1 55 ? -11.969 6.844 -6.352 1 89.81 55 ASP B O 1
ATOM 2807 N N . VAL B 1 56 ? -10.617 5.492 -7.465 1 90.44 56 VAL B N 1
ATOM 2808 C CA . VAL B 1 56 ? -9.805 6.574 -8.008 1 90.44 56 VAL B CA 1
ATOM 2809 C C . VAL B 1 56 ? -10.125 6.766 -9.492 1 90.44 56 VAL B C 1
ATOM 2811 O O . VAL B 1 56 ? -10.289 5.789 -10.227 1 90.44 56 VAL B O 1
ATOM 2814 N N . TYR B 1 57 ? -10.312 7.988 -9.914 1 87.75 57 TYR B N 1
ATOM 2815 C CA . TYR B 1 57 ? -10.445 8.297 -11.336 1 87.75 57 TYR B CA 1
ATOM 2816 C C . TYR B 1 57 ? -9.406 9.32 -11.773 1 87.75 57 TYR B C 1
ATOM 2818 O O . TYR B 1 57 ? -9.039 10.203 -11 1 87.75 57 TYR B O 1
ATOM 2826 N N . PHE B 1 58 ? -8.945 9.203 -12.977 1 85.56 58 PHE B N 1
ATOM 2827 C CA . PHE B 1 58 ? -7.961 10.141 -13.516 1 85.56 58 PHE B CA 1
ATOM 2828 C C . PHE B 1 58 ? -8.617 11.477 -13.844 1 85.56 58 PHE B C 1
ATOM 2830 O O . PHE B 1 58 ? -9.688 11.516 -14.453 1 85.56 58 PHE B O 1
ATOM 2837 N N . SER B 1 59 ? -8.016 12.484 -13.375 1 89.38 59 SER B N 1
ATOM 2838 C CA . SER B 1 59 ? -8.531 13.828 -13.609 1 89.38 59 SER B CA 1
ATOM 2839 C C . SER B 1 59 ? -7.43 14.773 -14.055 1 89.38 59 SER B C 1
ATOM 2841 O O . SER B 1 59 ? -6.312 14.727 -13.539 1 89.38 59 SER B O 1
ATOM 2843 N N . PRO B 1 60 ? -7.773 15.586 -15.062 1 90.75 60 PRO B N 1
ATOM 2844 C CA . PRO B 1 60 ? -6.801 16.594 -15.5 1 90.75 60 PRO B CA 1
ATOM 2845 C C . PRO B 1 60 ? -6.742 17.797 -14.562 1 90.75 60 PRO B C 1
ATOM 2847 O O . PRO B 1 60 ? -6.949 18.938 -15 1 90.75 60 PRO B O 1
ATOM 2850 N N . LEU B 1 61 ? -6.43 17.625 -13.406 1 94.06 61 LEU B N 1
ATOM 2851 C CA . LEU B 1 61 ? -6.254 18.688 -12.43 1 94.06 61 LEU B CA 1
ATOM 2852 C C . LEU B 1 61 ? -5.012 19.516 -12.75 1 94.06 61 LEU B C 1
ATOM 2854 O O . LEU B 1 61 ? -4.012 18.984 -13.234 1 94.06 61 LEU B O 1
ATOM 2858 N N . PRO B 1 62 ? -5.113 20.828 -12.469 1 95.06 62 PRO B N 1
ATOM 2859 C CA . PRO B 1 62 ? -3.887 21.625 -12.586 1 95.06 62 PRO B CA 1
ATOM 2860 C C . PRO B 1 62 ? -2.803 21.188 -11.602 1 95.06 62 PRO B C 1
ATOM 2862 O O . PRO B 1 62 ? -3.096 20.5 -10.625 1 95.06 62 PRO B O 1
ATOM 2865 N N . ARG B 1 63 ? -1.664 21.625 -11.93 1 95.38 63 ARG B N 1
ATOM 2866 C CA . ARG B 1 63 ? -0.539 21.391 -11.031 1 95.38 63 ARG B CA 1
ATOM 2867 C C . ARG B 1 63 ? -0.764 22.062 -9.688 1 95.38 63 ARG B C 1
ATOM 2869 O O . ARG B 1 63 ? -1.32 23.156 -9.617 1 95.38 63 ARG B O 1
ATOM 2876 N N . LEU B 1 64 ? -0.405 21.422 -8.641 1 97.62 64 LEU B N 1
ATOM 2877 C CA . LEU B 1 64 ? -0.334 22.031 -7.32 1 97.62 64 LEU B CA 1
ATOM 2878 C C . LEU B 1 64 ? 0.993 22.766 -7.133 1 97.62 64 LEU B C 1
ATOM 2880 O O . LEU B 1 64 ? 2.059 22.141 -7.18 1 97.62 64 LEU B O 1
ATOM 2884 N N . ASN B 1 65 ? 0.908 24.016 -6.891 1 98.06 65 ASN B N 1
ATOM 2885 C CA . ASN B 1 65 ? 2.107 24.844 -6.793 1 98.06 65 ASN B CA 1
ATOM 2886 C C . ASN B 1 65 ? 2.463 25.141 -5.34 1 98.06 65 ASN B C 1
ATOM 2888 O O . ASN B 1 65 ? 1.585 25.453 -4.531 1 98.06 65 ASN B O 1
ATOM 2892 N N . PHE B 1 66 ? 3.723 25.047 -5.055 1 98.62 66 PHE B N 1
ATOM 2893 C CA . PHE B 1 66 ? 4.266 25.312 -3.73 1 98.62 66 PHE B CA 1
ATOM 2894 C C . PHE B 1 66 ? 5.152 26.547 -3.754 1 98.62 66 PHE B C 1
ATOM 2896 O O . PHE B 1 66 ? 6.223 26.547 -4.371 1 98.62 66 PHE B O 1
ATOM 2903 N N . PHE B 1 67 ? 4.707 27.562 -3.023 1 98.56 67 PHE B N 1
ATOM 2904 C CA . PHE B 1 67 ? 5.434 28.828 -3.006 1 98.56 67 PHE B CA 1
ATOM 2905 C C . PHE B 1 67 ? 6.125 29.047 -1.664 1 98.56 67 PHE B C 1
ATOM 2907 O O . PHE B 1 67 ? 5.547 28.766 -0.61 1 98.56 67 PHE B O 1
ATOM 2914 N N . ASN B 1 68 ? 7.363 29.453 -1.682 1 98.31 68 ASN B N 1
ATOM 2915 C CA . ASN B 1 68 ? 8.18 29.797 -0.525 1 98.31 68 ASN B CA 1
ATOM 2916 C C . ASN B 1 68 ? 8.531 28.562 0.301 1 98.31 68 ASN B C 1
ATOM 2918 O O . ASN B 1 68 ? 8.906 28.688 1.468 1 98.31 68 ASN B O 1
ATOM 2922 N N . TYR B 1 69 ? 8.414 27.406 -0.249 1 98.5 69 TYR B N 1
ATOM 2923 C CA . TYR B 1 69 ? 8.734 26.188 0.487 1 98.5 69 TYR B CA 1
ATOM 2924 C C . TYR B 1 69 ? 10.234 25.953 0.506 1 98.5 69 TYR B C 1
ATOM 2926 O O . TYR B 1 69 ? 10.727 25.125 1.277 1 98.5 69 TYR B O 1
ATOM 2934 N N . ASP B 1 70 ? 10.93 26.672 -0.33 1 97.25 70 ASP B N 1
ATOM 2935 C CA . ASP B 1 70 ? 12.391 26.562 -0.397 1 97.25 70 ASP B CA 1
ATOM 2936 C C . ASP B 1 70 ? 13.055 27.547 0.555 1 97.25 70 ASP B C 1
ATOM 2938 O O . ASP B 1 70 ? 14.281 27.609 0.637 1 97.25 70 ASP B O 1
ATOM 2942 N N . ARG B 1 71 ? 12.266 28.328 1.278 1 96.88 71 ARG B N 1
ATOM 2943 C CA . ARG B 1 71 ? 12.797 29.281 2.256 1 96.88 71 ARG B CA 1
ATOM 2944 C C . ARG B 1 71 ? 13.031 28.594 3.602 1 96.88 71 ARG B C 1
ATOM 2946 O O . ARG B 1 71 ? 12.219 27.781 4.043 1 96.88 71 ARG B O 1
ATOM 2953 N N . LYS B 1 72 ? 14.117 29 4.152 1 95.81 72 LYS B N 1
ATOM 2954 C CA . LYS B 1 72 ? 14.438 28.516 5.496 1 95.81 72 LYS B CA 1
ATOM 2955 C C . LYS B 1 72 ? 14.031 29.547 6.555 1 95.81 72 LYS B C 1
ATOM 2957 O O . LYS B 1 72 ? 14.25 30.75 6.379 1 95.81 72 LYS B O 1
ATOM 2962 N N . GLY B 1 73 ? 13.391 29.078 7.637 1 94.56 73 GLY B N 1
ATOM 2963 C CA . GLY B 1 73 ? 12.969 29.969 8.711 1 94.56 73 GLY B CA 1
ATOM 2964 C C . GLY B 1 73 ? 12.758 29.25 10.031 1 94.56 73 GLY B C 1
ATOM 2965 O O . GLY B 1 73 ? 12.867 28.031 10.102 1 94.56 73 GLY B O 1
ATOM 2966 N N . PRO B 1 74 ? 12.586 30.047 11.055 1 93.56 74 PRO B N 1
ATOM 2967 C CA . PRO B 1 74 ? 12.422 29.469 12.391 1 93.56 74 PRO B CA 1
ATOM 2968 C C . PRO B 1 74 ? 11.07 28.781 12.57 1 93.56 74 PRO B C 1
ATOM 2970 O O . PRO B 1 74 ? 10.055 29.281 12.07 1 93.56 74 PRO B O 1
ATOM 2973 N N . VAL B 1 75 ? 11.133 27.641 13.227 1 92.31 75 VAL B N 1
ATOM 2974 C CA . VAL B 1 75 ? 9.914 26.922 13.609 1 92.31 75 VAL B CA 1
ATOM 2975 C C . VAL B 1 75 ? 10.039 26.406 15.039 1 92.31 75 VAL B C 1
ATOM 2977 O O . VAL B 1 75 ? 11.133 26.438 15.617 1 92.31 75 VAL B O 1
ATOM 2980 N N . VAL B 1 76 ? 8.898 26.094 15.555 1 89.12 76 VAL B N 1
ATOM 2981 C CA . VAL B 1 76 ? 8.82 25.469 16.875 1 89.12 76 VAL B CA 1
ATOM 2982 C C . VAL B 1 76 ? 8.328 24.016 16.734 1 89.12 76 VAL B C 1
ATOM 2984 O O . VAL B 1 76 ? 7.297 23.766 16.109 1 89.12 76 VAL B O 1
ATOM 2987 N N . LEU B 1 77 ? 9.141 23.109 17.203 1 91.19 77 LEU B N 1
ATOM 2988 C CA . LEU B 1 77 ? 8.75 21.719 17.281 1 91.19 77 LEU B CA 1
ATOM 2989 C C . LEU B 1 77 ? 8.25 21.359 18.688 1 91.19 77 LEU B C 1
ATOM 2991 O O . LEU B 1 77 ? 8.914 21.656 19.672 1 91.19 77 LEU B O 1
ATOM 2995 N N . GLU B 1 78 ? 7.066 20.75 18.688 1 88.12 78 GLU B N 1
ATOM 2996 C CA . GLU B 1 78 ? 6.449 20.5 19.984 1 88.12 78 GLU B CA 1
ATOM 2997 C C . GLU B 1 78 ? 5.848 19.094 20.047 1 88.12 78 GLU B C 1
ATOM 2999 O O . GLU B 1 78 ? 5.25 18.625 19.078 1 88.12 78 GLU B O 1
ATOM 3004 N N . ASN B 1 79 ? 6.102 18.422 21.172 1 89.06 79 ASN B N 1
ATOM 3005 C CA . ASN B 1 79 ? 5.301 17.25 21.547 1 89.06 79 ASN B CA 1
ATOM 3006 C C . ASN B 1 79 ? 4.098 17.656 22.391 1 89.06 79 ASN B C 1
ATOM 3008 O O . ASN B 1 79 ? 4.234 17.891 23.594 1 89.06 79 ASN B O 1
ATOM 3012 N N . THR B 1 80 ? 2.986 17.641 21.75 1 78.88 80 THR B N 1
ATOM 3013 C CA . THR B 1 80 ? 1.8 18.125 22.453 1 78.88 80 THR B CA 1
ATOM 3014 C C . THR B 1 80 ? 1.161 17.031 23.281 1 78.88 80 THR B C 1
ATOM 3016 O O . THR B 1 80 ? 0.298 17.297 24.125 1 78.88 80 THR B O 1
ATOM 3019 N N . GLY B 1 81 ? 1.712 15.852 23.125 1 73.88 81 GLY B N 1
ATOM 3020 C CA . GLY B 1 81 ? 1.098 14.711 23.781 1 73.88 81 GLY B CA 1
ATOM 3021 C C . GLY B 1 81 ? -0.224 14.305 23.156 1 73.88 81 GLY B C 1
ATOM 3022 O O . GLY B 1 81 ? -0.502 14.641 22.016 1 73.88 81 GLY B O 1
ATOM 3023 N N . ASN B 1 82 ? -1.138 13.367 23.516 1 59.16 82 ASN B N 1
ATOM 3024 C CA . ASN B 1 82 ? -2.453 13.008 22.984 1 59.16 82 ASN B CA 1
ATOM 3025 C C . ASN B 1 82 ? -3.488 14.086 23.297 1 59.16 82 ASN B C 1
ATOM 3027 O O . ASN B 1 82 ? -4.691 13.844 23.188 1 59.16 82 ASN B O 1
ATOM 3031 N N . THR B 1 83 ? -3.107 15.07 23.984 1 46.91 83 THR B N 1
ATOM 3032 C CA . THR B 1 83 ? -4.145 16.031 24.344 1 46.91 83 THR B CA 1
ATOM 3033 C C . THR B 1 83 ? -4.477 16.938 23.156 1 46.91 83 THR B C 1
ATOM 3035 O O . THR B 1 83 ? -3.621 17.688 22.688 1 46.91 83 THR B O 1
ATOM 3038 N N . GLY B 1 84 ? -4.996 16.188 22.203 1 42.53 84 GLY B N 1
ATOM 3039 C CA . GLY B 1 84 ? -5.367 16.812 20.953 1 42.53 84 GLY B CA 1
ATOM 3040 C C . GLY B 1 84 ? -5.848 18.25 21.125 1 42.53 84 GLY B C 1
ATOM 3041 O O . GLY B 1 84 ? -6.828 18.5 21.828 1 42.53 84 GLY B O 1
ATOM 3042 N N . LEU B 1 85 ? -5.047 19.062 21.297 1 39 85 LEU B N 1
ATOM 3043 C CA . LEU B 1 85 ? -5.496 20.438 21.109 1 39 85 LEU B CA 1
ATOM 3044 C C . LEU B 1 85 ? -6.363 20.562 19.859 1 39 85 LEU B C 1
ATOM 3046 O O . LEU B 1 85 ? -6.098 19.906 18.844 1 39 85 LEU B O 1
ATOM 3050 N N . ARG B 1 86 ? -7.641 20.828 20.078 1 40.88 86 ARG B N 1
ATOM 3051 C CA . ARG B 1 86 ? -8.664 21.109 19.078 1 40.88 86 ARG B CA 1
ATOM 3052 C C . ARG B 1 86 ? -8.125 22.016 17.984 1 40.88 86 ARG B C 1
ATOM 3054 O O . ARG B 1 86 ? -7.68 23.141 18.25 1 40.88 86 ARG B O 1
ATOM 3061 N N . LEU B 1 87 ? -7.414 21.516 16.969 1 38.69 87 LEU B N 1
ATOM 3062 C CA . LEU B 1 87 ? -7.465 22.438 15.852 1 38.69 87 LEU B CA 1
ATOM 3063 C C . LEU B 1 87 ? -8.859 23.031 15.703 1 38.69 87 LEU B C 1
ATOM 3065 O O . LEU B 1 87 ? -9.75 22.406 15.133 1 38.69 87 LEU B O 1
ATOM 3069 N N . THR B 1 88 ? -9.398 23.516 16.75 1 38.75 88 THR B N 1
ATOM 3070 C CA . THR B 1 88 ? -10.695 24.141 16.516 1 38.75 88 THR B CA 1
ATOM 3071 C C . THR B 1 88 ? -10.562 25.344 15.586 1 38.75 88 THR B C 1
ATOM 3073 O O . THR B 1 88 ? -9.695 26.188 15.797 1 38.75 88 THR B O 1
ATOM 3076 N N . LEU B 1 89 ? -11.125 25.094 14.516 1 41.5 89 LEU B N 1
ATOM 3077 C CA . LEU B 1 89 ? -11.461 26.281 13.734 1 41.5 89 LEU B CA 1
ATOM 3078 C C . LEU B 1 89 ? -11.781 27.469 14.641 1 41.5 89 LEU B C 1
ATOM 3080 O O . LEU B 1 89 ? -11.609 28.625 14.242 1 41.5 89 LEU B O 1
ATOM 3084 N N . THR B 1 90 ? -12.414 27.203 15.633 1 38.5 90 THR B N 1
ATOM 3085 C CA . THR B 1 90 ? -12.641 28.297 16.578 1 38.5 90 THR B CA 1
ATOM 3086 C C . THR B 1 90 ? -11.312 28.922 17 1 38.5 90 THR B C 1
ATOM 3088 O O . THR B 1 90 ? -11.227 30.141 17.172 1 38.5 90 THR B O 1
ATOM 3091 N N . HIS B 1 91 ? -10.438 28.062 17.031 1 43 91 HIS B N 1
ATOM 3092 C CA . HIS B 1 91 ? -9.156 28.672 17.359 1 43 91 HIS B CA 1
ATOM 3093 C C . HIS B 1 91 ? -8.539 29.344 16.141 1 43 91 HIS B C 1
ATOM 3095 O O . HIS B 1 91 ? -7.832 30.344 16.266 1 43 91 HIS B O 1
ATOM 3101 N N . LEU B 1 92 ? -8.68 28.688 15.008 1 43.78 92 LEU B N 1
ATOM 3102 C CA . LEU B 1 92 ? -8.352 29.516 13.859 1 43.78 92 LEU B CA 1
ATOM 3103 C C . LEU B 1 92 ? -9.156 30.812 13.883 1 43.78 92 LEU B C 1
ATOM 3105 O O . LEU B 1 92 ? -8.727 31.828 13.32 1 43.78 92 LEU B O 1
ATOM 3109 N N . ARG B 1 93 ? -10.328 30.719 14.453 1 40.34 93 ARG B N 1
ATOM 3110 C CA . ARG B 1 93 ? -11.164 31.906 14.586 1 40.34 93 ARG B CA 1
ATOM 3111 C C . ARG B 1 93 ? -10.664 32.812 15.711 1 40.34 93 ARG B C 1
ATOM 3113 O O . ARG B 1 93 ? -10.891 34.031 15.695 1 40.34 93 ARG B O 1
ATOM 3120 N N . ALA B 1 94 ? -10.258 32.188 16.781 1 36.59 94 ALA B N 1
ATOM 3121 C CA . ALA B 1 94 ? -9.922 33.125 17.859 1 36.59 94 ALA B CA 1
ATOM 3122 C C . ALA B 1 94 ? -8.664 33.938 17.531 1 36.59 94 ALA B C 1
ATOM 3124 O O . ALA B 1 94 ? -7.668 33.375 17.078 1 36.59 94 ALA B O 1
ATOM 3125 N N . ALA B 1 95 ? -8.734 35.031 17 1 33.84 95 ALA B N 1
ATOM 3126 C CA . ALA B 1 95 ? -7.707 36.062 16.828 1 33.84 95 ALA B CA 1
ATOM 3127 C C . ALA B 1 95 ? -6.602 35.906 17.875 1 33.84 95 ALA B C 1
ATOM 3129 O O . ALA B 1 95 ? -5.711 36.75 17.969 1 33.84 95 ALA B O 1
ATOM 3130 N N . ASP B 1 96 ? -6.859 35.156 19.016 1 34.12 96 ASP B N 1
ATOM 3131 C CA . ASP B 1 96 ? -5.832 35.188 20.047 1 34.12 96 ASP B CA 1
ATOM 3132 C C . ASP B 1 96 ? -4.676 34.25 19.703 1 34.12 96 ASP B C 1
ATOM 3134 O O . ASP B 1 96 ? -4.887 33.062 19.469 1 34.12 96 ASP B O 1
ATOM 3138 N N . ARG B 1 97 ? -3.66 34.719 18.984 1 36.72 97 ARG B N 1
ATOM 3139 C CA . ARG B 1 97 ? -2.334 34.188 18.734 1 36.72 97 ARG B CA 1
ATOM 3140 C C . ARG B 1 97 ? -1.93 33.219 19.844 1 36.72 97 ARG B C 1
ATOM 3142 O O . ARG B 1 97 ? -0.898 32.531 19.75 1 36.72 97 ARG B O 1
ATOM 3149 N N . SER B 1 98 ? -2.338 33.438 21.016 1 34.53 98 SER B N 1
ATOM 3150 C CA . SER B 1 98 ? -1.758 32.656 22.094 1 34.53 98 SER B CA 1
ATOM 3151 C C . SER B 1 98 ? -2.195 31.188 22.016 1 34.53 98 SER B C 1
ATOM 3153 O O . SER B 1 98 ? -1.459 30.281 22.422 1 34.53 98 SER B O 1
ATOM 3155 N N . GLY B 1 99 ? -3.482 30.828 22.047 1 33.44 99 GLY B N 1
ATOM 3156 C CA . GLY B 1 99 ? -3.938 29.484 22.422 1 33.44 99 GLY B CA 1
ATOM 3157 C C . GLY B 1 99 ? -3.986 28.531 21.25 1 33.44 99 GLY B C 1
ATOM 3158 O O . GLY B 1 99 ? -5.02 27.906 21 1 33.44 99 GLY B O 1
ATOM 3159 N N . VAL B 1 100 ? -3.352 28.781 20.141 1 35.72 100 VAL B N 1
ATOM 3160 C CA . VAL B 1 100 ? -3.297 27.578 19.328 1 35.72 100 VAL B CA 1
ATOM 3161 C C . VAL B 1 100 ? -3.01 26.359 20.203 1 35.72 100 VAL B C 1
ATOM 3163 O O . VAL B 1 100 ? -1.895 26.188 20.703 1 35.72 100 VAL B O 1
ATOM 3166 N N . THR B 1 101 ? -3.873 25.969 21.062 1 35.09 101 THR B N 1
ATOM 3167 C CA . THR B 1 101 ? -3.693 24.703 21.766 1 35.09 101 THR B CA 1
ATOM 3168 C C . THR B 1 101 ? -3.529 23.547 20.781 1 35.09 101 THR B C 1
ATOM 3170 O O . THR B 1 101 ? -4.344 23.391 19.859 1 35.09 101 THR B O 1
ATOM 3173 N N . ASN B 1 102 ? -2.326 23.422 20.281 1 36.44 102 ASN B N 1
ATOM 3174 C CA . ASN B 1 102 ? -1.724 22.516 19.312 1 36.44 102 ASN B CA 1
ATOM 3175 C C . ASN B 1 102 ? -2.045 21.047 19.641 1 36.44 102 ASN B C 1
ATOM 3177 O O . ASN B 1 102 ? -1.756 20.578 20.75 1 36.44 102 ASN B O 1
ATOM 3181 N N . ASP B 1 103 ? -3.105 20.5 19.094 1 41.88 103 ASP B N 1
ATOM 3182 C CA . ASP B 1 103 ? -3.686 19.188 19.328 1 41.88 103 ASP B CA 1
ATOM 3183 C C . ASP B 1 103 ? -2.801 18.094 18.734 1 41.88 103 ASP B C 1
ATOM 3185 O O . ASP B 1 103 ? -3.18 16.922 18.734 1 41.88 103 ASP B O 1
ATOM 3189 N N . HIS B 1 104 ? -1.9 18.422 17.891 1 47.09 104 HIS B N 1
ATOM 3190 C CA . HIS B 1 104 ? -1.207 17.312 17.266 1 47.09 104 HIS B CA 1
ATOM 3191 C C . HIS B 1 104 ? 0.029 16.906 18.062 1 47.09 104 HIS B C 1
ATOM 3193 O O . HIS B 1 104 ? 0.625 17.734 18.75 1 47.09 104 HIS B O 1
ATOM 3199 N N . LEU B 1 105 ? 0.291 15.664 18.297 1 56.41 105 LEU B N 1
ATOM 3200 C CA . LEU B 1 105 ? 1.368 15.102 19.109 1 56.41 105 LEU B CA 1
ATOM 3201 C C . LEU B 1 105 ? 2.707 15.734 18.734 1 56.41 105 LEU B C 1
ATOM 3203 O O . LEU B 1 105 ? 3.465 16.156 19.625 1 56.41 105 LEU B O 1
ATOM 3207 N N . VAL B 1 106 ? 3.043 15.68 17.531 1 52.97 106 VAL B N 1
ATOM 3208 C CA . VAL B 1 106 ? 4.242 16.375 17.078 1 52.97 106 VAL B CA 1
ATOM 3209 C C . VAL B 1 106 ? 3.871 17.422 16.031 1 52.97 106 VAL B C 1
ATOM 3211 O O . VAL B 1 106 ? 3.398 17.078 14.945 1 52.97 106 VAL B O 1
ATOM 3214 N N . VAL B 1 107 ? 4.094 18.625 16.406 1 74.62 107 VAL B N 1
ATOM 3215 C CA . VAL B 1 107 ? 3.664 19.734 15.562 1 74.62 107 VAL B CA 1
ATOM 3216 C C . VAL B 1 107 ? 4.844 20.672 15.297 1 74.62 107 VAL B C 1
ATOM 3218 O O . VAL B 1 107 ? 5.652 20.922 16.188 1 74.62 107 VAL B O 1
ATOM 3221 N N . VAL B 1 108 ? 4.973 20.953 14.086 1 77.69 108 VAL B N 1
ATOM 3222 C CA . VAL B 1 108 ? 5.82 22.078 13.672 1 77.69 108 VAL B CA 1
ATOM 3223 C C . VAL B 1 108 ? 4.961 23.297 13.391 1 77.69 108 VAL B C 1
ATOM 3225 O O . VAL B 1 108 ? 4.059 23.266 12.555 1 77.69 108 VAL B O 1
ATOM 3228 N N . ARG B 1 109 ? 5.277 24.406 14.109 1 83.94 109 ARG B N 1
ATOM 3229 C CA . ARG B 1 109 ? 4.496 25.625 13.961 1 83.94 109 ARG B CA 1
ATOM 3230 C C . ARG B 1 109 ? 5.406 26.844 13.891 1 83.94 109 ARG B C 1
ATOM 3232 O O . ARG B 1 109 ? 6.633 26.719 13.945 1 83.94 109 ARG B O 1
ATOM 3239 N N . GLY B 1 110 ? 4.754 27.984 13.68 1 85.81 110 GLY B N 1
ATOM 3240 C CA . GLY B 1 110 ? 5.508 29.219 13.656 1 85.81 110 GLY B CA 1
ATOM 3241 C C . GLY B 1 110 ? 5.633 29.828 12.266 1 85.81 110 GLY B C 1
ATOM 3242 O O . GLY B 1 110 ? 6.203 30.906 12.102 1 85.81 110 GLY B O 1
ATOM 3243 N N . PHE B 1 111 ? 4.973 29.188 11.305 1 90.06 111 PHE B N 1
ATOM 3244 C CA . PHE B 1 111 ? 5.066 29.641 9.93 1 90.06 111 PHE B CA 1
ATOM 3245 C C . PHE B 1 111 ? 4.367 30.984 9.758 1 90.06 111 PHE B C 1
ATOM 3247 O O . PHE B 1 111 ? 4.699 31.766 8.859 1 90.06 111 PHE B O 1
ATOM 3254 N N . ASP B 1 112 ? 3.398 31.281 10.57 1 85 112 ASP B N 1
ATOM 3255 C CA . ASP B 1 112 ? 2.641 32.531 10.5 1 85 112 ASP B CA 1
ATOM 3256 C C . ASP B 1 112 ? 3.525 33.719 10.836 1 85 112 ASP B C 1
ATOM 3258 O O . ASP B 1 112 ? 3.18 34.875 10.508 1 85 112 ASP B O 1
ATOM 3262 N N . GLU B 1 113 ? 4.656 33.5 11.398 1 87.88 113 GLU B N 1
ATOM 3263 C CA . GLU B 1 113 ? 5.57 34.562 11.789 1 87.88 113 GLU B CA 1
ATOM 3264 C C . GLU B 1 113 ? 6.574 34.875 10.688 1 87.88 113 GLU B C 1
ATOM 3266 O O . GLU B 1 113 ? 7.391 35.781 10.812 1 87.88 113 GLU B O 1
ATOM 3271 N N . TRP B 1 114 ? 6.43 34.156 9.586 1 94.12 114 TRP B N 1
ATOM 3272 C CA . TRP B 1 114 ? 7.43 34.312 8.539 1 94.12 114 TRP B CA 1
ATOM 3273 C C . TRP B 1 114 ? 7.105 35.469 7.625 1 94.12 114 TRP B C 1
ATOM 3275 O O . TRP B 1 114 ? 7.871 35.812 6.715 1 94.12 114 TRP B O 1
ATOM 3285 N N . GLY B 1 115 ? 6.004 36.219 7.828 1 92.56 115 GLY B N 1
ATOM 3286 C CA . GLY B 1 115 ? 5.629 37.344 6.996 1 92.56 115 GLY B CA 1
ATOM 3287 C C . GLY B 1 115 ? 5.438 36.969 5.539 1 92.56 115 GLY B C 1
ATOM 3288 O O . GLY B 1 115 ? 4.715 36.031 5.219 1 92.56 115 GLY B O 1
ATOM 3289 N N . GLU B 1 116 ? 6.098 37.688 4.621 1 94.25 116 GLU B N 1
ATOM 3290 C CA . GLU B 1 116 ? 5.969 37.5 3.182 1 94.25 116 GLU B CA 1
ATOM 3291 C C . GLU B 1 116 ? 6.609 36.188 2.744 1 94.25 116 GLU B C 1
ATOM 3293 O O . GLU B 1 116 ? 6.359 35.688 1.637 1 94.25 116 GLU B O 1
ATOM 3298 N N . LYS B 1 117 ? 7.379 35.656 3.631 1 96.69 117 LYS B N 1
ATOM 3299 C CA . LYS B 1 117 ? 8.094 34.406 3.293 1 96.69 117 LYS B CA 1
ATOM 3300 C C . LYS B 1 117 ? 7.312 33.188 3.738 1 96.69 117 LYS B C 1
ATOM 3302 O O . LYS B 1 117 ? 7.77 32.062 3.555 1 96.69 117 LYS B O 1
ATOM 3307 N N . ARG B 1 118 ? 6.168 33.406 4.312 1 96.12 118 ARG B N 1
ATOM 3308 C CA . ARG B 1 118 ? 5.344 32.281 4.734 1 96.12 118 ARG B CA 1
ATOM 3309 C C . ARG B 1 118 ? 4.98 31.391 3.549 1 96.12 118 ARG B C 1
ATOM 3311 O O . ARG B 1 118 ? 4.52 31.891 2.518 1 96.12 118 ARG B O 1
ATOM 3318 N N . PRO B 1 119 ? 5.227 30.047 3.686 1 98.06 119 PRO B N 1
ATOM 3319 C CA . PRO B 1 119 ? 4.863 29.141 2.598 1 98.06 119 PRO B CA 1
ATOM 3320 C C . PRO B 1 119 ? 3.359 29.109 2.326 1 98.06 119 PRO B C 1
ATOM 3322 O O . PRO B 1 119 ? 2.559 29.25 3.256 1 98.06 119 PRO B O 1
ATOM 3325 N N . PHE B 1 120 ? 3.004 28.969 1.03 1 98.25 120 PHE B N 1
ATOM 3326 C CA . PHE B 1 120 ? 1.606 28.812 0.653 1 98.25 120 PHE B CA 1
ATOM 3327 C C . PHE B 1 120 ? 1.48 27.969 -0.606 1 98.25 120 PHE B C 1
ATOM 3329 O O . PHE B 1 120 ? 2.477 27.688 -1.279 1 98.25 120 PHE B O 1
ATOM 3336 N N . ILE B 1 121 ? 0.245 27.453 -0.854 1 98.75 121 ILE B N 1
ATOM 3337 C CA . ILE B 1 121 ? -0.003 26.625 -2.035 1 98.75 121 ILE B CA 1
ATOM 3338 C C . ILE B 1 121 ? -1.138 27.234 -2.855 1 98.75 121 ILE B C 1
ATOM 3340 O O . ILE B 1 121 ? -1.949 28 -2.332 1 98.75 121 ILE B O 1
ATOM 3344 N N . SER B 1 122 ? -1.143 26.969 -4.129 1 98.31 122 SER B N 1
ATOM 3345 C CA . SER B 1 122 ? -2.191 27.297 -5.09 1 98.31 122 SER B CA 1
ATOM 3346 C C . SER B 1 122 ? -2.238 26.281 -6.227 1 98.31 122 SER B C 1
ATOM 3348 O O . SER B 1 122 ? -1.358 25.422 -6.336 1 98.31 122 SER B O 1
ATOM 3350 N N . GLY B 1 123 ? -3.336 26.344 -6.961 1 97.75 123 GLY B N 1
ATOM 3351 C CA . GLY B 1 123 ? -3.504 25.344 -8.008 1 97.75 123 GLY B CA 1
ATOM 3352 C C . GLY B 1 123 ? -4.121 24.047 -7.5 1 97.75 123 GLY B C 1
ATOM 3353 O O . GLY B 1 123 ? -4.875 24.047 -6.523 1 97.75 123 GLY B O 1
ATOM 3354 N N . GLY B 1 124 ? -4 22.953 -8.266 1 96.5 124 GLY B N 1
ATOM 3355 C CA . GLY B 1 124 ? -4.555 21.672 -7.871 1 96.5 124 GLY B CA 1
ATOM 3356 C C . GLY B 1 124 ? -6.066 21.688 -7.754 1 96.5 124 GLY B C 1
ATOM 3357 O O . GLY B 1 124 ? -6.645 20.891 -7.012 1 96.5 124 GLY B O 1
ATOM 3358 N N . GLY B 1 125 ? -6.723 22.641 -8.297 1 96.62 125 GLY B N 1
ATOM 3359 C CA . GLY B 1 125 ? -8.172 22.766 -8.227 1 96.62 125 GLY B CA 1
ATOM 3360 C C . GLY B 1 125 ? -8.641 23.656 -7.09 1 96.62 125 GLY B C 1
ATOM 3361 O O . GLY B 1 125 ? -9.844 23.812 -6.883 1 96.62 125 GLY B O 1
ATOM 3362 N N . LEU B 1 126 ? -7.695 24.219 -6.352 1 97.12 126 LEU B N 1
ATOM 3363 C CA . LEU B 1 126 ? -8.039 25.156 -5.289 1 97.12 126 LEU B CA 1
ATOM 3364 C C . LEU B 1 126 ? -8.508 26.484 -5.863 1 97.12 126 LEU B C 1
ATOM 3366 O O . LEU B 1 126 ? -8.031 26.906 -6.918 1 97.12 126 LEU B O 1
ATOM 3370 N N . LYS B 1 127 ? -9.305 27.156 -5.086 1 94.75 127 LYS B N 1
ATOM 3371 C CA . LYS B 1 127 ? -9.945 28.359 -5.598 1 94.75 127 LYS B CA 1
ATOM 3372 C C . LYS B 1 127 ? -9.109 29.594 -5.281 1 94.75 127 LYS B C 1
ATOM 3374 O O . LYS B 1 127 ? -9.312 30.656 -5.875 1 94.75 127 LYS B O 1
ATOM 3379 N N . GLU B 1 128 ? -8.32 29.547 -4.352 1 95.81 128 GLU B N 1
ATOM 3380 C CA . GLU B 1 128 ? -7.426 30.641 -3.975 1 95.81 128 GLU 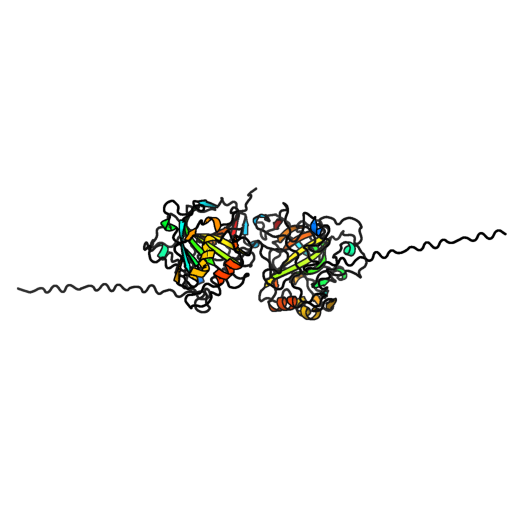B CA 1
ATOM 3381 C C . GLU B 1 128 ? -6.141 30.109 -3.346 1 95.81 128 GLU B C 1
ATOM 3383 O O . GLU B 1 128 ? -5.816 28.922 -3.494 1 95.81 128 GLU B O 1
ATOM 3388 N N . ARG B 1 129 ? -5.398 31.047 -2.777 1 97.06 129 ARG B N 1
ATOM 3389 C CA . ARG B 1 129 ? -4.176 30.656 -2.088 1 97.06 129 ARG B CA 1
ATOM 3390 C C . ARG B 1 129 ? -4.48 30.156 -0.682 1 97.06 129 ARG B C 1
ATOM 3392 O O . ARG B 1 129 ? -5.395 30.641 -0.022 1 97.06 129 ARG B O 1
ATOM 3399 N N . TYR B 1 130 ? -3.732 29.219 -0.295 1 97.06 130 TYR B N 1
ATOM 3400 C CA . TYR B 1 130 ? -3.822 28.672 1.053 1 97.06 130 TYR B CA 1
ATOM 3401 C C . TYR B 1 130 ? -2.488 28.797 1.779 1 97.06 130 TYR B C 1
ATOM 3403 O O . TYR B 1 130 ? -1.457 28.344 1.275 1 97.06 130 TYR B O 1
ATOM 3411 N N . GLN B 1 131 ? -2.508 29.328 3 1 94.81 131 GLN B N 1
ATOM 3412 C CA . GLN B 1 131 ? -1.29 29.625 3.748 1 94.81 131 GLN B CA 1
ATOM 3413 C C . GLN B 1 131 ? -0.978 28.516 4.75 1 94.81 131 GLN B C 1
ATOM 3415 O O . GLN B 1 131 ? -1.863 28.062 5.48 1 94.81 131 GLN B O 1
ATOM 3420 N N . LEU B 1 132 ? 0.324 28.156 4.734 1 95.12 132 LEU B N 1
ATOM 3421 C CA . LEU B 1 132 ? 0.744 27.109 5.648 1 95.12 132 LEU B CA 1
ATOM 3422 C C . LEU B 1 132 ? 0.579 27.547 7.098 1 95.12 132 LEU B C 1
ATOM 3424 O O . LEU B 1 132 ? 1.058 28.609 7.488 1 95.12 132 LEU B O 1
ATOM 3428 N N . LEU B 1 133 ? -0.047 26.719 7.84 1 89.81 133 LEU B N 1
ATOM 3429 C CA . LEU B 1 133 ? -0.294 27 9.25 1 89.81 133 LEU B CA 1
ATOM 3430 C C . LEU B 1 133 ? 0.573 26.109 10.141 1 89.81 133 LEU B C 1
ATOM 3432 O O . LEU B 1 133 ? 1.204 26.609 11.078 1 89.81 133 LEU B O 1
ATOM 3436 N N . GLN B 1 134 ? 0.622 24.828 9.859 1 89.88 134 GLN B N 1
ATOM 3437 C CA . GLN B 1 134 ? 1.367 23.859 10.672 1 89.88 134 GLN B CA 1
ATOM 3438 C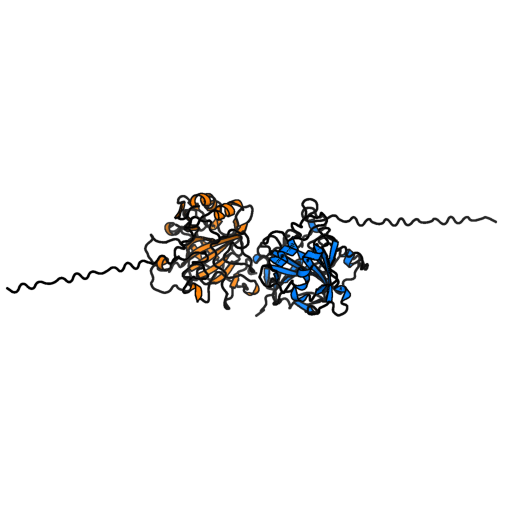 C . GLN B 1 134 ? 1.642 22.578 9.891 1 89.88 134 GLN B C 1
ATOM 3440 O O . GLN B 1 134 ? 1.022 22.328 8.852 1 89.88 134 GLN B O 1
ATOM 3445 N N . VAL B 1 135 ? 2.576 21.844 10.438 1 93.5 135 VAL B N 1
ATOM 3446 C CA . VAL B 1 135 ? 2.877 20.5 9.977 1 93.5 135 VAL B CA 1
ATOM 3447 C C . VAL B 1 135 ? 2.83 19.531 11.148 1 93.5 135 VAL B C 1
ATOM 3449 O O . VAL B 1 135 ? 3.318 19.844 12.242 1 93.5 135 VAL B O 1
ATOM 3452 N N . HIS B 1 136 ? 2.209 18.406 10.961 1 92.62 136 HIS B N 1
ATOM 3453 C CA . HIS B 1 136 ? 2.229 17.422 12.031 1 92.62 136 HIS B CA 1
ATOM 3454 C C . HIS B 1 136 ? 2.359 16.016 11.477 1 92.62 136 HIS B C 1
ATOM 3456 O O . HIS B 1 136 ? 2.15 15.789 10.281 1 92.62 136 HIS B O 1
ATOM 3462 N N . LEU B 1 137 ? 2.689 15.086 12.383 1 93.94 137 LEU B N 1
ATOM 3463 C CA . LEU B 1 137 ? 2.986 13.719 11.969 1 93.94 137 LEU B CA 1
ATOM 3464 C C . LEU B 1 137 ? 2.035 12.734 12.633 1 93.94 137 LEU B C 1
ATOM 3466 O O . LEU B 1 137 ? 1.594 12.953 13.766 1 93.94 137 LEU B O 1
ATOM 3470 N N . HIS B 1 138 ? 1.769 11.688 11.914 1 94.94 138 HIS B N 1
ATOM 3471 C CA . HIS B 1 138 ? 1.064 10.508 12.398 1 94.94 138 HIS B CA 1
ATOM 3472 C C . HIS B 1 138 ? 1.935 9.266 12.289 1 94.94 138 HIS B C 1
ATOM 3474 O O . HIS B 1 138 ? 2.637 9.078 11.289 1 94.94 138 HIS B O 1
ATOM 3480 N N . TRP B 1 139 ? 1.886 8.422 13.367 1 95 139 TRP B N 1
ATOM 3481 C CA . TRP B 1 139 ? 2.662 7.188 13.359 1 95 139 TRP B CA 1
ATOM 3482 C C . TRP B 1 139 ? 2.072 6.172 14.328 1 95 139 TRP B C 1
ATOM 3484 O O . TRP B 1 139 ? 1.07 6.445 15 1 95 139 TRP B O 1
ATOM 3494 N N . ALA B 1 140 ? 2.611 4.961 14.305 1 94.75 140 ALA B N 1
ATOM 3495 C CA . ALA B 1 140 ? 2.322 3.896 15.266 1 94.75 140 ALA B CA 1
ATOM 3496 C C . ALA B 1 140 ? 3.584 3.104 15.602 1 94.75 140 ALA B C 1
ATOM 3498 O O . ALA B 1 140 ? 4.676 3.439 15.141 1 94.75 140 ALA B O 1
ATOM 3499 N N . GLN B 1 141 ? 3.398 2.16 16.422 1 95.25 141 GLN B N 1
ATOM 3500 C CA . GLN B 1 141 ? 4.559 1.415 16.906 1 95.25 141 GLN B CA 1
ATOM 3501 C C . GLN B 1 141 ? 4.957 0.328 15.906 1 95.25 141 GLN B C 1
ATOM 3503 O O . GLN B 1 141 ? 6.059 -0.22 15.992 1 95.25 141 GLN B O 1
ATOM 3508 N N . ARG B 1 142 ? 4.055 0 14.984 1 95.38 142 ARG B N 1
ATOM 3509 C CA . ARG B 1 142 ? 4.371 -0.952 13.922 1 95.38 142 ARG B CA 1
ATOM 3510 C C . ARG B 1 142 ? 4.422 -0.261 12.562 1 95.38 142 ARG B C 1
ATOM 3512 O O . ARG B 1 142 ? 3.707 0.716 12.336 1 95.38 142 ARG B O 1
ATOM 3519 N N . ASN B 1 143 ? 5.195 -0.854 11.68 1 96.06 143 ASN B N 1
ATOM 3520 C CA . ASN B 1 143 ? 5.391 -0.265 10.359 1 96.06 143 ASN B CA 1
ATOM 3521 C C . ASN B 1 143 ? 4.117 -0.324 9.523 1 96.06 143 ASN B C 1
ATOM 3523 O O . ASN B 1 143 ? 3.902 0.518 8.648 1 96.06 143 ASN B O 1
ATOM 3527 N N . ASP B 1 144 ? 3.275 -1.306 9.742 1 94.81 144 ASP B N 1
ATOM 3528 C CA . ASP B 1 144 ? 2.141 -1.558 8.859 1 94.81 144 ASP B CA 1
ATOM 3529 C C . ASP B 1 144 ? 0.857 -0.961 9.43 1 94.81 144 ASP B C 1
ATOM 3531 O O . ASP B 1 144 ? -0.244 -1.372 9.055 1 94.81 144 ASP B O 1
ATOM 3535 N N . THR B 1 145 ? 0.97 0.036 10.398 1 95.94 145 THR B N 1
ATOM 3536 C CA . THR B 1 145 ? -0.209 0.669 10.984 1 95.94 145 THR B CA 1
ATOM 3537 C C . THR B 1 145 ? 0.031 2.16 11.203 1 95.94 145 THR B C 1
ATOM 3539 O O . THR B 1 145 ? -0.662 2.795 12 1 95.94 145 THR B O 1
ATOM 3542 N N . GLY B 1 146 ? 0.949 2.73 10.562 1 96.81 146 GLY B N 1
ATOM 3543 C CA . GLY B 1 146 ? 1.457 4.035 10.953 1 96.81 146 GLY B CA 1
ATOM 3544 C C . GLY B 1 146 ? 0.666 5.188 10.359 1 96.81 146 GLY B C 1
ATOM 3545 O O . GLY B 1 146 ? 0.269 6.109 11.07 1 96.81 146 GLY B O 1
ATOM 3546 N N . SER B 1 147 ? 0.448 5.223 9.055 1 98.06 147 SER B N 1
ATOM 3547 C CA . SER B 1 147 ? -0.238 6.328 8.398 1 98.06 147 SER B CA 1
ATOM 3548 C C . SER B 1 147 ? -1.741 6.277 8.648 1 98.06 147 SER B C 1
ATOM 3550 O O . SER B 1 147 ? -2.285 5.219 8.969 1 98.06 147 SER B O 1
ATOM 3552 N N . GLU B 1 148 ? -2.357 7.438 8.57 1 97.69 148 GLU B N 1
ATOM 3553 C CA . GLU B 1 148 ? -3.812 7.48 8.672 1 97.69 148 GLU B CA 1
ATOM 3554 C C . GLU B 1 148 ? -4.473 7.035 7.375 1 97.69 148 GLU B C 1
ATOM 3556 O O . GLU B 1 148 ? -5.312 6.133 7.375 1 97.69 148 GLU B O 1
ATOM 3561 N N . HIS B 1 149 ? -4.109 7.699 6.336 1 98.62 149 HIS B N 1
ATOM 3562 C CA . HIS B 1 149 ? -4.59 7.227 5.043 1 98.62 149 HIS B CA 1
ATOM 3563 C C . HIS B 1 149 ? -3.941 5.895 4.672 1 98.62 149 HIS B C 1
ATOM 3565 O O . HIS B 1 149 ? -2.854 5.57 5.156 1 98.62 149 HIS B O 1
ATOM 3571 N N . THR B 1 150 ? -4.617 5.133 3.859 1 97.81 150 THR B N 1
ATOM 3572 C CA . THR B 1 150 ? -4.07 3.889 3.328 1 97.81 150 THR B CA 1
ATOM 3573 C C . THR B 1 150 ? -4.129 3.879 1.804 1 97.81 150 THR B C 1
ATOM 3575 O O . THR B 1 150 ? -4.922 4.609 1.203 1 97.81 150 THR B O 1
ATOM 3578 N N . ILE B 1 151 ? -3.232 3.18 1.246 1 96.38 151 ILE B N 1
ATOM 3579 C CA . ILE B 1 151 ? -3.264 2.855 -0.176 1 96.38 151 ILE B CA 1
ATOM 3580 C C . ILE B 1 151 ? -3.568 1.372 -0.361 1 96.38 151 ILE B C 1
ATOM 3582 O O . ILE B 1 151 ? -2.807 0.514 0.092 1 96.38 151 ILE B O 1
ATOM 3586 N N . ALA B 1 152 ? -4.68 1.091 -0.995 1 94.31 152 ALA B N 1
ATOM 3587 C CA . ALA B 1 152 ? -5.125 -0.288 -1.185 1 94.31 152 ALA B CA 1
ATOM 3588 C C . ALA B 1 152 ? -5.133 -1.049 0.139 1 94.31 152 ALA B C 1
ATOM 3590 O O . ALA B 1 152 ? -4.617 -2.166 0.222 1 94.31 152 ALA B O 1
ATOM 3591 N N . SER B 1 153 ? -5.531 -0.383 1.161 1 95.06 153 SER B N 1
ATOM 3592 C CA . SER B 1 153 ? -5.77 -0.917 2.5 1 95.06 153 SER B CA 1
ATOM 3593 C C . SER B 1 153 ? -4.465 -1.043 3.281 1 95.06 153 SER B C 1
ATOM 3595 O O . SER B 1 153 ? -4.469 -1.459 4.441 1 95.06 153 SER B O 1
ATOM 3597 N N . LEU B 1 154 ? -3.352 -0.614 2.701 1 96.75 154 LEU B N 1
ATOM 3598 C CA . LEU B 1 154 ? -2.061 -0.746 3.371 1 96.75 154 LEU B CA 1
ATOM 3599 C C . LEU B 1 154 ? -1.64 0.575 4.004 1 96.75 154 LEU B C 1
ATOM 3601 O O . LEU B 1 154 ? -1.831 1.641 3.416 1 96.75 154 LEU B O 1
ATOM 3605 N N . HIS B 1 155 ? -1.076 0.51 5.164 1 98 155 HIS B N 1
ATOM 3606 C CA . HIS B 1 155 ? -0.554 1.679 5.863 1 98 155 HIS B CA 1
ATOM 3607 C C . HIS B 1 155 ? 0.927 1.884 5.562 1 98 155 HIS B C 1
ATOM 3609 O O . HIS B 1 155 ? 1.686 0.916 5.469 1 98 155 HIS B O 1
ATOM 3615 N N . TYR B 1 156 ? 1.278 3.109 5.453 1 98.19 156 TYR B N 1
ATOM 3616 C CA . TYR B 1 156 ? 2.691 3.459 5.559 1 98.19 156 TYR B CA 1
ATOM 3617 C C . TYR B 1 156 ? 3.131 3.525 7.016 1 98.19 156 TYR B C 1
ATOM 3619 O O . TYR B 1 156 ? 2.297 3.613 7.918 1 98.19 156 TYR B O 1
ATOM 3627 N N . PRO B 1 157 ? 4.461 3.529 7.27 1 98.06 157 PRO B N 1
ATOM 3628 C CA . PRO B 1 157 ? 4.961 3.621 8.641 1 98.06 157 PRO B CA 1
ATOM 3629 C C . PRO B 1 157 ? 4.582 4.938 9.32 1 98.06 157 PRO B C 1
ATOM 3631 O O . PRO B 1 157 ? 4.496 4.996 10.555 1 98.06 157 PRO B O 1
ATOM 3634 N N . ALA B 1 158 ? 4.41 5.938 8.562 1 97.75 158 ALA B N 1
ATOM 3635 C CA . ALA B 1 158 ? 4.027 7.242 9.094 1 97.75 158 ALA B CA 1
ATOM 3636 C C . ALA B 1 158 ? 3.459 8.133 7.988 1 97.75 158 ALA B C 1
ATOM 3638 O O . ALA B 1 158 ? 3.457 7.758 6.816 1 97.75 158 ALA B O 1
ATOM 3639 N N . GLU B 1 159 ? 2.941 9.289 8.406 1 98.19 159 GLU B N 1
ATOM 3640 C CA . GLU B 1 159 ? 2.316 10.258 7.508 1 98.19 159 GLU B CA 1
ATOM 3641 C C . GLU B 1 159 ? 2.475 11.68 8.031 1 98.19 159 GLU B C 1
ATOM 3643 O O . GLU B 1 159 ? 2.359 11.922 9.234 1 98.19 159 GLU B O 1
ATOM 3648 N N . ILE B 1 160 ? 2.766 12.602 7.152 1 97.69 160 ILE B N 1
ATOM 3649 C CA . ILE B 1 160 ? 2.863 14.016 7.484 1 97.69 160 ILE B CA 1
ATOM 3650 C C . ILE B 1 160 ? 1.668 14.766 6.898 1 97.69 160 ILE B C 1
ATOM 3652 O O . ILE B 1 160 ? 1.27 14.516 5.758 1 97.69 160 ILE B O 1
ATOM 3656 N N . HIS B 1 161 ? 1.15 15.664 7.676 1 96.88 161 HIS B N 1
ATOM 3657 C CA . HIS B 1 161 ? 0.109 16.562 7.199 1 96.88 161 HIS B CA 1
ATOM 3658 C C . HIS B 1 161 ? 0.587 18.016 7.211 1 96.88 161 HIS B C 1
ATOM 3660 O O . HIS B 1 161 ? 1.087 18.5 8.234 1 96.88 161 HIS B O 1
ATOM 3666 N N . PHE B 1 162 ? 0.47 18.672 6.074 1 96.94 162 PHE B N 1
ATOM 3667 C CA . PHE B 1 162 ? 0.615 20.109 5.973 1 96.94 162 PHE B CA 1
ATOM 3668 C C . PHE B 1 162 ? -0.747 20.797 6.008 1 96.94 162 PHE B C 1
ATOM 3670 O O . PHE B 1 162 ? -1.546 20.641 5.082 1 96.94 162 PHE B O 1
ATOM 3677 N N . VAL B 1 163 ? -0.959 21.562 7.02 1 94.12 163 VAL B N 1
ATOM 3678 C CA . VAL B 1 163 ? -2.238 22.25 7.184 1 94.12 163 VAL B CA 1
ATOM 3679 C C . VAL B 1 163 ? -2.156 23.656 6.59 1 94.12 163 VAL B C 1
ATOM 3681 O O . VAL B 1 163 ? -1.345 24.469 7.031 1 94.12 163 VAL B O 1
ATOM 3684 N N . HIS B 1 164 ? -2.967 23.906 5.609 1 95.06 164 HIS B N 1
ATOM 3685 C CA . HIS B 1 164 ? -3.057 25.25 5.012 1 95.06 164 HIS B CA 1
ATOM 3686 C C . HIS B 1 164 ? -4.441 25.844 5.219 1 95.06 164 HIS B C 1
ATOM 3688 O O . HIS B 1 164 ? -5.449 25.141 5.133 1 95.06 164 HIS B O 1
ATOM 3694 N N . VAL B 1 165 ? -4.477 27.094 5.43 1 90.88 165 VAL B N 1
ATOM 3695 C CA . VAL B 1 165 ? -5.75 27.781 5.59 1 90.88 165 VAL B CA 1
ATOM 3696 C C . VAL B 1 165 ? -5.945 28.781 4.445 1 90.88 165 VAL B C 1
ATOM 3698 O O . VAL B 1 165 ? -4.992 29.438 4.016 1 90.88 165 VAL B O 1
ATOM 3701 N N . LYS B 1 166 ? -7.125 28.828 4.09 1 91.94 166 LYS B N 1
ATOM 3702 C CA . LYS B 1 166 ? -7.488 29.75 3.02 1 91.94 166 LYS B CA 1
ATOM 3703 C C . LYS B 1 166 ? -7.133 31.188 3.389 1 91.94 166 LYS B C 1
ATOM 3705 O O . LYS B 1 166 ? -7.336 31.609 4.527 1 91.94 166 LYS B O 1
ATOM 3710 N N . LYS B 1 167 ? -6.645 31.891 2.377 1 88.94 167 LYS B N 1
ATOM 3711 C CA . LYS B 1 167 ? -6.227 33.281 2.629 1 88.94 167 LYS B CA 1
ATOM 3712 C C . LYS B 1 167 ? -7.398 34.125 3.109 1 88.94 167 LYS B C 1
ATOM 3714 O O . LYS B 1 167 ? -7.238 34.969 3.984 1 88.94 167 LYS B O 1
ATOM 3719 N N . SER B 1 168 ? -8.555 33.875 2.518 1 85.56 168 SER B N 1
ATOM 3720 C CA . SER B 1 168 ? -9.734 34.688 2.83 1 85.56 168 SER B CA 1
ATOM 3721 C C . SER B 1 168 ? -10.352 34.281 4.16 1 85.56 168 SER B C 1
ATOM 3723 O O . SER B 1 168 ? -11.344 34.875 4.602 1 85.56 168 SER B O 1
ATOM 3725 N N . PHE B 1 169 ? -9.672 33.281 4.664 1 77.88 169 PHE B N 1
ATOM 3726 C CA . PHE B 1 169 ? -10.203 32.812 5.938 1 77.88 169 PHE B CA 1
ATOM 3727 C C . PHE B 1 169 ? -10.07 33.875 7.012 1 77.88 169 PHE B C 1
ATOM 3729 O O . PHE B 1 169 ? -8.992 34.438 7.188 1 77.88 169 PHE B O 1
ATOM 3736 N N . VAL B 1 170 ? -11.195 34.281 7.57 1 65.94 170 VAL B N 1
ATOM 3737 C CA . VAL B 1 170 ? -11.227 35.281 8.641 1 65.94 170 VAL B CA 1
ATOM 3738 C C . VAL B 1 170 ? -11.273 34.562 9.992 1 65.94 170 VAL B C 1
ATOM 3740 O O . VAL B 1 170 ? -12.281 33.969 10.352 1 65.94 170 VAL B O 1
ATOM 3743 N N . PRO B 1 171 ? -10.117 34.656 10.641 1 61 171 PRO B N 1
ATOM 3744 C CA . PRO B 1 171 ? -10.133 34.031 11.969 1 61 171 PRO B CA 1
ATOM 3745 C C . PRO B 1 171 ? -11.227 34.594 12.875 1 61 171 PRO B C 1
ATOM 3747 O O . PRO B 1 171 ? -11.508 35.781 12.836 1 61 171 PRO B O 1
ATOM 3750 N N . GLY B 1 172 ? -11.922 33.719 13.594 1 57.81 172 GLY B N 1
ATOM 3751 C CA . GLY B 1 172 ? -12.922 34.188 14.547 1 57.81 172 GLY B CA 1
ATOM 3752 C C . GLY B 1 172 ? -14.297 34.344 13.938 1 57.81 172 GLY B C 1
ATOM 3753 O O . GLY B 1 172 ? -15.258 34.688 14.633 1 57.81 172 GLY B O 1
ATOM 3754 N N . SER B 1 173 ? -14.305 34.094 12.68 1 63.19 173 SER B N 1
ATOM 3755 C CA . SER B 1 173 ? -15.617 34.188 12.047 1 63.19 173 SER B CA 1
ATOM 3756 C C . SER B 1 173 ? -16.578 33.156 12.625 1 63.19 173 SER B C 1
ATOM 3758 O O . SER B 1 173 ? -16.188 32.062 12.969 1 63.19 173 SER B O 1
ATOM 3760 N N . ARG B 1 174 ? -17.781 33.531 13.023 1 58.19 174 ARG B N 1
ATOM 3761 C CA . ARG B 1 174 ? -18.844 32.688 13.555 1 58.19 174 ARG B CA 1
ATOM 3762 C C . ARG B 1 174 ? -19.5 31.875 12.453 1 58.19 174 ARG B C 1
ATOM 3764 O O . ARG B 1 174 ? -20.344 31.016 12.719 1 58.19 174 ARG B O 1
ATOM 3771 N N . GLU B 1 175 ? -19.109 32.125 11.281 1 63 175 GLU B N 1
ATOM 3772 C CA . GLU B 1 175 ? -19.703 31.391 10.172 1 63 175 GLU B CA 1
ATOM 3773 C C . GLU B 1 175 ? -19.156 29.969 10.094 1 63 175 GLU B C 1
ATOM 3775 O O . GLU B 1 175 ? -18.016 29.719 10.477 1 63 175 GLU B O 1
ATOM 3780 N N . PRO B 1 176 ? -20.094 29.094 9.805 1 66.25 176 PRO B N 1
ATOM 3781 C CA . PRO B 1 176 ? -19.609 27.734 9.578 1 66.25 176 PRO B CA 1
ATOM 3782 C C . PRO B 1 176 ? -18.453 27.672 8.578 1 66.25 176 PRO B C 1
ATOM 3784 O O . PRO B 1 176 ? -18.406 28.469 7.637 1 66.25 176 PRO B O 1
ATOM 3787 N N . LEU B 1 177 ? -17.562 26.797 8.953 1 75.19 177 LEU B N 1
ATOM 3788 C CA . LEU B 1 177 ? -16.438 26.625 8.031 1 75.19 177 LEU B CA 1
ATOM 3789 C C . LEU B 1 177 ? -16.922 26.219 6.645 1 75.19 177 LEU B C 1
ATOM 3791 O O . LEU B 1 177 ? -17.828 25.375 6.527 1 75.19 177 LEU B O 1
ATOM 3795 N N . GLU B 1 178 ? -16.422 26.953 5.688 1 81 178 GLU B N 1
ATOM 3796 C CA . GLU B 1 178 ? -16.672 26.516 4.32 1 81 178 GLU B CA 1
ATOM 3797 C C . GLU B 1 178 ? -16.094 25.125 4.062 1 81 178 GLU B C 1
ATOM 3799 O O . GLU B 1 178 ? -15.18 24.688 4.777 1 81 178 GLU B O 1
ATOM 3804 N N . ASP B 1 179 ? -16.594 24.438 3.049 1 88.81 179 ASP B N 1
ATOM 3805 C CA . ASP B 1 179 ? -16.172 23.078 2.727 1 88.81 179 ASP B CA 1
ATOM 3806 C C . ASP B 1 179 ? -14.734 23.047 2.23 1 88.81 179 ASP B C 1
ATOM 3808 O O . ASP B 1 179 ? -14.117 21.984 2.168 1 88.81 179 ASP B O 1
ATOM 3812 N N . ASP B 1 180 ? -14.211 24.219 1.913 1 92.88 180 ASP B N 1
ATOM 3813 C CA . ASP B 1 180 ? -12.836 24.297 1.431 1 92.88 180 ASP B CA 1
ATOM 3814 C C . ASP B 1 180 ? -12.016 25.297 2.25 1 92.88 180 ASP B C 1
ATOM 3816 O O . ASP B 1 180 ? -11.164 26 1.707 1 92.88 180 ASP B O 1
ATOM 3820 N N . ALA B 1 181 ? -12.297 25.391 3.57 1 90.5 181 ALA B N 1
ATOM 3821 C CA . ALA B 1 181 ? -11.586 26.312 4.441 1 90.5 181 ALA B CA 1
ATOM 3822 C C . ALA B 1 181 ? -10.133 25.906 4.625 1 90.5 181 ALA B C 1
ATOM 3824 O O . ALA B 1 181 ? -9.258 26.75 4.816 1 90.5 181 ALA B O 1
ATOM 3825 N N . ILE B 1 182 ? -9.906 24.594 4.555 1 92.69 182 ILE B N 1
ATOM 3826 C CA . ILE B 1 182 ? -8.586 24.031 4.82 1 92.69 182 ILE B CA 1
ATOM 3827 C C . ILE B 1 182 ? -8.141 23.188 3.633 1 92.69 182 ILE B C 1
ATOM 3829 O O . ILE B 1 182 ? -8.93 22.422 3.074 1 92.69 182 ILE B O 1
ATOM 3833 N N . ALA B 1 183 ? -6.969 23.406 3.17 1 97.19 183 ALA B N 1
ATOM 3834 C CA . ALA B 1 183 ? -6.305 22.5 2.242 1 97.19 183 ALA B CA 1
ATOM 3835 C C . ALA B 1 183 ? -5.219 21.688 2.945 1 97.19 183 ALA B C 1
ATOM 3837 O O . ALA B 1 183 ? -4.285 22.266 3.516 1 97.19 183 ALA B O 1
ATOM 3838 N N . MET B 1 184 ? -5.344 20.453 2.916 1 97.69 184 MET B N 1
ATOM 3839 C CA . MET B 1 184 ? -4.402 19.562 3.594 1 97.69 184 MET B CA 1
ATOM 3840 C C . MET B 1 184 ? -3.555 18.797 2.586 1 97.69 184 MET B C 1
ATOM 3842 O O . MET B 1 184 ? -4.09 18.094 1.725 1 97.69 184 MET B O 1
ATOM 3846 N N . VAL B 1 185 ? -2.262 18.984 2.686 1 98.69 185 VAL B N 1
ATOM 3847 C CA . VAL B 1 185 ? -1.363 18.156 1.892 1 98.69 185 VAL B CA 1
ATOM 3848 C C . VAL B 1 185 ? -0.853 16.984 2.738 1 98.69 185 VAL B C 1
ATOM 3850 O O . VAL B 1 185 ? -0.245 17.203 3.791 1 98.69 185 VAL B O 1
ATOM 3853 N N . GLY B 1 186 ? -1.146 15.773 2.324 1 98.62 186 GLY B N 1
ATOM 3854 C CA . GLY B 1 186 ? -0.651 14.578 2.984 1 98.62 186 GLY B CA 1
ATOM 3855 C C . GLY B 1 186 ? 0.538 13.953 2.277 1 98.62 186 GLY B C 1
ATOM 3856 O O . GLY B 1 186 ? 0.574 13.898 1.047 1 98.62 186 GLY B O 1
ATOM 3857 N N . VAL B 1 187 ? 1.502 13.562 3.08 1 98.69 187 VAL B N 1
ATOM 3858 C CA . VAL B 1 187 ? 2.705 12.914 2.564 1 98.69 187 VAL B CA 1
ATOM 3859 C C . VAL B 1 187 ? 2.988 11.641 3.357 1 98.69 187 VAL B C 1
ATOM 3861 O O . VAL B 1 187 ? 3.111 11.68 4.582 1 98.69 187 VAL B O 1
ATOM 3864 N N . PHE B 1 188 ? 3.127 10.531 2.604 1 98.44 188 PHE B N 1
ATOM 3865 C CA . PHE B 1 188 ? 3.49 9.273 3.242 1 98.44 188 PHE B CA 1
ATOM 3866 C C . PHE B 1 188 ? 4.992 9.203 3.482 1 98.44 188 PHE B C 1
ATOM 3868 O O . PHE B 1 188 ? 5.777 9.75 2.707 1 98.44 188 PHE B O 1
ATOM 3875 N N . LEU B 1 189 ? 5.363 8.555 4.625 1 98.44 189 LEU B N 1
ATOM 3876 C CA . LEU B 1 189 ? 6.766 8.266 4.902 1 98.44 189 LEU B CA 1
ATOM 3877 C C . LEU B 1 189 ? 7.066 6.781 4.719 1 98.44 189 LEU B C 1
ATOM 3879 O O . LEU B 1 189 ? 6.309 5.93 5.188 1 98.44 189 LEU B O 1
ATOM 3883 N N . ILE B 1 190 ? 8.133 6.523 4.051 1 97.69 190 ILE B N 1
ATOM 3884 C CA . ILE B 1 190 ? 8.555 5.145 3.822 1 97.69 190 ILE B CA 1
ATOM 3885 C C . ILE B 1 190 ? 9.953 4.934 4.398 1 97.69 190 ILE B C 1
ATOM 3887 O O . ILE B 1 190 ? 10.805 5.82 4.324 1 97.69 190 ILE B O 1
ATOM 3891 N N . ILE B 1 191 ? 10.219 3.77 4.961 1 97.25 191 ILE B N 1
ATOM 3892 C CA . ILE B 1 191 ? 11.516 3.479 5.566 1 97.25 191 ILE B CA 1
ATOM 3893 C C . ILE B 1 191 ? 12.555 3.264 4.469 1 97.25 191 ILE B C 1
ATOM 3895 O O . ILE B 1 191 ? 12.359 2.438 3.572 1 97.25 191 ILE B O 1
ATOM 3899 N N . SER B 1 192 ? 13.516 4.023 4.477 1 96.44 192 SER B N 1
ATOM 3900 C CA . SER B 1 192 ? 14.672 3.904 3.596 1 96.44 192 SER B CA 1
ATOM 3901 C C . SER B 1 192 ? 15.93 4.461 4.254 1 96.44 192 SER B C 1
ATOM 3903 O O . SER B 1 192 ? 15.898 4.875 5.418 1 96.44 192 SER B O 1
ATOM 3905 N N . ASN B 1 193 ? 17.062 4.477 3.539 1 96.75 193 ASN B N 1
ATOM 3906 C CA . ASN B 1 193 ? 18.328 4.836 4.148 1 96.75 193 ASN B CA 1
ATOM 3907 C C . ASN B 1 193 ? 18.625 6.324 3.994 1 96.75 193 ASN B C 1
ATOM 3909 O O . ASN B 1 193 ? 19.609 6.824 4.543 1 96.75 193 ASN B O 1
ATOM 3913 N N . ASP B 1 194 ? 17.812 7.062 3.318 1 97.44 194 ASP B N 1
ATOM 3914 C CA . ASP B 1 194 ? 18.031 8.5 3.131 1 97.44 194 ASP B CA 1
ATOM 3915 C C . ASP B 1 194 ? 17.469 9.289 4.309 1 97.44 194 ASP B C 1
ATOM 3917 O O . ASP B 1 194 ? 16.25 9.344 4.516 1 97.44 194 ASP B O 1
ATOM 3921 N N . SER B 1 195 ? 18.297 9.938 5.004 1 97.38 195 SER B N 1
ATOM 3922 C CA . SER B 1 195 ? 17.891 10.664 6.199 1 97.38 195 SER B CA 1
ATOM 3923 C C . SER B 1 195 ? 17.609 12.125 5.887 1 97.38 195 SER B C 1
ATOM 3925 O O . SER B 1 195 ? 17.156 12.875 6.758 1 97.38 195 SER B O 1
ATOM 3927 N N . SER B 1 196 ? 17.766 12.547 4.668 1 96.94 196 SER B N 1
ATOM 3928 C CA . SER B 1 196 ? 17.797 13.961 4.324 1 96.94 196 SER B CA 1
ATOM 3929 C C . SER B 1 196 ? 16.438 14.617 4.52 1 96.94 196 SER B C 1
ATOM 3931 O O . SER B 1 196 ? 16.344 15.719 5.059 1 96.94 196 SER B O 1
ATOM 3933 N N . PRO B 1 197 ? 15.391 13.922 4.219 1 97.25 197 PRO B N 1
ATOM 3934 C CA . PRO B 1 197 ? 14.117 14.641 4.238 1 97.25 197 PRO B CA 1
ATOM 3935 C C . PRO B 1 197 ? 13.719 15.102 5.641 1 97.25 197 PRO B C 1
ATOM 3937 O O . PRO B 1 197 ? 13.219 16.219 5.809 1 97.25 197 PRO B O 1
ATOM 3940 N N . LEU B 1 198 ? 13.961 14.32 6.656 1 96.5 198 LEU B N 1
ATOM 3941 C CA . LEU B 1 198 ? 13.492 14.664 7.992 1 96.5 198 LEU B CA 1
ATOM 3942 C C . LEU B 1 198 ? 14.641 15.133 8.875 1 96.5 198 LEU B C 1
ATOM 3944 O O . LEU B 1 198 ? 14.469 15.305 10.086 1 96.5 198 LEU B O 1
ATOM 3948 N N . PHE B 1 199 ? 15.742 15.359 8.312 1 95.44 199 PHE B N 1
ATOM 3949 C CA . PHE B 1 199 ? 16.953 15.625 9.086 1 95.44 199 PHE B CA 1
ATOM 3950 C C . PHE B 1 199 ? 16.734 16.797 10.031 1 95.44 199 PHE B C 1
ATOM 3952 O O . PHE B 1 199 ? 17.047 16.703 11.227 1 95.44 199 PHE B O 1
ATOM 3959 N N . GLU B 1 200 ? 16.156 17.875 9.602 1 92.75 200 GLU B N 1
ATOM 3960 C CA . GLU B 1 200 ? 16.062 19.125 10.359 1 92.75 200 GLU B CA 1
ATOM 3961 C C . GLU B 1 200 ? 15.141 18.969 11.57 1 92.75 200 GLU B C 1
ATOM 3963 O O . GLU B 1 200 ? 15.336 19.625 12.594 1 92.75 200 GLU B O 1
ATOM 3968 N N . ILE B 1 201 ? 14.195 18.047 11.469 1 92.38 201 ILE B N 1
ATOM 3969 C CA . ILE B 1 201 ? 13.266 17.938 12.594 1 92.38 201 ILE B CA 1
ATOM 3970 C C . ILE B 1 201 ? 13.57 16.688 13.398 1 92.38 201 ILE B C 1
ATOM 3972 O O . ILE B 1 201 ? 13.445 16.688 14.625 1 92.38 201 ILE B O 1
ATOM 3976 N N . ALA B 1 202 ? 14 15.648 12.766 1 93.5 202 ALA B N 1
ATOM 3977 C CA . ALA B 1 202 ? 14.203 14.367 13.445 1 93.5 202 ALA B CA 1
ATOM 3978 C C . ALA B 1 202 ? 15.352 14.461 14.453 1 93.5 202 ALA B C 1
ATOM 3980 O O . ALA B 1 202 ? 15.352 13.75 15.461 1 93.5 202 ALA B O 1
ATOM 3981 N N . SER B 1 203 ? 16.25 15.328 14.227 1 91.56 203 SER B N 1
ATOM 3982 C CA . SER B 1 203 ? 17.375 15.523 15.141 1 91.56 203 SER B CA 1
ATOM 3983 C C . SER B 1 203 ? 16.891 16.062 16.484 1 91.56 203 SER B C 1
ATOM 3985 O O . SER B 1 203 ? 17.641 16.047 17.469 1 91.56 203 SER B O 1
ATOM 3987 N N . ASN B 1 204 ? 15.68 16.547 16.547 1 92.56 204 ASN B N 1
ATOM 3988 C CA . ASN B 1 204 ? 15.164 17.172 17.766 1 92.56 204 ASN B CA 1
ATOM 3989 C C . ASN B 1 204 ? 14.086 16.312 18.422 1 92.56 204 ASN B C 1
ATOM 3991 O O . ASN B 1 204 ? 13.516 16.703 19.438 1 92.56 204 ASN B O 1
ATOM 3995 N N . PHE B 1 205 ? 13.766 15.148 17.859 1 92.06 205 PHE B N 1
ATOM 3996 C CA . PHE B 1 205 ? 12.703 14.305 18.406 1 92.06 205 PHE B CA 1
ATOM 3997 C C . PHE B 1 205 ? 13.008 13.922 19.844 1 92.06 205 PHE B C 1
ATOM 3999 O O . PHE B 1 205 ? 12.117 13.953 20.703 1 92.06 205 PHE B O 1
ATOM 4006 N N . LEU B 1 206 ? 14.234 13.625 20.141 1 92.62 206 LEU B N 1
ATOM 4007 C CA . LEU B 1 206 ? 14.602 13.148 21.469 1 92.62 206 LEU B CA 1
ATOM 4008 C C . LEU B 1 206 ? 14.578 14.289 22.484 1 92.62 206 LEU B C 1
ATOM 4010 O O . LEU B 1 206 ? 14.555 14.047 23.688 1 92.62 206 LEU B O 1
ATOM 4014 N N . THR B 1 207 ? 14.609 15.547 21.984 1 92.44 207 THR B N 1
ATOM 4015 C CA . THR B 1 207 ? 14.547 16.688 22.891 1 92.44 207 THR B CA 1
ATOM 4016 C C . THR B 1 207 ? 13.109 16.969 23.312 1 92.44 207 THR B C 1
ATOM 4018 O O . THR B 1 207 ? 12.867 17.688 24.266 1 92.44 207 THR B O 1
ATOM 4021 N N . ILE B 1 208 ? 12.195 16.344 22.609 1 91.44 208 ILE B N 1
ATOM 4022 C CA . ILE B 1 208 ? 10.797 16.625 22.922 1 91.44 208 ILE B CA 1
ATOM 4023 C C . ILE B 1 208 ? 10.094 15.32 23.297 1 91.44 208 ILE B C 1
ATOM 4025 O O . ILE B 1 208 ? 8.922 15.117 22.953 1 91.44 208 ILE B O 1
ATOM 4029 N N . THR B 1 209 ? 10.734 14.406 23.922 1 92.44 209 THR B N 1
ATOM 4030 C CA . THR B 1 209 ? 10.188 13.094 24.266 1 92.44 209 THR B CA 1
ATOM 4031 C C . THR B 1 209 ? 8.992 13.234 25.203 1 92.44 209 THR B C 1
ATOM 4033 O O . THR B 1 209 ? 8.008 12.5 25.078 1 92.44 209 THR B O 1
ATOM 4036 N N . LYS B 1 210 ? 9.047 14.195 26.062 1 90.69 210 LYS B N 1
ATOM 4037 C CA . LYS B 1 210 ? 7.977 14.375 27.047 1 90.69 210 LYS B CA 1
ATOM 4038 C C . LYS B 1 210 ? 6.883 15.297 26.5 1 90.69 210 LYS B C 1
ATOM 4040 O O . LYS B 1 210 ? 7.176 16.297 25.828 1 90.69 210 LYS B O 1
ATOM 4045 N N . ALA B 1 211 ? 5.703 14.945 26.859 1 87.38 211 ALA B N 1
ATOM 4046 C CA . ALA B 1 211 ? 4.586 15.805 26.469 1 87.38 211 ALA B CA 1
ATOM 4047 C C . ALA B 1 211 ? 4.777 17.219 27 1 87.38 211 ALA B C 1
ATOM 4049 O O . ALA B 1 211 ? 5.203 17.422 28.141 1 87.38 211 ALA B O 1
ATOM 4050 N N . GLY B 1 212 ? 4.484 18.156 26.094 1 84.19 212 GLY B N 1
ATOM 4051 C CA . GLY B 1 212 ? 4.617 19.547 26.5 1 84.19 212 GLY B CA 1
ATOM 4052 C C . GLY B 1 212 ? 5.988 20.125 26.203 1 84.19 212 GLY B C 1
ATOM 4053 O O . GLY B 1 212 ? 6.188 21.344 26.266 1 84.19 212 GLY B O 1
ATOM 4054 N N . SER B 1 213 ? 6.898 19.266 25.859 1 87.69 213 SER B N 1
ATOM 4055 C CA . SER B 1 213 ? 8.242 19.734 25.531 1 87.69 213 SER B CA 1
ATOM 4056 C C . SER B 1 213 ? 8.266 20.438 24.188 1 87.69 213 SER B C 1
ATOM 4058 O O . SER B 1 213 ? 7.52 20.062 23.266 1 87.69 213 SER B O 1
ATOM 4060 N N . VAL B 1 214 ? 9.133 21.469 24.141 1 88.44 214 VAL B N 1
ATOM 4061 C CA . VAL B 1 214 ? 9.266 22.281 22.938 1 88.44 214 VAL B CA 1
ATOM 4062 C C . VAL B 1 214 ? 10.742 22.438 22.562 1 88.44 214 VAL B C 1
ATOM 4064 O O . VAL B 1 214 ? 11.594 22.531 23.453 1 88.44 214 VAL B O 1
ATOM 4067 N N . SER B 1 215 ? 10.992 22.375 21.344 1 86.88 215 SER B N 1
ATOM 4068 C CA . SER B 1 215 ? 12.273 22.781 20.781 1 86.88 215 SER B CA 1
ATOM 4069 C C . SER B 1 215 ? 12.133 24.016 19.906 1 86.88 215 SER B C 1
ATOM 4071 O O . SER B 1 215 ? 11.484 23.953 18.859 1 86.88 215 SER B O 1
ATOM 4073 N N . ASP B 1 216 ? 12.594 25.188 20.25 1 76.12 216 ASP B N 1
ATOM 4074 C CA . ASP B 1 216 ? 12.336 26.469 19.609 1 76.12 216 ASP B CA 1
ATOM 4075 C C . ASP B 1 216 ? 13.531 26.906 18.766 1 76.12 216 ASP B C 1
ATOM 4077 O O . ASP B 1 216 ? 13.453 27.906 18.047 1 76.12 216 ASP B O 1
ATOM 4081 N N . MET B 1 217 ? 14.445 26.234 18.656 1 69.06 217 MET B N 1
ATOM 4082 C CA . MET B 1 217 ? 15.617 26.719 17.922 1 69.06 217 MET B CA 1
ATOM 4083 C C . MET B 1 217 ? 15.875 25.859 16.688 1 69.06 217 MET B C 1
ATOM 4085 O O . MET B 1 217 ? 17.016 25.516 16.391 1 69.06 217 MET B O 1
ATOM 4089 N N . ILE B 1 218 ? 14.719 25.672 16 1 84.81 218 ILE B N 1
ATOM 4090 C CA . ILE B 1 218 ? 14.898 24.859 14.797 1 84.81 218 ILE B CA 1
ATOM 4091 C C . ILE B 1 218 ? 14.625 25.719 13.562 1 84.81 218 ILE B C 1
ATOM 4093 O O . ILE B 1 218 ? 13.68 26.5 13.539 1 84.81 218 ILE B O 1
ATOM 4097 N N . LYS B 1 219 ? 15.539 25.75 12.641 1 91.69 219 LYS B N 1
ATOM 4098 C CA . LYS B 1 219 ? 15.266 26.281 11.312 1 91.69 219 LYS B CA 1
ATOM 4099 C C . LYS B 1 219 ? 14.977 25.156 10.32 1 91.69 219 LYS B C 1
ATOM 4101 O O . LYS B 1 219 ? 15.664 24.125 10.32 1 91.69 219 LYS B O 1
ATOM 4106 N N . MET B 1 220 ? 13.969 25.422 9.586 1 92.62 220 MET B N 1
ATOM 4107 C CA . MET B 1 220 ? 13.625 24.344 8.656 1 92.62 220 MET B CA 1
ATOM 4108 C C . MET B 1 220 ? 13.211 24.906 7.301 1 92.62 220 MET B C 1
ATOM 4110 O O . MET B 1 220 ? 12.734 26.047 7.215 1 92.62 220 MET B O 1
ATOM 4114 N N . GLU B 1 221 ? 13.531 24.203 6.273 1 96.44 221 GLU B N 1
ATOM 4115 C CA . GLU B 1 221 ? 12.984 24.375 4.93 1 96.44 221 GLU B CA 1
ATOM 4116 C C . GLU B 1 221 ? 11.891 23.344 4.645 1 96.44 221 GLU B C 1
ATOM 4118 O O . GLU B 1 221 ? 12.172 22.156 4.461 1 96.44 221 GLU B O 1
ATOM 4123 N N . PRO B 1 222 ? 10.625 23.812 4.547 1 97.25 222 PRO B N 1
ATOM 4124 C CA . PRO B 1 222 ? 9.523 22.859 4.504 1 97.25 222 PRO B CA 1
ATOM 4125 C C . PRO B 1 222 ? 9.578 21.953 3.279 1 97.25 222 PRO B C 1
ATOM 4127 O O . PRO B 1 222 ? 9.023 20.844 3.301 1 97.25 222 PRO B O 1
ATOM 4130 N N . GLN B 1 223 ? 10.211 22.344 2.199 1 97.88 223 GLN B N 1
ATOM 4131 C CA . GLN B 1 223 ? 10.203 21.578 0.958 1 97.88 223 GLN B CA 1
ATOM 4132 C C . GLN B 1 223 ? 10.828 20.203 1.158 1 97.88 223 GLN B C 1
ATOM 4134 O O . GLN B 1 223 ? 10.523 19.266 0.421 1 97.88 223 GLN B O 1
ATOM 4139 N N . TYR B 1 224 ? 11.672 20.016 2.184 1 97.06 224 TYR B N 1
ATOM 4140 C CA . TYR B 1 224 ? 12.352 18.75 2.381 1 97.06 224 TYR B CA 1
ATOM 4141 C C . TYR B 1 224 ? 11.383 17.672 2.865 1 97.06 224 TYR B C 1
ATOM 4143 O O . TYR B 1 224 ? 11.648 16.484 2.723 1 97.06 224 TYR B O 1
ATOM 4151 N N . LEU B 1 225 ? 10.297 18.141 3.461 1 97.88 225 LEU B N 1
ATOM 4152 C CA . LEU B 1 225 ? 9.289 17.203 3.932 1 97.88 225 LEU B CA 1
ATOM 4153 C C . LEU B 1 225 ? 8.352 16.797 2.799 1 97.88 225 LEU B C 1
ATOM 4155 O O . LEU B 1 225 ? 7.453 15.977 2.992 1 97.88 225 LEU B O 1
ATOM 4159 N N . LEU B 1 226 ? 8.523 17.406 1.646 1 98.44 226 LEU B N 1
ATOM 4160 C CA . LEU B 1 226 ? 7.742 17.078 0.46 1 98.44 226 LEU B CA 1
ATOM 4161 C C . LEU B 1 226 ? 8.547 16.188 -0.491 1 98.44 226 LEU B C 1
ATOM 4163 O O . LEU B 1 226 ? 9.773 16.266 -0.53 1 98.44 226 LEU B O 1
ATOM 4167 N N . PRO B 1 227 ? 7.82 15.328 -1.262 1 97.19 227 PRO B N 1
ATOM 4168 C CA . PRO B 1 227 ? 8.555 14.57 -2.279 1 97.19 227 PRO B CA 1
ATOM 4169 C C . PRO B 1 227 ? 9.195 15.469 -3.336 1 97.19 227 PRO B C 1
ATOM 4171 O O . PRO B 1 227 ? 8.703 16.578 -3.592 1 97.19 227 PRO B O 1
ATOM 4174 N N . GLN B 1 228 ? 10.266 14.938 -3.912 1 94.06 228 GLN B N 1
ATOM 4175 C CA . GLN B 1 228 ? 10.914 15.672 -4.996 1 94.06 228 GLN B CA 1
ATOM 4176 C C . GLN B 1 228 ? 10.008 15.766 -6.219 1 94.06 228 GLN B C 1
ATOM 4178 O O . GLN B 1 228 ? 9.906 16.812 -6.848 1 94.06 228 GLN B O 1
ATOM 4183 N N . PHE B 1 229 ? 9.414 14.68 -6.555 1 92 229 PHE B N 1
ATOM 4184 C CA . PHE B 1 229 ? 8.453 14.641 -7.652 1 92 229 PHE B CA 1
ATOM 4185 C C . PHE B 1 229 ? 7.027 14.789 -7.133 1 92 229 PHE B C 1
ATOM 4187 O O . PHE B 1 229 ? 6.438 13.82 -6.637 1 92 229 PHE B O 1
ATOM 4194 N N . ARG B 1 230 ? 6.332 15.953 -7.363 1 94.12 230 ARG B N 1
ATOM 4195 C CA . ARG B 1 230 ? 5.078 16.297 -6.703 1 94.12 230 ARG B CA 1
ATOM 4196 C C . ARG B 1 230 ? 3.934 16.375 -7.707 1 94.12 230 ARG B C 1
ATOM 4198 O O . ARG B 1 230 ? 2.814 16.75 -7.348 1 94.12 230 ARG B O 1
ATOM 4205 N N . GLU B 1 231 ? 4.16 16.031 -8.922 1 93.69 231 GLU B N 1
ATOM 4206 C CA . GLU B 1 231 ? 3.164 16.203 -9.977 1 93.69 231 GLU B CA 1
ATOM 4207 C C . GLU B 1 231 ? 1.954 15.305 -9.742 1 93.69 231 GLU B C 1
ATOM 4209 O O . GLU B 1 231 ? 0.811 15.734 -9.914 1 93.69 231 GLU B O 1
ATOM 4214 N N . PRO B 1 232 ? 2.246 14.039 -9.43 1 94.69 232 PRO B N 1
ATOM 4215 C CA . PRO B 1 232 ? 1.076 13.195 -9.203 1 94.69 232 PRO B CA 1
ATOM 4216 C C . PRO B 1 232 ? 0.522 13.32 -7.785 1 94.69 232 PRO B C 1
ATOM 4218 O O . PRO B 1 232 ? 1.286 13.297 -6.816 1 94.69 232 PRO B O 1
ATOM 4221 N N . PHE B 1 233 ? -0.782 13.492 -7.652 1 96.44 233 PHE B N 1
ATOM 4222 C CA . PHE B 1 233 ? -1.416 13.531 -6.34 1 96.44 233 PHE B CA 1
ATOM 4223 C C . PHE B 1 233 ? -2.883 13.125 -6.434 1 96.44 233 PHE B C 1
ATOM 4225 O O . PHE B 1 233 ? -3.465 13.133 -7.523 1 96.44 233 PHE B O 1
ATOM 4232 N N . TYR B 1 234 ? -3.42 12.703 -5.293 1 96.94 234 TYR B N 1
ATOM 4233 C CA . TYR B 1 234 ? -4.84 12.414 -5.113 1 96.94 234 TYR B CA 1
ATOM 4234 C C . TYR B 1 234 ? -5.562 13.609 -4.504 1 96.94 234 TYR B C 1
ATOM 4236 O O . TYR B 1 234 ? -4.992 14.336 -3.682 1 96.94 234 TYR B O 1
ATOM 4244 N N . ARG B 1 235 ? -6.777 13.781 -4.867 1 97.94 235 ARG B N 1
ATOM 4245 C CA . ARG B 1 235 ? -7.57 14.883 -4.332 1 97.94 235 ARG B CA 1
ATOM 4246 C C . ARG B 1 235 ? -8.984 14.422 -3.982 1 97.94 235 ARG B C 1
ATOM 4248 O O . ARG B 1 235 ? -9.609 13.688 -4.746 1 97.94 235 ARG B O 1
ATOM 4255 N N . TYR B 1 236 ? -9.461 14.805 -2.855 1 98.19 236 TYR B N 1
ATOM 4256 C CA . TYR B 1 236 ? -10.844 14.57 -2.475 1 98.19 236 TYR B CA 1
ATOM 4257 C C . TYR B 1 236 ? -11.289 15.555 -1.395 1 98.19 236 TYR B C 1
ATOM 4259 O O . TYR B 1 236 ? -10.453 16.172 -0.732 1 98.19 236 TYR B O 1
ATOM 4267 N N . GLU B 1 237 ? -12.586 15.758 -1.301 1 97.5 237 GLU B N 1
ATOM 4268 C CA . GLU B 1 237 ? -13.156 16.562 -0.226 1 97.5 237 GLU B CA 1
ATOM 4269 C C . GLU B 1 237 ? -13.414 15.727 1.021 1 97.5 237 GLU B C 1
ATOM 4271 O O . GLU B 1 237 ? -13.977 14.633 0.934 1 97.5 237 GLU B O 1
ATOM 4276 N N . GLY B 1 238 ? -12.969 16.234 2.129 1 97.81 238 GLY B N 1
ATOM 4277 C CA . GLY B 1 238 ? -13.109 15.461 3.352 1 97.81 238 GLY B CA 1
ATOM 4278 C C . GLY B 1 238 ? -13.164 16.312 4.602 1 97.81 238 GLY B C 1
ATOM 4279 O O . GLY B 1 238 ? -13.734 17.406 4.578 1 97.81 238 GLY B O 1
ATOM 4280 N N . SER B 1 239 ? -12.688 15.797 5.719 1 95.75 239 SER B N 1
ATOM 4281 C CA . SER B 1 239 ? -12.773 16.422 7.031 1 95.75 239 SER B CA 1
ATOM 4282 C C . SER B 1 239 ? -11.406 16.453 7.715 1 95.75 239 SER B C 1
ATOM 4284 O O . SER B 1 239 ? -10.438 15.883 7.207 1 95.75 239 SER B O 1
ATOM 4286 N N . LEU B 1 240 ? -11.398 17.156 8.773 1 91.56 240 LEU B N 1
ATOM 4287 C CA . LEU B 1 240 ? -10.305 16.953 9.727 1 91.56 240 LEU B CA 1
ATOM 4288 C C . LEU B 1 240 ? -10.266 15.516 10.227 1 91.56 240 LEU B C 1
ATOM 4290 O O . LEU B 1 240 ? -11.289 14.828 10.219 1 91.56 240 LEU B O 1
ATOM 4294 N N . THR B 1 241 ? -9.055 15.102 10.656 1 94 241 THR B N 1
ATOM 4295 C CA . THR B 1 241 ? -8.922 13.742 11.164 1 94 241 THR B CA 1
ATOM 4296 C C . THR B 1 241 ? -8.891 13.727 12.688 1 94 241 THR B C 1
ATOM 4298 O O . THR B 1 241 ? -8.648 12.688 13.305 1 94 241 THR B O 1
ATOM 4301 N N . THR B 1 242 ? -9.062 14.812 13.281 1 88.5 242 THR B N 1
ATOM 4302 C CA . THR B 1 242 ? -9.211 14.977 14.719 1 88.5 242 THR B CA 1
ATOM 4303 C C . THR B 1 242 ? -10.445 15.812 15.039 1 88.5 242 THR B C 1
ATOM 4305 O O . THR B 1 242 ? -10.93 16.562 14.195 1 88.5 242 THR B O 1
ATOM 4308 N N . PRO B 1 243 ? -10.898 15.609 16.219 1 86.19 243 PRO B N 1
ATOM 4309 C CA . PRO B 1 243 ? -12.062 16.422 16.578 1 86.19 243 PRO B CA 1
ATOM 4310 C C . PRO B 1 243 ? -11.812 17.922 16.406 1 86.19 243 PRO B C 1
ATOM 4312 O O . PRO B 1 243 ? -10.711 18.406 16.672 1 86.19 243 PRO B O 1
ATOM 4315 N N . PRO B 1 244 ? -12.914 18.578 15.922 1 84.38 244 PRO B N 1
ATOM 4316 C CA . PRO B 1 244 ? -14.32 18.172 15.82 1 84.38 244 PRO B CA 1
ATOM 4317 C C . PRO B 1 244 ? -14.633 17.469 14.5 1 84.38 244 PRO B C 1
ATOM 4319 O O . PRO B 1 244 ? -15.805 17.219 14.195 1 84.38 244 PRO B O 1
ATOM 4322 N N . CYS B 1 245 ? -13.695 17.203 13.672 1 91 245 CYS B N 1
ATOM 4323 C CA . CYS B 1 245 ? -13.859 16.422 12.453 1 91 245 CYS B CA 1
ATOM 4324 C C . CYS B 1 245 ? -14.688 17.172 11.422 1 91 245 CYS B C 1
ATOM 4326 O O . 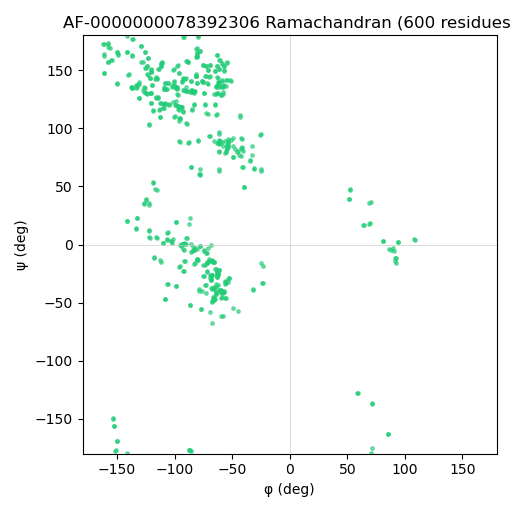CYS B 1 245 ? -15.492 16.578 10.711 1 91 245 CYS B O 1
ATOM 4328 N N . ASP B 1 246 ? -14.484 18.469 11.414 1 88.88 246 ASP B N 1
ATOM 4329 C CA . ASP B 1 246 ? -15.234 19.297 10.484 1 88.88 246 ASP B CA 1
ATOM 4330 C C . ASP B 1 246 ? -14.984 18.875 9.039 1 88.88 246 ASP B C 1
ATOM 4332 O O . ASP B 1 246 ? -13.836 18.656 8.641 1 88.88 246 ASP B O 1
ATOM 4336 N N . GLU B 1 247 ? -16.078 18.812 8.281 1 94.19 247 GLU B N 1
ATOM 4337 C CA . GLU B 1 247 ? -16.016 18.484 6.867 1 94.19 247 GLU B CA 1
ATOM 4338 C C . GLU B 1 247 ? -15.742 19.719 6.016 1 94.19 247 GLU B C 1
ATOM 4340 O O . GLU B 1 247 ? -16.578 20.109 5.207 1 94.19 247 GLU B O 1
ATOM 4345 N N . ALA B 1 248 ? -14.5 20.25 6.223 1 92.44 248 ALA B N 1
ATOM 4346 C CA . ALA B 1 248 ? -14.109 21.547 5.656 1 92.44 248 ALA B CA 1
ATOM 4347 C C . ALA B 1 248 ? -12.742 21.469 4.992 1 92.44 248 ALA B C 1
ATOM 4349 O O . ALA B 1 248 ? -12.07 22.484 4.812 1 92.44 248 ALA B O 1
ATOM 4350 N N . VAL B 1 249 ? -12.367 20.234 4.617 1 95.44 249 VAL B N 1
ATOM 4351 C CA . VAL B 1 249 ? -10.992 20.047 4.184 1 95.44 249 VAL B CA 1
ATOM 4352 C C . VAL B 1 249 ? -10.969 19.531 2.742 1 95.44 249 VAL B C 1
ATOM 4354 O O . VAL B 1 249 ? -11.695 18.609 2.395 1 95.44 249 VAL B O 1
ATOM 4357 N N . VAL B 1 250 ? -10.172 20.172 1.921 1 97.75 250 VAL B N 1
ATOM 4358 C CA . VAL B 1 250 ? -9.766 19.594 0.647 1 97.75 250 VAL B CA 1
ATOM 4359 C C . VAL B 1 250 ? -8.43 18.875 0.809 1 97.75 250 VAL B C 1
ATOM 4361 O O . VAL B 1 250 ? -7.414 19.5 1.128 1 97.75 250 VAL B O 1
ATOM 4364 N N . TRP B 1 251 ? -8.43 17.625 0.58 1 98.56 251 TRP B N 1
ATOM 4365 C CA . TRP B 1 251 ? -7.227 16.812 0.725 1 98.56 251 TRP B CA 1
ATOM 4366 C C . TRP B 1 251 ? -6.477 16.703 -0.598 1 98.56 251 TRP B C 1
ATOM 4368 O O . TRP B 1 251 ? -7.078 16.453 -1.644 1 98.56 251 TRP B O 1
ATOM 4378 N N . MET B 1 252 ? -5.238 16.906 -0.515 1 98.25 252 MET B N 1
ATOM 4379 C CA . MET B 1 252 ? -4.273 16.625 -1.575 1 98.25 252 MET B CA 1
ATOM 4380 C C . MET B 1 252 ? -3.195 15.664 -1.087 1 98.25 252 MET B C 1
ATOM 4382 O O . MET B 1 252 ? -2.26 16.078 -0.396 1 98.25 252 MET B O 1
ATOM 4386 N N . LEU B 1 253 ? -3.27 14.422 -1.453 1 98.25 253 LEU B N 1
ATOM 4387 C CA . LEU B 1 253 ? -2.303 13.422 -1.008 1 98.25 253 LEU B CA 1
ATOM 4388 C C . LEU B 1 253 ? -1.248 13.172 -2.082 1 98.25 253 LEU B C 1
ATOM 4390 O O . LEU B 1 253 ? -1.577 12.766 -3.197 1 98.25 253 LEU B O 1
ATOM 4394 N N . MET B 1 254 ? 0.02 13.445 -1.691 1 97.75 254 MET B N 1
ATOM 4395 C CA . MET B 1 254 ? 1.106 13.18 -2.631 1 97.75 254 MET B CA 1
ATOM 4396 C C . MET B 1 254 ? 1.204 11.688 -2.943 1 97.75 254 MET B C 1
ATOM 4398 O O . MET B 1 254 ? 1.105 10.852 -2.043 1 97.75 254 MET B O 1
ATOM 4402 N N . ALA B 1 255 ? 1.378 11.422 -4.234 1 95.44 255 ALA B N 1
ATOM 4403 C CA . ALA B 1 255 ? 1.469 10.023 -4.645 1 95.44 255 ALA B CA 1
ATOM 4404 C C . ALA B 1 255 ? 2.805 9.414 -4.234 1 95.44 255 ALA B C 1
ATOM 4406 O O . ALA B 1 255 ? 2.875 8.234 -3.879 1 95.44 255 ALA B O 1
ATOM 4407 N N . GLU B 1 256 ? 3.863 10.227 -4.266 1 95.06 256 GLU B N 1
ATOM 4408 C CA . GLU B 1 256 ? 5.199 9.758 -3.908 1 95.06 256 GLU B CA 1
ATOM 4409 C C . GLU B 1 256 ? 5.469 9.938 -2.418 1 95.06 256 GLU B C 1
ATOM 4411 O O . GLU B 1 256 ? 5.223 11.016 -1.864 1 95.06 256 GLU B O 1
ATOM 4416 N N . PRO B 1 257 ? 5.996 8.867 -1.771 1 97.06 257 PRO B N 1
ATOM 4417 C CA . PRO B 1 257 ? 6.363 9.008 -0.361 1 97.06 257 PRO B CA 1
ATOM 4418 C C . PRO B 1 257 ? 7.727 9.672 -0.169 1 97.06 257 PRO B C 1
ATOM 4420 O O . PRO B 1 257 ? 8.461 9.875 -1.14 1 97.06 257 PRO B O 1
ATOM 4423 N N . VAL B 1 258 ? 7.98 10.023 1.048 1 98 258 VAL B N 1
ATOM 4424 C CA . VAL B 1 258 ? 9.266 10.586 1.45 1 98 258 VAL B CA 1
ATOM 4425 C C . VAL B 1 258 ? 9.977 9.625 2.395 1 98 258 VAL B C 1
ATOM 4427 O O . VAL B 1 258 ? 9.336 8.898 3.154 1 98 258 VAL B O 1
ATOM 4430 N N . SER B 1 259 ? 11.289 9.695 2.346 1 98 259 SER B N 1
ATOM 4431 C CA . SER B 1 259 ? 12.109 8.758 3.111 1 98 259 SER B CA 1
ATOM 4432 C C . SER B 1 259 ? 12.133 9.133 4.59 1 98 259 SER B C 1
ATOM 4434 O O . SER B 1 259 ? 12.227 10.312 4.938 1 98 259 SER B O 1
ATOM 4436 N N . ILE B 1 260 ? 12.094 8.172 5.445 1 98.38 260 ILE B N 1
ATOM 4437 C CA . ILE B 1 260 ? 12.453 8.234 6.859 1 98.38 260 ILE B CA 1
ATOM 4438 C C . ILE B 1 260 ? 13.344 7.055 7.215 1 98.38 260 ILE B C 1
ATOM 4440 O O . ILE B 1 260 ? 13.086 5.922 6.797 1 98.38 260 ILE B O 1
ATOM 4444 N N . THR B 1 261 ? 14.414 7.266 7.934 1 98.44 261 THR B N 1
ATOM 4445 C CA . THR B 1 261 ? 15.281 6.156 8.32 1 98.44 261 THR B CA 1
ATOM 4446 C C . THR B 1 261 ? 14.703 5.418 9.523 1 98.44 261 THR B C 1
ATOM 4448 O O . THR B 1 261 ? 13.859 5.949 10.242 1 98.44 261 THR B O 1
ATOM 4451 N N . TYR B 1 262 ? 15.219 4.168 9.703 1 97.5 262 TYR B N 1
ATOM 4452 C CA . TYR B 1 262 ? 14.812 3.395 10.875 1 97.5 262 TYR B CA 1
ATOM 4453 C C . TYR B 1 262 ? 15.117 4.145 12.164 1 97.5 262 TYR B C 1
ATOM 4455 O O . TYR B 1 262 ? 14.305 4.164 13.086 1 97.5 262 TYR B O 1
ATOM 4463 N N . SER B 1 263 ? 16.25 4.781 12.195 1 97.94 263 SER B N 1
ATOM 4464 C CA . SER B 1 263 ? 16.656 5.512 13.391 1 97.94 263 SER B CA 1
ATOM 4465 C C . SER B 1 263 ? 15.734 6.695 13.664 1 97.94 263 SER B C 1
ATOM 4467 O O . SER B 1 263 ? 15.328 6.922 14.805 1 97.94 263 SER B O 1
ATOM 4469 N N . GLN B 1 264 ? 15.469 7.457 12.656 1 97.75 264 GLN B N 1
ATOM 4470 C CA . GLN B 1 264 ? 14.57 8.602 12.797 1 97.75 264 GLN B CA 1
ATOM 4471 C C . GLN B 1 264 ? 13.188 8.156 13.273 1 97.75 264 GLN B C 1
ATOM 4473 O O . GLN B 1 264 ? 12.609 8.758 14.18 1 97.75 264 GLN B O 1
ATOM 4478 N N . LEU B 1 265 ? 12.664 7.098 12.672 1 97.94 265 LEU B N 1
ATOM 4479 C CA . LEU B 1 265 ? 11.359 6.562 13.047 1 97.94 265 LEU B CA 1
ATOM 4480 C C . LEU B 1 265 ? 11.375 6.039 14.477 1 97.94 265 LEU B C 1
ATOM 4482 O O . LEU B 1 265 ? 10.422 6.227 15.227 1 97.94 265 LEU B O 1
ATOM 4486 N N . SER B 1 266 ? 12.43 5.387 14.844 1 97.38 266 SER B N 1
ATOM 4487 C CA . SER B 1 266 ? 12.586 4.895 16.219 1 97.38 266 SER B CA 1
ATOM 4488 C C . SER B 1 266 ? 12.547 6.039 17.219 1 97.38 266 SER B C 1
ATOM 4490 O O . SER B 1 266 ? 11.961 5.91 18.297 1 97.38 266 SER B O 1
ATOM 4492 N N . SER B 1 267 ? 13.188 7.145 16.906 1 96.19 267 SER B N 1
ATOM 4493 C CA . SER B 1 267 ? 13.156 8.312 17.781 1 96.19 267 SER B CA 1
ATOM 4494 C C . SER B 1 267 ? 11.742 8.875 17.906 1 96.19 267 SER B C 1
ATOM 4496 O O . SER B 1 267 ? 11.328 9.289 18.984 1 96.19 267 SER B O 1
ATOM 4498 N N . LEU B 1 268 ? 11.094 8.938 16.828 1 94.62 268 LEU B N 1
ATOM 4499 C CA . LEU B 1 268 ? 9.703 9.375 16.828 1 94.62 268 LEU B CA 1
ATOM 4500 C C . LEU B 1 268 ? 8.852 8.484 17.719 1 94.62 268 LEU B C 1
ATOM 4502 O O . LEU B 1 268 ? 8.023 8.977 18.5 1 94.62 268 LEU B O 1
ATOM 4506 N N . ARG B 1 269 ? 9.055 7.195 17.688 1 95.44 269 ARG B N 1
ATOM 4507 C CA . ARG B 1 269 ? 8.281 6.195 18.406 1 95.44 269 ARG B CA 1
ATOM 4508 C C . ARG B 1 269 ? 8.586 6.242 19.906 1 95.44 269 ARG B C 1
ATOM 4510 O O . ARG B 1 269 ? 7.898 5.598 20.703 1 95.44 269 ARG B O 1
ATOM 4517 N N . LYS B 1 270 ? 9.547 7.012 20.328 1 95 270 LYS B N 1
ATOM 4518 C CA . LYS B 1 270 ? 9.906 7.145 21.734 1 95 270 LYS B CA 1
ATOM 4519 C C . LYS B 1 270 ? 9.133 8.289 22.391 1 95 270 LYS B C 1
ATOM 4521 O O . LYS B 1 270 ? 9.172 8.445 23.609 1 95 270 LYS B O 1
ATOM 4526 N N . LEU B 1 271 ? 8.547 9.094 21.609 1 91.81 271 LEU B N 1
ATOM 4527 C CA . LEU B 1 271 ? 7.77 10.195 22.156 1 91.81 271 LEU B CA 1
ATOM 4528 C C . LEU B 1 271 ? 6.676 9.664 23.094 1 91.81 271 LEU B C 1
ATOM 4530 O O . LEU B 1 271 ? 6.098 8.609 22.828 1 91.81 271 LEU B O 1
ATOM 4534 N N . ARG B 1 272 ? 6.363 10.5 24.078 1 90.19 272 ARG B N 1
ATOM 4535 C CA . ARG B 1 272 ? 5.434 10.047 25.109 1 90.19 272 ARG B CA 1
ATOM 4536 C C . ARG B 1 272 ? 4.199 10.938 25.156 1 90.19 272 ARG B C 1
ATOM 4538 O O . ARG B 1 272 ? 4.27 12.125 24.828 1 90.19 272 ARG B O 1
ATOM 4545 N N . SER B 1 273 ? 3.148 10.312 25.547 1 85.62 273 SER B N 1
ATOM 4546 C CA . SER B 1 273 ? 1.895 11.039 25.719 1 85.62 273 SER B CA 1
ATOM 4547 C C . SER B 1 273 ? 1.874 11.789 27.047 1 85.62 273 SER B C 1
ATOM 4549 O O . SER B 1 273 ? 2.84 11.734 27.812 1 85.62 273 SER B O 1
ATOM 4551 N N . SER B 1 274 ? 0.771 12.492 27.266 1 80.62 274 SER B N 1
ATOM 4552 C CA . SER B 1 274 ? 0.608 13.25 28.516 1 80.62 274 SER B CA 1
ATOM 4553 C C . SER B 1 274 ? 0.586 12.32 29.719 1 80.62 274 SER B C 1
ATOM 4555 O O . SER B 1 274 ? 0.908 12.742 30.828 1 80.62 274 SER B O 1
ATOM 4557 N N . SER B 1 275 ? 0.241 11.07 29.531 1 80.75 275 SER B N 1
ATOM 4558 C CA . SER B 1 275 ? 0.236 10.094 30.609 1 80.75 275 SER B CA 1
ATOM 4559 C C . SER B 1 275 ? 1.639 9.555 30.875 1 80.75 275 SER B C 1
ATOM 4561 O O . SER B 1 275 ? 1.847 8.789 31.812 1 80.75 275 SER B O 1
ATOM 4563 N N . GLY B 1 276 ? 2.512 9.953 30.109 1 86.19 276 GLY B N 1
ATOM 4564 C CA . GLY B 1 276 ? 3.879 9.484 30.266 1 86.19 276 GLY B CA 1
ATOM 4565 C C . GLY B 1 276 ? 4.16 8.195 29.516 1 86.19 276 GLY B C 1
ATOM 4566 O O . GLY B 1 276 ? 5.293 7.719 29.5 1 86.19 276 GLY B O 1
ATOM 4567 N N . LYS B 1 277 ? 3.217 7.672 28.969 1 87.81 277 LYS B N 1
ATOM 4568 C CA . LYS B 1 277 ? 3.377 6.414 28.234 1 87.81 277 LYS B CA 1
ATOM 4569 C C . LYS B 1 277 ? 3.738 6.668 26.781 1 87.81 277 LYS B C 1
ATOM 4571 O O . LYS B 1 277 ? 3.479 7.75 26.25 1 87.81 277 LYS B O 1
ATOM 4576 N N . LYS B 1 278 ? 4.324 5.641 26.219 1 88.44 278 LYS B N 1
ATOM 4577 C CA . LYS B 1 278 ? 4.594 5.715 24.781 1 88.44 278 LYS B CA 1
ATOM 4578 C C . LYS B 1 278 ? 3.299 5.84 23.984 1 88.44 278 LYS B C 1
ATOM 4580 O O . LYS B 1 278 ? 2.299 5.191 24.312 1 88.44 278 LYS B O 1
ATOM 4585 N N . ILE B 1 279 ? 3.359 6.645 23.062 1 86.88 279 ILE B N 1
ATOM 4586 C CA . ILE B 1 279 ? 2.211 6.801 22.172 1 86.88 279 ILE B CA 1
ATOM 4587 C C . ILE B 1 279 ? 2.066 5.562 21.297 1 86.88 279 ILE B C 1
ATOM 4589 O O . ILE B 1 279 ? 2.928 5.285 20.453 1 86.88 27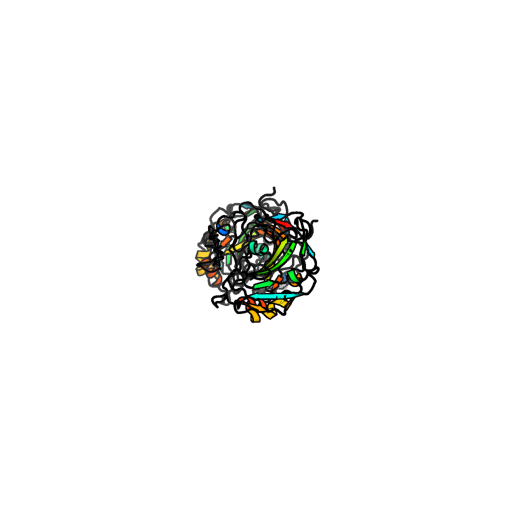9 ILE B O 1
ATOM 4593 N N . ALA B 1 280 ? 1.026 4.805 21.5 1 89 280 ALA B N 1
ATOM 4594 C CA . ALA B 1 280 ? 0.811 3.582 20.719 1 89 280 ALA B CA 1
ATOM 4595 C C . ALA B 1 280 ? 0.507 3.904 19.266 1 89 280 ALA B C 1
ATOM 4597 O O . ALA B 1 280 ? 1.044 3.264 18.359 1 89 280 ALA B O 1
ATOM 4598 N N . SER B 1 281 ? -0.378 4.77 19.094 1 91.69 281 SER B N 1
ATOM 4599 C CA . SER B 1 281 ? -0.78 5.27 17.781 1 91.69 281 SER B CA 1
ATOM 4600 C C . SER B 1 281 ? -1.512 6.605 17.906 1 91.69 281 SER B C 1
ATOM 4602 O O . SER B 1 281 ? -2.191 6.859 18.891 1 91.69 281 SER B O 1
ATOM 4604 N N . ASN B 1 282 ? -1.338 7.453 16.891 1 90.44 282 ASN B N 1
ATOM 4605 C CA . ASN B 1 282 ? -2.102 8.695 16.828 1 90.44 282 ASN B CA 1
ATOM 4606 C C . ASN B 1 282 ? -2.852 8.82 15.508 1 90.44 282 ASN B C 1
ATOM 4608 O O . ASN B 1 282 ? -2.902 9.906 14.922 1 90.44 282 ASN B O 1
ATOM 4612 N N . ASN B 1 283 ? -3.35 7.711 15.094 1 92 283 ASN B N 1
ATOM 4613 C CA . ASN B 1 283 ? -4.094 7.637 13.844 1 92 283 ASN B CA 1
AT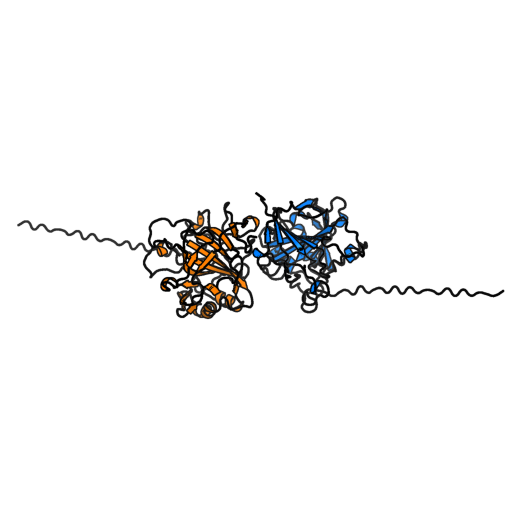OM 4614 C C . ASN B 1 283 ? -5.594 7.492 14.086 1 92 283 ASN B C 1
ATOM 4616 O O . ASN B 1 283 ? -6.008 6.793 15.008 1 92 283 ASN B O 1
ATOM 4620 N N . ARG B 1 284 ? -6.312 8.195 13.297 1 94.12 284 ARG B N 1
ATOM 4621 C CA . ARG B 1 284 ? -7.742 7.918 13.211 1 94.12 284 ARG B CA 1
ATOM 4622 C C . ARG B 1 284 ? -8.023 6.805 12.211 1 94.12 284 ARG B C 1
ATOM 4624 O O . ARG B 1 284 ? -7.469 6.801 11.109 1 94.12 284 ARG B O 1
ATOM 4631 N N . PRO B 1 285 ? -8.891 5.773 12.602 1 95.56 285 PRO B N 1
ATOM 4632 C CA . PRO B 1 285 ? -9.25 4.746 11.617 1 95.56 285 PRO B CA 1
ATOM 4633 C C . PRO B 1 285 ? -9.891 5.332 10.367 1 95.56 285 PRO B C 1
ATOM 4635 O O . PRO B 1 285 ? -10.539 6.383 10.43 1 95.56 285 PRO B O 1
ATOM 4638 N N . ARG B 1 286 ? -9.773 4.676 9.281 1 97.31 286 ARG B N 1
ATOM 4639 C CA . ARG B 1 286 ? -10.312 5.125 8.008 1 97.31 286 ARG B CA 1
ATOM 4640 C C . ARG B 1 286 ? -11.828 5.266 8.07 1 97.31 286 ARG B C 1
ATOM 4642 O O . ARG B 1 286 ? -12.492 4.535 8.805 1 97.31 286 ARG B O 1
ATOM 4649 N N . SER B 1 287 ? -12.266 6.176 7.258 1 97.38 287 SER B N 1
ATOM 4650 C CA . SER B 1 287 ? -13.695 6.379 7.059 1 97.38 287 SER B CA 1
ATOM 4651 C C . SER B 1 287 ? -14.125 5.953 5.66 1 97.38 287 SER B C 1
ATOM 4653 O O . SER B 1 287 ? -13.312 5.934 4.734 1 97.38 287 SER B O 1
ATOM 4655 N N . ALA B 1 288 ? -15.438 5.637 5.562 1 96.19 288 ALA B N 1
ATOM 4656 C CA . ALA B 1 288 ? -16 5.277 4.262 1 96.19 288 ALA B CA 1
ATOM 4657 C C . ALA B 1 288 ? -16.078 6.496 3.346 1 96.19 288 ALA B C 1
ATOM 4659 O O . ALA B 1 288 ? -16.328 7.613 3.807 1 96.19 288 ALA B O 1
ATOM 4660 N N . LEU B 1 289 ? -15.961 6.234 2.1 1 96.94 289 LEU B N 1
ATOM 4661 C CA . LEU B 1 289 ? -16.078 7.301 1.113 1 96.94 289 LEU B CA 1
ATOM 4662 C C . LEU B 1 289 ? -17.531 7.727 0.936 1 96.94 289 LEU B C 1
ATOM 4664 O O . LEU B 1 289 ? -17.812 8.875 0.595 1 96.94 289 LEU B O 1
ATOM 4668 N N . ASN B 1 290 ? -18.484 6.781 1.201 1 96.31 290 ASN B N 1
ATOM 4669 C CA . ASN B 1 290 ? -19.906 7.059 1.054 1 96.31 290 ASN B CA 1
ATOM 4670 C C . ASN B 1 290 ? -20.219 7.641 -0.321 1 96.31 290 ASN B C 1
ATOM 4672 O O . ASN B 1 290 ? -20.891 8.672 -0.424 1 96.31 290 ASN B O 1
ATOM 4676 N N . GLY B 1 291 ? -19.703 7.031 -1.336 1 92.88 291 GLY B N 1
ATOM 4677 C CA . GLY B 1 291 ? -20.031 7.41 -2.699 1 92.88 291 GLY B CA 1
ATOM 4678 C C . GLY B 1 291 ? -19.094 8.445 -3.279 1 92.88 291 GLY B C 1
ATOM 4679 O O . GLY B 1 291 ? -19.094 8.688 -4.488 1 92.88 291 GLY B O 1
ATOM 4680 N N . ARG B 1 292 ? -18.281 9.117 -2.441 1 94 292 ARG B N 1
ATOM 4681 C CA . ARG B 1 292 ? -17.297 10.039 -2.961 1 94 292 ARG B CA 1
ATOM 4682 C C . ARG B 1 292 ? -16.234 9.312 -3.793 1 94 292 ARG B C 1
ATOM 4684 O O . ARG B 1 292 ? -15.945 8.141 -3.537 1 94 292 ARG B O 1
ATOM 4691 N N . LYS B 1 293 ? -15.719 10.039 -4.789 1 92.19 293 LYS B N 1
ATOM 4692 C CA . LYS B 1 293 ? -14.609 9.531 -5.598 1 92.19 293 LYS B CA 1
ATOM 4693 C C . LYS B 1 293 ? -13.336 10.328 -5.336 1 92.19 293 LYS B C 1
ATOM 4695 O O . LYS B 1 293 ? -13.391 11.461 -4.855 1 92.19 293 LYS B O 1
ATOM 4700 N N . ILE B 1 294 ? -12.297 9.68 -5.594 1 96.06 294 ILE B N 1
ATOM 4701 C CA . ILE B 1 294 ? -10.984 10.297 -5.414 1 96.06 294 ILE B CA 1
ATOM 4702 C C . ILE B 1 294 ? -10.367 10.609 -6.777 1 96.06 294 ILE B C 1
ATOM 4704 O O . ILE B 1 294 ? -10.18 9.711 -7.598 1 96.06 294 ILE B O 1
ATOM 4708 N N . ALA B 1 295 ? -10.055 11.867 -7.039 1 95.62 295 ALA B N 1
ATOM 4709 C CA . ALA B 1 295 ? -9.398 12.266 -8.281 1 95.62 295 ALA B CA 1
ATOM 4710 C C . ALA B 1 295 ? -7.895 12.016 -8.211 1 95.62 295 ALA B C 1
ATOM 4712 O O . ALA B 1 295 ? -7.27 12.227 -7.164 1 95.62 295 ALA B O 1
ATOM 4713 N N . PHE B 1 296 ? -7.355 11.539 -9.281 1 93.31 296 PHE B N 1
ATOM 4714 C CA . PHE B 1 296 ? -5.91 11.367 -9.391 1 93.31 296 PHE B CA 1
ATOM 4715 C C . PHE B 1 296 ? -5.352 12.172 -10.555 1 93.31 296 PHE B C 1
ATOM 4717 O O . PHE B 1 296 ? -5.809 12.031 -11.688 1 93.31 296 PHE B O 1
ATOM 4724 N N . ARG B 1 297 ? -4.449 13.023 -10.219 1 93.25 297 ARG B N 1
ATOM 4725 C CA . ARG B 1 297 ? -3.668 13.719 -11.234 1 93.25 297 ARG B CA 1
ATOM 4726 C C . ARG B 1 297 ? -2.371 12.977 -11.539 1 93.25 297 ARG B C 1
ATOM 4728 O O . ARG B 1 297 ? -1.459 12.945 -10.703 1 93.25 297 ARG B O 1
ATOM 4735 N N . PRO B 1 298 ? -2.242 12.469 -12.781 1 86.75 298 PRO B N 1
ATOM 4736 C CA . PRO B 1 298 ? -0.981 11.812 -13.141 1 86.75 298 PRO B CA 1
ATOM 4737 C C . PRO B 1 298 ? 0.111 12.812 -13.523 1 86.75 298 PRO B C 1
ATOM 4739 O O . PRO B 1 298 ? -0.155 14.008 -13.641 1 86.75 298 PRO B O 1
ATOM 4742 N N . ALA B 1 299 ? 1.48 12.367 -13.516 1 77.25 299 ALA B N 1
ATOM 4743 C CA . ALA B 1 299 ? 2.586 13.234 -13.906 1 77.25 299 ALA B CA 1
ATOM 4744 C C . ALA B 1 299 ? 2.416 13.727 -15.344 1 77.25 299 ALA B C 1
ATOM 4746 O O . ALA B 1 299 ? 2.682 14.891 -15.641 1 77.25 299 ALA B O 1
ATOM 4747 N N . LEU B 1 300 ? 2.385 12.75 -16.344 1 63.31 300 LEU B N 1
ATOM 4748 C CA . LEU B 1 300 ? 2.297 13.172 -17.734 1 63.31 300 LEU B CA 1
ATOM 4749 C C . LEU B 1 300 ? 0.851 13.141 -18.219 1 63.31 300 LEU B C 1
ATOM 4751 O O . LEU B 1 300 ? 0.124 12.18 -17.969 1 63.31 300 LEU B O 1
ATOM 4755 N N . PHE B 1 301 ? 0.085 14.172 -18.078 1 48.16 301 PHE B N 1
ATOM 4756 C CA . PHE B 1 301 ? -1.069 14.102 -18.969 1 48.16 301 PHE B CA 1
ATOM 4757 C C . PHE B 1 301 ? -0.629 14.078 -20.438 1 48.16 301 PHE B C 1
ATOM 4759 O O . PHE B 1 301 ? 0.118 14.953 -20.875 1 48.16 301 PHE B O 1
ATOM 4766 N N . VAL B 1 302 ? -0.223 12.859 -20.875 1 35.12 302 VAL B N 1
ATOM 4767 C CA . VAL B 1 302 ? -0.079 12.914 -22.328 1 35.12 302 VAL B CA 1
ATOM 4768 C C . VAL B 1 302 ? -1.368 13.438 -22.953 1 35.12 302 VAL B C 1
ATOM 4770 O O . VAL B 1 302 ? -2.467 13.07 -22.531 1 35.12 302 VAL B O 1
#

pLDDT: mean 83.52, std 20.18, range [32.5, 98.75]

Organism: Toxocara canis (NCBI:txid6265)

Sequence (604 aa):
MFLVISTTMLLFFVLIARSDAKANWGYGEKDGPGVWPGTCRVGTRQSPVDISPSDVYFSPLPRLNFFNYDRKGPVVLENTGNTGLRLTLTHLRAADRSGVTNDHLVVVRGFDEWGEKRPFISGGGLKERYQLLQVHLHWAQRNDTGSEHTIASLHYPAEIHFVHVKKSFVPGSREPLEDDAIAMVGVFLIISNDSSPLFEIASNFLTITKAGSVSDMIKMEPQYLLPQFREPFYRYEGSLTTPPCDEAVVWMLMAEPVSITYSQLSSLRKLRSSSGKKIASNNRPRSALNGRKIAFRPALFVMFLVISTTMLLFFVLIARSDAKANWGYGEKDGPGVWPGTCRVGTRQSPVDISPSDVYFSPLPRLNFFNYDRKGPVVLENTGNTGLRLTLTHLRAADRSGVTNDHLVVVRGFDEWGEKRPFISGGGLKERYQLLQVHLHWAQRNDTGSEHTIASLHYPAEIHFVHVKKSFVPGSREPLEDDAIAMVGVFLIISNDSSPLFEIASNFLTITKAGSVSDMIKMEPQYLLPQFREPFYRYEGSLTTPPCDEAVVWMLMAEPVSITYSQLSSLRKLRSSSGKKIASNNRPRSALNGRKIAFRPALFV

Radius of gyration: 30.24 Å; Cα contacts (8 Å, |Δi|>4): 1497; chains: 2; bounding box: 74×136×99 Å

Solvent-accessible surface area (backbone atoms only — not comparable to full-atom values): 31439 Å² total; per-residue (Å²): 135,83,80,79,78,76,78,76,77,77,77,75,76,73,73,71,69,71,69,73,66,74,72,77,45,38,62,47,94,88,31,8,72,93,66,44,61,66,42,60,60,67,51,64,43,43,30,28,38,62,52,32,74,83,47,48,44,83,38,92,57,53,64,65,44,76,40,48,30,84,43,71,42,66,29,34,40,31,15,36,7,48,52,42,21,51,71,32,62,62,47,59,7,41,80,59,82,75,67,70,48,55,16,46,38,40,31,39,33,50,38,76,73,45,62,94,55,35,33,31,36,35,45,52,77,50,91,53,50,25,36,43,51,38,35,35,58,25,32,28,79,45,57,66,57,1,18,40,46,22,54,69,78,40,33,33,39,18,25,37,38,37,39,18,35,33,66,85,58,59,54,47,57,86,63,78,76,46,57,65,40,25,45,34,40,36,31,38,30,39,80,38,90,49,49,71,38,46,43,70,56,50,76,47,33,74,71,20,27,47,39,70,26,65,44,69,86,35,61,44,44,61,46,44,69,44,40,89,67,65,60,27,29,35,36,38,75,20,20,40,66,50,63,60,20,50,60,20,18,33,38,37,33,44,66,45,57,32,46,34,22,67,66,51,52,52,39,56,52,57,26,20,21,72,86,66,41,64,50,60,44,65,53,40,73,63,32,63,54,78,84,58,63,31,35,29,24,59,64,71,79,123,135,84,80,77,77,76,77,76,77,76,76,76,76,73,73,71,68,70,67,73,67,73,72,76,44,40,63,47,94,88,30,7,71,93,67,42,60,66,41,58,62,68,51,64,42,42,29,28,38,61,53,32,74,81,46,48,44,85,38,94,56,53,65,67,43,77,41,48,28,85,44,70,42,66,30,33,40,30,16,38,8,46,51,40,21,50,70,32,62,61,45,58,7,40,79,57,83,75,62,70,46,57,21,44,36,40,31,39,32,50,39,76,74,45,62,93,54,34,35,31,36,36,45,51,76,50,91,56,50,24,36,44,50,38,35,32,59,26,33,28,76,44,57,67,57,1,18,39,46,23,54,68,79,39,32,33,38,18,26,38,39,38,40,18,36,31,66,85,58,58,53,46,56,86,62,77,77,46,57,64,41,26,43,34,40,34,32,38,28,38,81,39,88,48,49,70,39,43,43,69,57,51,76,45,34,74,70,21,27,48,40,70,26,64,44,69,85,34,60,44,42,60,45,44,68,44,40,90,66,63,62,26,30,34,37,39,75,21,20,38,65,49,63,58,19,52,60,21,18,32,38,36,34,43,66,43,56,31,47,34,22,67,66,49,51,52,40,55,52,57,26,20,21,73,85,66,42,65,49,61,45,66,51,42,73,61,34,63,53,77,84,60,64,31,37,30,24,58,66,70,79,122

Secondary structure (DSSP, 8-state):
--------------------------SSTTTSGGG--THHHH-SS-S--EE-GGGEEE--PPPEEEESTT--EEEEEEE-TTS-----HHHHH---SS-----SSEEEE-GGGGGGG--EEEETT-SS-EEEEEEEEEEBSSGGG--SSEETTEEPSEEEEEEEEETT--TT--SPPPTTSEEEEEEEEEE-S--TTTHHHHTTGGGG-STT-EEEEEEE-GGGGS-S--S-EEEEEE--SSTT--S-EEEEEESS-EEE-HHHHHHHTT-B-TTSSB--B--PPP---TT--EEEE-S---/--------------------------SSTTTSGGG--THHHH-SS-S--EE-GGGEEE--PPPEEEESTT--EEEEEEE-TT------HHHHH---TT-----SSEEEE-GGGGGGG--EEEETT-SS-EEEEEEEEEEBSSGGG--SSEETTEEPSEEEEEEEEETT--TT--SPPPTTSEEEEEEEEEE-S--TTTHHHHTTGGGG-STT-EEEEEEE-GGGGS-S--S-EEEEEE--SSTT--S-EEEEEESS-EEE-HHHHHHHTT-B-TTSSB--B--PPP---TT--EEEE-S---

InterPro domains:
  IPR001148 Alpha carbonic anhydrase domain [PF00194] (35-295)
  IPR001148 Alpha carbonic anhydrase domain [PS51144] (23-298)
  IPR001148 Alpha carbonic anhydrase domain [SM01057] (25-296)
  IPR018338 Carbonic anhydrase, alpha-class, conserved site [PS00162] (147-163)
  IPR023561 Carbonic anhydrase, alpha-class [PTHR18952] (23-293)
  IPR036398 Alpha carbonic anhydrase domain superfamily [G3DSA:3.10.200.10] (19-299)
  IPR036398 Alpha carbonic anhydrase domain superfamily [SSF51069] (21-295)